Protein 6EMY (pdb70)

Solvent-accessible surface area: 33964 Å² total; per-residue (Å²): 162,30,2,20,108,8,7,13,80,20,22,175,127,151,48,146,54,108,56,76,59,81,96,31,28,80,101,2,27,148,16,1,109,155,20,179,5,0,88,43,70,15,118,85,19,44,77,69,34,0,60,81,1,0,95,51,4,56,146,123,64,42,65,25,113,40,1,57,97,7,14,180,39,1,84,41,1,2,116,28,4,2,76,102,99,52,142,147,26,11,0,96,24,120,3,75,125,36,8,106,78,85,46,120,112,102,80,38,9,83,90,71,33,27,122,41,4,32,67,31,0,116,52,29,186,77,22,44,105,25,45,23,4,0,16,0,1,10,14,0,0,0,81,19,9,16,0,0,0,3,2,56,161,9,12,34,47,139,90,85,8,0,44,9,24,8,54,4,24,102,23,137,83,79,22,40,28,16,19,104,56,201,84,160,100,28,54,7,73,0,14,13,54,83,111,1,42,86,0,0,51,105,7,51,127,81,56,154,72,73,100,123,51,120,38,106,54,42,18,91,12,1,6,56,35,165,70,14,77,8,7,8,34,116,49,0,26,30,10,2,31,146,0,12,132,77,0,41,160,75,45,170,119,15,20,36,191,56,14,54,9,84,13,2,24,60,0,11,0,21,113,23,4,112,62,46,2,47,6,40,2,0,38,55,0,2,24,27,123,82,26,51,95,0,3,113,26,12,90,117,7,76,38,101,42,0,41,64,15,17,84,148,48,44,137,141,53,6,15,124,48,10,25,98,33,36,194,160,157,36,164,40,94,51,70,56,115,77,27,37,86,99,3,22,148,14,1,106,140,17,182,3,0,93,28,58,15,66,48,12,133,85,57,40,0,72,85,0,0,93,66,6,58,149,101,60,39,56,21,116,42,0,51,96,2,19,186,44,8,71,37,3,14,96,52,11,20,47,63,99,51,122,56,84,42,4,5,86,28,126,3,68,110,33,11,124,88,84,45,139,106,117,99,33,6,74,88,71,32,31,109,38,0,36,69,38,0,104,51,24,154,84,18,71,147,23,47,20,6,2,17,0,3,33,12,0,0,2,50,38,10,0,0,0,0,3,5,54,97,12,20,33,49,159,110,79,12,0,58,0,33,6,15,0,25,82,31,136,79,87,30,33,28,28,18,61,4,139,7,125,83,30,92,4,92,0,31,15,60,96,118,1,31,82,0,0,46,87,18,52,165,102,62,170,65,63,99,132,43,122,40,102,64,65,38,90,5,6,10,32,48,185,79,5,70,1,21,2,42,107,37,12,27,40,5,6,41,132,0,24,121,75,9,57,151,87,52,177,125,52,13,21,207,49,8,47,10,122,12,1,24,43,2,15,0,23,69,10,5,110,47,51,2,38,4,40,0,0,20,46,0,1,3,18,76,81,21,52,93,0,2,103,35,11,78,168,17,74,28,97,47,0,99,64,34,16,125,135,44,76,126

Secondary structure (DSSP, 8-state):
--HHHHHHHHHHS-----HHHHHHHHHHHHHHHHSGGGGS-GGG--HHHHHHHHHHHHHHT--HHHHHHHHHHHHHHHHHHHHH---S-TT-S-GGGT----PPP-PPPPHHHHHHHHHHHHHSTTTGGGHHHHHHHHHH---HHHHHT-BGGGEETTTTEEEE--EEEEETTTEEEEE--SSTTS-EEEEPPHHHHHHHHHHHTT--SPPP-EETTEE-BS-B-TTSSBP-HHHHHHHHHHHHHHHHHH-SS---TT-SHHHHHHHHHHHHHHTT--HHHHHHHHT-SSHHHHHTTSPPP-HHHHHHHHHHH--/--SSSSSHHHHHSS----HHHHHHHHHHHHHHHHSHHHHS-TTT--HHHHHHHHHHHHHHT--HHHHHHHHHHHHHHHHHHHHTTS----TT-S-HHHHS-----PPPPPPTTHHHHHHHHHHT-TTTGGGHHHHHHHTTT---HHHHHT-BGGGEETTTTEEEE--EEEEETTTEEEEE--S-TT--EEEE--HHHHHHHHHHHHH--------BTTB--BS-B-TTSSBP-HHHHHHHHHHHHHHHHHH-SSPPPTT-SHHHHHHHHHHHHHTTT--HHHHHHHHT-S-HHHHHTTSPPP-HHHHHHHHHHHH-

Foldseek 3Di:
DFLLVLLVVVCVVPPPDDDVVVVLSVVLSVLLVVDPRRGDDPVPAALVSLLVSLVVCVVVPDAPVSSVVSLVSSQVSQVVDCVVHHPDGSSPDDCVVRDPHPDDDLDADDPVVVVVLLVLQCPDDPRVVCSLVLLLCLQQLDDPQLLLQDAPVQADLVQQKGWRFWGWAADPPVGIAIDGDPDCLQIAITGADPSNSVSLVVQQVVLPQADDDDYPNGDHGSADDPVRYGAHLVNQFVVQQVSQVVVCVVDPVDDDPSDGSNSSSLNNLLVCVVVPHDLVVSCRSNSDPDSVVSCVSPDDDDVVNVVVVCVVPVD/DFLLCLLVVVCVVVPPDDPVVVVLSVVLSVVLVVDPNRGDDLLRDALVNLLVSLVVCVVVPDAPVSSVVSLVSSQVSVVVVLVVPHDDDGNSPDDNVVSDPHPPDDFDFADPVRVVLLLVLCCPDVVNVLCSLVLVLLLFQLDDPQQLLQDFPVQADLPQQKGKRQWGWAADPPPGIAIDGDPLPVGIAIGHGDVSNSVSQVVQQVPQDQADFDDYPRGGGHRAADVNNHTDHQVRQFVVVVVSQVVVPVVDDDGRTPPPGSNSSSVNNLLVCLVVVHDLVVSCRSNSPNDSVVSCVSHDDDDPVNVVVVVVVVVD

InterPro domains:
  IPR002104 Integrase, catalytic domain [PF00589] (191-385)
  IPR002104 Integrase, catalytic domain [PS51898] (186-393)
  IPR004191 Integrase, Tn916-type, N-terminal DNA binding [PF02920] (1-71)
  IPR010998 Integrase/recombinase, N-terminal [G3DSA:1.10.150.130] (79-179)
  IPR011010 DNA breaking-rejoining enzyme, catalytic core [SSF56349] (85-392)
  IPR013762 Integrase-like, catalytic domain superfamily [G3DSA:1.10.443.10] (195-397)
  IPR016177 DNA-binding domain superfamily [SSF54171] (3-73)
  IPR044068 Core-binding (CB) domain [PS51900] (79-163)
  IPR050090 Bacterial tyrosine recombinase XerC/XerD complex [PTHR30349] (96-394)

Structure (mmCIF, N/CA/C/O backbone):
data_6EMY
#
_entry.id   6EMY
#
_cell.length_a   77.230
_cell.length_b   121.681
_cell.length_c   77.234
_cell.angle_alpha   90.00
_cell.angle_beta   118.12
_cell.angle_gamma   90.00
#
_symmetry.space_group_name_H-M   'P 1 21 1'
#
loop_
_entity.id
_entity.type
_entity.pdbx_description
1 polymer 'Int protein'
2 polymer 'DNA (20-MER)'
3 polymer 'DNA (26-MER)'
4 water water
#
loop_
_atom_site.group_PDB
_atom_site.id
_atom_site.type_symbol
_atom_site.label_atom_id
_atom_site.label_alt_id
_atom_site.label_comp_id
_atom_site.label_asym_id
_atom_site.label_entity_id
_atom_site.label_seq_id
_atom_site.pdbx_PDB_ins_code
_atom_site.Cartn_x
_atom_site.Cartn_y
_atom_site.Cartn_z
_atom_site.occupancy
_atom_site.B_iso_or_equiv
_atom_site.auth_seq_id
_atom_site.auth_comp_id
_atom_site.auth_asym_id
_atom_site.auth_atom_id
_atom_site.pdbx_PDB_model_num
ATOM 1 N N . MET A 1 2 ? -100.884 35.411 52.621 1.00 87.66 82 MET A N 1
ATOM 2 C CA . MET A 1 2 ? -101.112 36.849 52.654 1.00 88.65 82 MET A CA 1
ATOM 3 C C . MET A 1 2 ? -101.960 37.234 53.856 1.00 98.04 82 MET A C 1
ATOM 4 O O . MET A 1 2 ? -102.838 38.090 53.767 1.00 111.94 82 MET A O 1
ATOM 9 N N . THR A 1 3 ? -101.689 36.580 54.978 1.00 95.56 83 THR A N 1
ATOM 10 C CA . THR A 1 3 ? -102.338 36.886 56.244 1.00 93.18 83 THR A CA 1
ATOM 11 C C . THR A 1 3 ? -101.278 36.820 57.328 1.00 89.74 83 THR A C 1
ATOM 12 O O . THR A 1 3 ? -100.367 35.996 57.250 1.00 101.00 83 THR A O 1
ATOM 16 N N . VAL A 1 4 ? -101.382 37.694 58.323 1.00 79.95 84 VAL A N 1
ATOM 17 C CA . VAL A 1 4 ? -100.428 37.705 59.425 1.00 84.77 84 VAL A CA 1
ATOM 18 C C . VAL A 1 4 ? -100.318 36.325 60.075 1.00 95.44 84 VAL A C 1
ATOM 19 O O . VAL A 1 4 ? -99.213 35.810 60.268 1.00 89.84 84 VAL A O 1
ATOM 23 N N . CYS A 1 5 ? -101.464 35.726 60.395 1.00 99.48 85 CYS A N 1
ATOM 24 C CA . CYS A 1 5 ? -101.495 34.359 60.906 1.00 83.00 85 CYS A CA 1
ATOM 25 C C . CYS A 1 5 ? -100.777 33.428 59.945 1.00 65.47 85 CYS A C 1
ATOM 26 O O . CYS A 1 5 ? -99.845 32.724 60.326 1.00 62.93 85 CYS A O 1
ATOM 29 N N . GLN A 1 6 ? -101.216 33.446 58.692 1.00 62.23 86 GLN A N 1
ATOM 30 C CA . GLN A 1 6 ? -100.630 32.609 57.659 1.00 64.35 86 GLN A CA 1
ATOM 31 C C . GLN A 1 6 ? -99.135 32.856 57.516 1.00 71.64 86 GLN A C 1
ATOM 32 O O . GLN A 1 6 ? -98.373 31.933 57.237 1.00 80.89 86 GLN A O 1
ATOM 38 N N . LEU A 1 7 ? -98.715 34.101 57.719 1.00 67.26 87 LEU A N 1
ATOM 39 C CA . LEU A 1 7 ? -97.307 34.448 57.587 1.00 60.85 87 LEU A CA 1
ATOM 40 C C . LEU A 1 7 ? -96.481 33.877 58.729 1.00 63.04 87 LEU A C 1
ATOM 41 O O . LEU A 1 7 ? -95.416 33.303 58.506 1.00 70.13 87 LEU A O 1
ATOM 46 N N . TYR A 1 8 ? -96.970 34.047 59.953 1.00 57.66 88 TYR A N 1
ATOM 47 C CA . TYR A 1 8 ? -96.289 33.491 61.113 1.00 53.44 88 TYR A CA 1
ATOM 48 C C . TYR A 1 8 ? -9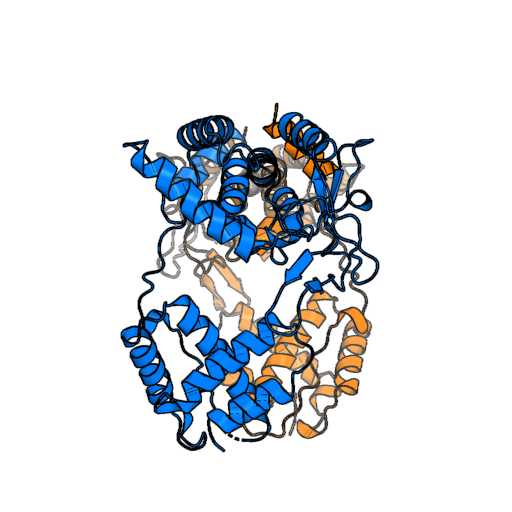6.266 31.975 61.026 1.00 64.59 88 TYR A C 1
ATOM 49 O O . TYR A 1 8 ? -95.270 31.339 61.363 1.00 77.50 88 TYR A O 1
ATOM 58 N N . ALA A 1 9 ? -97.372 31.401 60.567 1.00 63.70 89 ALA A N 1
ATOM 59 C CA . ALA A 1 9 ? -97.443 29.966 60.346 1.00 62.63 89 ALA A CA 1
ATOM 60 C C . ALA A 1 9 ? -96.423 29.558 59.295 1.00 71.35 89 ALA A C 1
ATOM 61 O O . ALA A 1 9 ? -95.826 28.486 59.378 1.00 91.06 89 ALA A O 1
ATOM 63 N N . LYS A 1 10 ? -96.223 30.427 58.309 1.00 69.08 90 LYS A N 1
ATOM 64 C CA . LYS A 1 10 ? -95.259 30.177 57.244 1.00 78.90 90 LYS A CA 1
ATOM 65 C C . LYS A 1 10 ? -93.839 30.216 57.783 1.00 79.02 90 LYS A C 1
ATOM 66 O O . LYS A 1 10 ? -93.020 29.350 57.477 1.00 81.15 90 LYS A O 1
ATOM 72 N N . GLN A 1 11 ? -93.562 31.231 58.592 1.00 82.53 91 GLN A N 1
ATOM 73 C CA . GLN A 1 11 ? -92.240 31.420 59.171 1.00 74.84 91 GLN A CA 1
ATOM 74 C C . GLN A 1 11 ? -91.827 30.233 60.037 1.00 72.14 91 GLN A C 1
ATOM 75 O O . GLN A 1 11 ? -90.766 29.647 59.826 1.00 82.92 91 GLN A O 1
ATOM 81 N N . ILE A 1 12 ? -92.674 29.868 60.994 1.00 64.06 92 ILE A N 1
ATOM 82 C CA . ILE A 1 12 ? -92.337 28.813 61.942 1.00 58.48 92 ILE A CA 1
ATOM 83 C C . ILE A 1 12 ? -92.320 27.439 61.279 1.00 59.28 92 ILE A C 1
ATOM 84 O O . ILE A 1 12 ? -91.765 26.488 61.826 1.00 66.32 92 ILE A O 1
ATOM 89 N N . ARG A 1 13 ? -92.929 27.333 60.101 1.00 61.05 93 ARG A N 1
ATOM 90 C CA . ARG A 1 13 ? -92.869 26.091 59.335 1.00 63.22 93 ARG A CA 1
ATOM 91 C C . ARG A 1 13 ? -91.488 25.910 58.720 1.00 61.57 93 ARG A C 1
ATOM 92 O O . ARG A 1 13 ? -90.917 24.820 58.768 1.00 67.66 93 ARG A O 1
ATOM 100 N N . HIS A 1 14 ? -90.959 26.992 58.151 1.00 66.10 94 HIS A N 1
ATOM 101 C CA . HIS A 1 14 ? -89.679 26.964 57.444 1.00 80.21 94 HIS A CA 1
ATOM 102 C C . HIS A 1 14 ? -88.498 26.897 58.400 1.00 81.34 94 HIS A C 1
ATOM 103 O O . HIS A 1 14 ? -87.343 26.850 57.977 1.00 82.95 94 HIS A O 1
ATOM 110 N N . ARG A 1 15 ? -88.798 26.916 59.693 1.00 79.18 95 ARG A N 1
ATOM 111 C CA . ARG A 1 15 ? -87.779 26.836 60.727 1.00 72.20 95 ARG A CA 1
ATOM 112 C C . ARG A 1 15 ? -88.219 25.858 61.813 1.00 79.16 95 ARG A C 1
ATOM 113 O O . ARG A 1 15 ? -88.666 26.271 62.883 1.00 81.70 95 ARG A O 1
ATOM 121 N N . GLY A 1 16 ? -88.094 24.563 61.529 1.00 81.09 96 GLY A N 1
ATOM 122 C CA . GLY A 1 16 ? -88.583 23.527 62.421 1.00 66.37 96 GLY A CA 1
ATOM 123 C C . GLY A 1 16 ? -87.579 22.974 63.416 1.00 65.12 96 GLY A C 1
ATOM 124 O O . GLY A 1 16 ? -87.973 22.340 64.391 1.00 75.27 96 GLY A O 1
ATOM 125 N N . ASN A 1 17 ? -86.289 23.212 63.191 1.00 57.78 97 ASN A N 1
ATOM 126 C CA . ASN A 1 17 ? -85.253 22.681 64.077 1.00 55.38 97 ASN A CA 1
ATOM 127 C C . ASN A 1 17 ? -85.233 23.410 65.424 1.00 56.27 97 ASN A C 1
ATOM 128 O O . ASN A 1 17 ? -84.263 24.096 65.755 1.00 65.57 97 ASN A O 1
ATOM 133 N N . VAL A 1 18 ? -86.312 23.254 66.191 1.00 52.89 98 VAL A N 1
ATOM 134 C CA . VAL A 1 18 ? -86.459 23.907 67.489 1.00 46.25 98 VAL A CA 1
ATOM 135 C C . VAL A 1 18 ? -86.870 22.916 68.578 1.00 48.34 98 VAL A C 1
ATOM 136 O O . VAL A 1 18 ? -87.507 21.904 68.299 1.00 54.23 98 VAL A O 1
ATOM 140 N N . LYS A 1 19 ? -86.515 23.216 69.822 1.00 47.19 99 LYS A N 1
ATOM 141 C CA . LYS A 1 19 ? -86.885 22.366 70.944 1.00 43.08 99 LYS A CA 1
ATOM 142 C C . LYS A 1 19 ? -88.379 22.462 71.246 1.00 49.52 99 LYS A C 1
ATOM 143 O O . LYS A 1 19 ? -89.126 23.146 70.550 1.00 53.70 99 LYS A O 1
ATOM 149 N N . HIS A 1 20 ? -88.811 21.771 72.291 1.00 47.37 100 HIS A N 1
ATOM 150 C CA . HIS A 1 20 ? -90.233 21.628 72.554 1.00 43.46 100 HIS A CA 1
ATOM 151 C C . HIS A 1 20 ? -90.839 22.909 73.096 1.00 57.89 100 HIS A C 1
ATOM 152 O O . HIS A 1 20 ? -91.909 23.335 72.661 1.00 70.62 100 HIS A O 1
ATOM 159 N N . ASN A 1 21 ? -90.144 23.519 74.049 1.00 50.49 101 ASN A N 1
ATOM 160 C CA . ASN A 1 21 ? -90.590 24.762 74.658 1.00 43.22 101 ASN A CA 1
ATOM 161 C C . ASN A 1 21 ? -90.797 25.862 73.630 1.00 48.43 101 ASN A C 1
ATOM 162 O O . ASN A 1 21 ? -91.681 26.704 73.775 1.00 58.34 101 ASN A O 1
ATOM 167 N N . THR A 1 22 ? -89.983 25.840 72.583 1.00 50.45 102 THR A N 1
ATOM 168 C CA . THR A 1 22 ? -90.048 26.849 71.536 1.00 46.99 102 THR A CA 1
ATOM 169 C C . THR A 1 22 ? -91.327 26.747 70.718 1.00 50.37 102 THR A C 1
ATOM 170 O O . THR A 1 22 ? -91.995 27.747 70.479 1.00 59.11 102 THR A O 1
ATOM 174 N N . LYS A 1 23 ? -91.671 25.538 70.288 1.00 55.91 103 LYS A N 1
ATOM 175 C CA . LYS A 1 23 ? -92.890 25.347 69.512 1.00 59.49 103 LYS A CA 1
ATOM 176 C C . LYS A 1 23 ? -94.123 25.589 70.375 1.00 66.68 103 LYS A C 1
ATOM 177 O O . LYS A 1 23 ? -95.196 25.903 69.861 1.00 71.89 103 LYS A O 1
ATOM 183 N N . LEU A 1 24 ? -93.959 25.449 71.687 1.00 62.98 104 LEU A N 1
ATOM 184 C CA . LEU A 1 24 ? -94.993 25.841 72.639 1.00 52.32 104 LEU A CA 1
ATOM 185 C C . LEU A 1 24 ? -95.181 27.351 72.641 1.00 52.96 104 LEU A C 1
ATOM 186 O O . LEU A 1 24 ? -96.306 27.847 72.580 1.00 63.13 104 LEU A O 1
ATOM 191 N N . GLY A 1 25 ? -94.068 28.072 72.718 1.00 53.30 105 GLY A N 1
ATOM 192 C CA . GLY A 1 25 ? -94.086 29.523 72.683 1.00 47.31 105 GLY A CA 1
ATOM 193 C C . GLY A 1 25 ? -94.598 30.059 71.360 1.00 49.48 105 GLY A C 1
ATOM 194 O O . GLY A 1 25 ? -95.218 31.118 71.310 1.00 64.19 105 GLY A O 1
ATOM 195 N N . ARG A 1 26 ? -94.341 29.326 70.282 1.00 50.52 106 ARG A N 1
ATOM 196 C CA . ARG A 1 26 ? -94.815 29.727 68.964 1.00 60.01 106 ARG A CA 1
ATOM 197 C C . ARG A 1 26 ? -96.334 29.633 68.862 1.00 68.56 106 ARG A C 1
ATOM 198 O O . ARG A 1 26 ? -96.979 30.515 68.298 1.00 86.87 106 ARG A O 1
ATOM 206 N N . GLU A 1 27 ? -96.903 28.562 69.405 1.00 60.47 107 GLU A N 1
ATOM 207 C CA . GLU A 1 27 ? -98.345 28.358 69.335 1.00 64.03 107 GLU A CA 1
ATOM 208 C C . GLU A 1 27 ? -99.068 29.367 70.210 1.00 68.81 107 GLU A C 1
ATOM 209 O O . GLU A 1 27 ? -100.174 29.809 69.890 1.00 78.93 107 GLU A O 1
ATOM 215 N N . ARG A 1 28 ? -98.432 29.726 71.319 1.00 60.48 108 ARG A N 1
ATOM 216 C CA . ARG A 1 28 ? -98.984 30.725 72.219 1.00 66.36 108 ARG A CA 1
ATOM 217 C C . ARG A 1 28 ? -99.159 32.052 71.486 1.00 64.36 108 ARG A C 1
ATOM 218 O O . ARG A 1 28 ? -100.204 32.692 71.589 1.00 83.12 108 ARG A O 1
ATOM 226 N N . LEU A 1 29 ? -98.136 32.453 70.736 1.00 49.81 109 LEU A N 1
ATOM 227 C CA . LEU A 1 29 ? -98.208 33.663 69.923 1.00 46.77 109 LEU A CA 1
ATOM 228 C C . LEU A 1 29 ? -99.190 33.480 68.774 1.00 65.06 109 LEU A C 1
ATOM 229 O O . LEU A 1 29 ? -99.883 34.417 68.379 1.00 87.87 109 LEU A O 1
ATOM 234 N N . MET A 1 30 ? -99.245 32.265 68.241 1.00 55.68 110 MET A N 1
ATOM 235 C CA . MET A 1 30 ? -100.157 31.962 67.149 1.00 56.86 110 MET A CA 1
ATOM 236 C C . MET A 1 30 ? -101.594 32.163 67.600 1.00 66.61 110 MET A C 1
ATOM 237 O O . MET A 1 30 ? -102.449 32.584 66.823 1.00 77.95 110 MET A O 1
ATOM 242 N N . ARG A 1 31 ? -101.852 31.863 68.865 1.00 62.30 111 ARG A N 1
ATOM 243 C CA . ARG A 1 31 ? -103.178 32.045 69.425 1.00 65.71 111 ARG A CA 1
ATOM 244 C C . ARG A 1 31 ? -103.531 33.524 69.474 1.00 77.75 111 ARG A C 1
ATOM 245 O O . ARG A 1 31 ? -104.667 33.907 69.193 1.00 88.27 111 ARG A O 1
ATOM 253 N N . ILE A 1 32 ? -102.547 34.350 69.815 1.00 80.97 112 ILE A N 1
ATOM 254 C CA . ILE A 1 32 ? -102.727 35.800 69.853 1.00 73.39 112 ILE A CA 1
ATOM 255 C C . ILE A 1 32 ? -103.158 36.348 68.498 1.00 70.29 112 ILE A C 1
ATOM 256 O O . ILE A 1 32 ? -104.135 37.089 68.403 1.00 65.83 112 ILE A O 1
ATOM 261 N N . LEU A 1 33 ? -102.428 35.969 67.455 1.00 68.59 113 LEU A N 1
ATOM 262 C CA . LEU A 1 33 ? -102.718 36.432 66.103 1.00 73.45 113 LEU A CA 1
ATOM 263 C C . LEU A 1 33 ? -104.116 36.024 65.651 1.00 89.00 113 LEU A C 1
ATOM 264 O O . LEU A 1 33 ? -104.786 36.764 64.932 1.00 104.09 113 LEU A O 1
ATOM 269 N N . GLU A 1 34 ? -104.555 34.845 66.077 1.00 87.14 114 GLU A N 1
ATOM 270 C CA . GLU A 1 34 ? -105.903 34.386 65.774 1.00 85.09 114 GLU A CA 1
ATOM 271 C C . GLU A 1 34 ? -106.931 35.232 66.517 1.00 88.05 114 GLU A C 1
ATOM 272 O O . GLU A 1 34 ? -107.995 35.548 65.984 1.00 92.82 114 GLU A O 1
ATOM 278 N N . GLN A 1 35 ? -106.597 35.605 67.748 1.00 81.19 115 GLN A N 1
ATOM 279 C CA . GLN A 1 35 ? -107.518 36.335 68.611 1.00 77.29 115 GLN A CA 1
ATOM 280 C C . GLN A 1 35 ? -107.474 37.845 68.397 1.00 78.13 115 GLN A C 1
ATOM 281 O O . GLN A 1 35 ? -108.516 38.496 68.343 1.00 86.22 115 GLN A O 1
ATOM 287 N N . ASP A 1 36 ? -106.273 38.402 68.282 1.00 81.87 116 ASP A N 1
ATOM 288 C CA . ASP A 1 36 ? -106.126 39.847 68.128 1.00 87.05 116 ASP A CA 1
ATOM 289 C C . ASP A 1 36 ? -106.539 40.302 66.733 1.00 87.57 116 ASP A C 1
ATOM 290 O O . ASP A 1 36 ? -106.513 39.528 65.775 1.00 98.06 116 ASP A O 1
ATOM 295 N N . ARG A 1 37 ? -106.920 41.569 66.639 1.00 75.63 117 ARG A N 1
ATOM 296 C CA . ARG A 1 37 ? -107.397 42.161 65.401 1.00 80.70 117 ARG A CA 1
ATOM 297 C C . ARG A 1 37 ? -106.342 42.133 64.301 1.00 81.14 117 ARG A C 1
ATOM 298 O O . ARG A 1 37 ? -106.667 42.076 63.115 1.00 90.76 117 ARG A O 1
ATOM 306 N N . LEU A 1 38 ? -105.078 42.175 64.705 1.00 70.87 118 LEU A N 1
ATOM 307 C CA . LEU A 1 38 ? -103.975 42.321 63.766 1.00 69.63 118 LEU A CA 1
ATOM 308 C C . LEU A 1 38 ? -103.850 41.137 62.821 1.00 73.57 118 LEU A C 1
ATOM 309 O O . LEU A 1 38 ? -103.648 41.310 61.619 1.00 78.99 118 LEU A O 1
ATOM 314 N N . GLY A 1 39 ? -103.978 39.938 63.378 1.00 68.52 119 GLY A N 1
ATOM 315 C CA . GLY A 1 39 ? -103.773 38.705 62.640 1.00 79.36 119 GLY A CA 1
ATOM 316 C C . GLY A 1 39 ? -104.535 38.578 61.336 1.00 89.04 119 GLY A C 1
ATOM 317 O O . GLY A 1 39 ? -104.056 37.951 60.397 1.00 89.29 119 GLY A O 1
ATOM 318 N N . SER A 1 40 ? -105.718 39.177 61.276 1.00 82.53 120 SER A N 1
ATOM 319 C CA . SER A 1 40 ? -106.546 39.116 60.078 1.00 82.02 120 SER A CA 1
ATOM 320 C C . SER A 1 40 ? -105.992 39.971 58.940 1.00 88.97 120 SER A C 1
ATOM 321 O O . SER A 1 40 ? -106.288 39.720 57.771 1.00 99.55 120 SER A O 1
ATOM 324 N N . CYS A 1 41 ? -105.198 40.983 59.282 1.00 74.91 121 CYS A N 1
ATOM 325 C CA . CYS A 1 41 ? -104.723 41.941 58.285 1.00 78.14 121 CYS A CA 1
ATOM 326 C C . CYS A 1 41 ? -103.815 41.309 57.234 1.00 86.88 121 CYS A C 1
ATOM 327 O O . CYS A 1 41 ? -102.822 40.665 57.569 1.00 83.33 121 CYS A O 1
ATOM 330 N N . PRO A 1 42 ? -104.170 41.482 55.949 1.00 91.14 122 PRO A N 1
ATOM 331 C CA . PRO A 1 42 ? -103.272 41.106 54.854 1.00 89.01 122 PRO A CA 1
ATOM 332 C C . PRO A 1 42 ? -101.983 41.896 54.947 1.00 95.72 122 PRO A C 1
ATOM 333 O O . PRO A 1 42 ? -102.024 43.104 55.179 1.00 94.99 122 PRO A O 1
ATOM 337 N N . ILE A 1 43 ? -100.855 41.223 54.763 1.00 97.55 123 ILE A N 1
ATOM 338 C CA . ILE A 1 43 ? -99.552 41.857 54.914 1.00 84.00 123 ILE A CA 1
ATOM 339 C C . ILE A 1 43 ? -99.304 42.926 53.850 1.00 95.23 123 ILE A C 1
ATOM 340 O O . ILE A 1 43 ? -98.377 43.727 53.967 1.00 99.81 123 ILE A O 1
ATOM 345 N N . ASP A 1 44 ? -100.143 42.939 52.819 1.00 97.41 124 ASP A N 1
ATOM 346 C CA . ASP A 1 44 ? -100.104 43.991 51.812 1.00 98.28 124 ASP A CA 1
ATOM 347 C C . ASP A 1 44 ? -100.414 45.349 52.434 1.00 96.08 124 ASP A C 1
ATOM 348 O O . ASP A 1 44 ? -99.846 46.365 52.036 1.00 91.01 124 ASP A O 1
ATOM 353 N N . SER A 1 45 ? -101.308 45.357 53.420 1.00 99.72 125 SER A N 1
ATOM 354 C CA . SER A 1 45 ? -101.807 46.603 53.996 1.00 98.07 125 SER A CA 1
ATOM 355 C C . SER A 1 45 ? -101.462 46.773 55.471 1.00 81.81 125 SER A C 1
ATOM 356 O O . SER A 1 45 ? -102.259 47.301 56.244 1.00 84.36 125 SER A O 1
ATOM 359 N N . VAL A 1 46 ? -100.275 46.329 55.862 1.00 80.90 126 VAL A N 1
ATOM 360 C CA . VAL A 1 46 ? -99.838 46.466 57.247 1.00 86.99 126 VAL A CA 1
ATOM 361 C C . VAL A 1 46 ? -98.848 47.616 57.378 1.00 84.49 126 VAL A C 1
ATOM 362 O O . VAL A 1 46 ? -97.861 47.674 56.650 1.00 82.29 126 VAL A O 1
ATOM 366 N N . LYS A 1 47 ? -99.112 48.536 58.301 1.00 85.13 127 LYS A N 1
ATOM 367 C CA . LYS A 1 47 ? -98.245 49.698 58.475 1.00 81.13 127 LYS A CA 1
ATOM 368 C C . LYS A 1 47 ? -97.567 49.705 59.841 1.00 76.98 127 LYS A C 1
ATOM 369 O O . LYS A 1 47 ? -97.941 48.946 60.736 1.00 79.22 127 LYS A O 1
ATOM 371 N N . LEU A 1 48 ? -96.564 50.566 59.987 1.00 68.28 128 LEU A N 1
ATOM 372 C CA . LEU A 1 48 ? -95.897 50.780 61.266 1.00 64.68 128 LEU A CA 1
ATOM 373 C C . LEU A 1 48 ? -96.915 51.169 62.335 1.00 67.56 128 LEU A C 1
ATOM 374 O O . LEU A 1 48 ? -96.742 50.885 63.519 1.00 62.79 128 LEU A O 1
ATOM 379 N N . SER A 1 49 ? -97.981 51.826 61.896 1.00 72.75 129 SER A N 1
ATOM 380 C CA . SER A 1 49 ? -99.075 52.195 62.775 1.00 73.01 129 SER A CA 1
ATOM 381 C C . SER A 1 49 ? -99.782 50.947 63.285 1.00 81.57 129 SER A C 1
ATOM 382 O O . SER A 1 49 ? -100.031 50.814 64.480 1.00 93.29 129 SER A O 1
ATOM 385 N N . ASP A 1 50 ? -100.092 50.033 62.369 1.00 77.62 130 ASP A N 1
ATOM 386 C CA . ASP A 1 50 ? -100.831 48.818 62.703 1.00 70.76 130 ASP A CA 1
ATOM 387 C C . ASP A 1 50 ? -100.074 47.943 63.694 1.00 69.15 130 ASP A C 1
ATOM 388 O O . ASP A 1 50 ? -100.674 47.314 64.567 1.00 73.69 130 ASP A O 1
ATOM 393 N N . ALA A 1 51 ? -98.753 47.913 63.549 1.00 70.22 131 ALA A N 1
ATOM 394 C CA . ALA A 1 51 ? -97.890 47.146 64.439 1.00 62.13 131 ALA A CA 1
ATOM 395 C C . ALA A 1 51 ? -97.892 47.722 65.848 1.00 65.61 131 ALA A C 1
ATOM 396 O O . ALA A 1 51 ? -97.978 46.987 66.828 1.00 77.15 131 ALA A O 1
ATOM 398 N N . LYS A 1 52 ? -97.798 49.042 65.943 1.00 59.46 132 LYS A N 1
ATOM 399 C CA . LYS A 1 52 ? -97.748 49.711 67.235 1.00 53.68 132 LYS A CA 1
ATOM 400 C C . LYS A 1 52 ? -99.100 49.675 67.947 1.00 69.96 132 LYS A C 1
ATOM 401 O O . LYS A 1 52 ? -99.160 49.743 69.175 1.00 84.55 132 LYS A O 1
ATOM 407 N N . GLU A 1 53 ? -100.180 49.571 67.178 1.00 66.90 133 GLU A N 1
ATOM 408 C CA . GLU A 1 53 ? -101.511 49.407 67.755 1.00 62.01 133 GLU A CA 1
ATOM 409 C C . GLU A 1 53 ? -101.573 48.084 68.484 1.00 61.10 133 GLU A C 1
ATOM 410 O O . GLU A 1 53 ? -101.976 48.008 69.646 1.00 79.63 133 GLU A O 1
ATOM 416 N N . TRP A 1 54 ? -101.169 47.044 67.765 1.00 58.49 134 TRP A N 1
ATOM 417 C CA . TRP A 1 54 ? -101.100 45.689 68.283 1.00 53.63 134 TRP A CA 1
ATOM 418 C C . TRP A 1 54 ? -100.421 45.640 69.645 1.00 58.50 134 TRP A C 1
ATOM 419 O O . TRP A 1 54 ? -100.947 45.047 70.584 1.00 73.23 134 TRP A O 1
ATOM 430 N N . ALA A 1 55 ? -99.267 46.290 69.749 1.00 55.33 135 ALA A N 1
ATOM 431 C CA . ALA A 1 55 ? -98.496 46.304 70.987 1.00 54.22 135 ALA A CA 1
ATOM 432 C C . ALA A 1 55 ? -99.263 46.975 72.118 1.00 57.70 135 ALA A C 1
ATOM 433 O O . ALA A 1 55 ? -99.160 46.573 73.276 1.00 68.41 135 ALA A O 1
ATOM 435 N N . LEU A 1 56 ? -100.028 48.004 71.772 1.00 56.90 136 LEU A N 1
ATOM 436 C CA . LEU A 1 56 ? -100.818 48.732 72.752 1.00 50.69 136 LEU A CA 1
ATOM 437 C C . LEU A 1 56 ? -101.920 47.851 73.299 1.00 59.26 136 LEU A C 1
ATOM 438 O O . LEU A 1 56 ? -102.226 47.880 74.491 1.00 74.71 136 LEU A O 1
ATOM 443 N N . ARG A 1 57 ? -102.512 47.060 72.413 1.00 65.34 137 ARG A N 1
ATOM 444 C CA . ARG A 1 57 ? -103.533 46.106 72.811 1.00 60.84 137 ARG A CA 1
ATOM 445 C C . ARG A 1 57 ? -102.945 45.022 73.700 1.00 54.11 137 ARG A C 1
ATOM 446 O O . ARG A 1 57 ? -103.605 44.529 74.610 1.00 57.28 137 ARG A O 1
ATOM 454 N N . MET A 1 58 ? -101.694 44.664 73.435 1.00 53.05 138 MET A N 1
ATOM 455 C CA . MET A 1 58 ? -101.005 43.651 74.220 1.00 53.28 138 MET A CA 1
ATOM 456 C C . MET A 1 58 ? -100.723 44.136 75.633 1.00 62.92 138 MET A C 1
ATOM 457 O O . MET A 1 58 ? -100.649 43.342 76.569 1.00 64.41 138 MET A O 1
ATOM 462 N N . LYS A 1 59 ? -100.562 45.445 75.783 1.00 71.82 139 LYS A N 1
ATOM 463 C CA . LYS A 1 59 ? -100.293 46.012 77.093 1.00 69.70 139 LYS A CA 1
ATOM 464 C C . LYS A 1 59 ? -101.556 46.001 77.940 1.00 66.62 139 LYS A C 1
ATOM 465 O O . LYS A 1 59 ? -101.534 45.568 79.091 1.00 63.79 139 LYS A O 1
ATOM 471 N N . GLU A 1 60 ? -102.654 46.469 77.353 1.00 66.66 140 GLU A N 1
ATOM 472 C CA . GLU A 1 60 ? -103.945 46.520 78.035 1.00 71.29 140 GLU A CA 1
ATOM 473 C C . GLU A 1 60 ? -104.453 45.118 78.368 1.00 81.25 140 GLU A C 1
ATOM 474 O O . GLU A 1 60 ? -105.190 44.924 79.338 1.00 89.20 140 GLU A O 1
ATOM 480 N N . LYS A 1 61 ? -104.029 44.143 77.570 1.00 86.66 141 LYS A N 1
ATOM 481 C CA . LYS A 1 61 ? -104.373 42.741 77.792 1.00 84.38 141 LYS A CA 1
ATOM 482 C C . LYS A 1 61 ? -103.812 42.233 79.120 1.00 87.22 141 LYS A C 1
ATOM 483 O O . LYS A 1 61 ? -104.393 41.351 79.751 1.00 97.64 141 LYS A O 1
ATOM 489 N N . GLY A 1 62 ? -102.680 42.794 79.538 1.00 78.61 142 GLY A N 1
ATOM 490 C CA . GLY A 1 62 ? -102.054 42.415 80.793 1.00 74.89 142 GLY A CA 1
ATOM 491 C C . GLY A 1 62 ? -100.658 41.854 80.603 1.00 64.62 142 GLY A C 1
ATOM 492 O O . GLY A 1 62 ? -99.967 41.522 81.568 1.00 60.47 142 GLY A O 1
ATOM 493 N N . LEU A 1 63 ? -100.244 41.755 79.345 1.00 56.50 143 LEU A N 1
ATOM 494 C CA . LEU A 1 63 ? -98.950 41.187 79.007 1.00 60.61 143 LEU A CA 1
ATOM 495 C C . LEU A 1 63 ? -97.813 42.133 79.359 1.00 71.88 143 LEU A C 1
ATOM 496 O O . LEU A 1 63 ? -97.926 43.345 79.184 1.00 68.22 143 LEU A O 1
ATOM 501 N N . SER A 1 64 ? -96.717 41.565 79.853 1.00 85.69 144 SER A N 1
ATOM 502 C CA . SER A 1 64 ? -95.545 42.345 80.234 1.00 82.84 144 SER A CA 1
ATOM 503 C C . SER A 1 64 ? -94.808 42.875 79.011 1.00 58.18 144 SER A C 1
ATOM 504 O O . SER A 1 64 ? -95.025 42.411 77.895 1.00 54.02 144 SER A O 1
ATOM 507 N N . TYR A 1 65 ? -93.939 43.854 79.234 1.00 54.38 145 TYR A N 1
ATOM 508 C CA . TYR A 1 65 ? -93.155 44.449 78.163 1.00 48.30 145 TYR A CA 1
ATOM 509 C C . TYR A 1 65 ? -92.331 43.387 77.451 1.00 59.20 145 TYR A C 1
ATOM 510 O O . TYR A 1 65 ? -92.313 43.309 76.221 1.00 63.01 145 TYR A O 1
ATOM 519 N N . LYS A 1 66 ? -91.654 42.566 78.243 1.00 64.59 146 LYS A N 1
ATOM 520 C CA . LYS A 1 66 ? -90.767 41.547 77.709 1.00 57.36 146 LYS A CA 1
ATOM 521 C C . LYS A 1 66 ? -91.510 40.546 76.839 1.00 62.32 146 LYS A C 1
ATOM 522 O O . LYS A 1 66 ? -90.995 40.118 75.810 1.00 81.56 146 LYS A O 1
ATOM 528 N N . THR A 1 67 ? -92.722 40.180 77.244 1.00 66.34 147 THR A N 1
ATOM 529 C CA . THR A 1 67 ? -93.543 39.292 76.431 1.00 57.01 147 THR A CA 1
ATOM 530 C C . THR A 1 67 ? -93.860 39.956 75.098 1.00 60.86 147 THR A C 1
ATOM 531 O O . THR A 1 67 ? -93.727 39.343 74.040 1.00 71.05 147 THR A O 1
ATOM 535 N N . ILE A 1 68 ? -94.260 41.221 75.160 1.00 51.20 148 ILE A N 1
ATOM 536 C CA . ILE A 1 68 ? -94.604 41.983 73.967 1.00 59.79 148 ILE A CA 1
ATOM 537 C C . ILE A 1 68 ? -93.383 42.182 73.079 1.00 57.12 148 ILE A C 1
ATOM 538 O O . ILE A 1 68 ? -93.468 42.100 71.854 1.00 55.81 148 ILE A O 1
ATOM 543 N N . ASN A 1 69 ? -92.243 42.430 73.710 1.00 48.21 149 ASN A N 1
ATOM 544 C CA . ASN A 1 69 ? -91.021 42.720 72.977 1.00 43.99 149 ASN A CA 1
ATOM 545 C C . ASN A 1 69 ? -90.490 41.489 72.259 1.00 53.23 149 ASN A C 1
ATOM 546 O O . ASN A 1 69 ? -90.027 41.569 71.121 1.00 71.72 149 ASN A O 1
ATOM 551 N N . ASN A 1 70 ? -90.559 40.348 72.934 1.00 50.23 150 ASN A N 1
ATOM 552 C CA . ASN A 1 70 ? -90.111 39.094 72.353 1.00 49.02 150 ASN A CA 1
ATOM 553 C C . ASN A 1 70 ? -91.028 38.635 71.232 1.00 51.99 150 ASN A C 1
ATOM 554 O O . ASN A 1 70 ? -90.570 38.102 70.223 1.00 70.09 150 ASN A O 1
ATOM 559 N N . ASP A 1 71 ? -92.327 38.848 71.413 1.00 45.38 151 ASP A N 1
ATOM 560 C CA . ASP A 1 71 ? -93.306 38.487 70.399 1.00 45.24 151 ASP A CA 1
ATOM 561 C C . ASP A 1 71 ? -93.207 39.424 69.210 1.00 55.34 151 ASP A C 1
ATOM 562 O O . ASP A 1 71 ? -93.458 39.031 68.072 1.00 56.74 151 ASP A O 1
ATOM 567 N N . LYS A 1 72 ? -92.845 40.671 69.487 1.00 63.42 152 LYS A N 1
ATOM 568 C CA . LYS A 1 72 ? -92.600 41.644 68.436 1.00 52.62 152 LYS A CA 1
ATOM 569 C C . LYS A 1 72 ? -91.478 41.158 67.535 1.00 57.02 152 LYS A C 1
ATOM 570 O O . LYS A 1 72 ? -91.581 41.211 66.310 1.00 65.03 152 LYS A O 1
ATOM 576 N N . ARG A 1 73 ? -90.407 40.675 68.155 1.00 47.65 153 ARG A N 1
ATOM 577 C CA . ARG A 1 73 ? -89.263 40.158 67.418 1.00 51.73 153 ARG A CA 1
ATOM 578 C C . ARG A 1 73 ? -89.604 38.905 66.614 1.00 56.74 153 ARG A C 1
ATOM 579 O O . ARG A 1 73 ? -89.094 38.716 65.510 1.00 68.61 153 ARG A O 1
ATOM 587 N N . SER A 1 74 ? -90.456 38.048 67.170 1.00 51.02 154 SER A N 1
ATOM 588 C CA . SER A 1 74 ? -90.934 36.879 66.440 1.00 49.73 154 SER A CA 1
ATOM 589 C C . SER A 1 74 ? -91.629 37.322 65.162 1.00 64.35 154 SER A C 1
ATOM 590 O O . SER A 1 74 ? -91.344 36.818 64.078 1.00 80.67 154 SER A O 1
ATOM 593 N N . LEU A 1 75 ? -92.537 38.281 65.302 1.00 71.67 155 LEU A N 1
ATOM 594 C CA . LEU A 1 75 ? -93.283 38.806 64.167 1.00 66.94 155 LEU A CA 1
ATOM 595 C C . LEU A 1 75 ? -92.384 39.609 63.233 1.00 68.79 155 LEU A C 1
ATOM 596 O O . LEU A 1 75 ? -92.555 39.573 62.016 1.00 72.78 155 LEU A O 1
ATOM 601 N N . LYS A 1 76 ? -91.426 40.329 63.807 1.00 63.53 156 LYS A N 1
ATOM 602 C CA . LYS A 1 76 ? -90.462 41.089 63.019 1.00 57.95 156 LYS A CA 1
ATOM 603 C C . LYS A 1 76 ? -89.674 40.161 62.101 1.00 73.07 156 LYS A C 1
ATOM 604 O O . LYS A 1 76 ? -89.369 40.505 60.957 1.00 97.41 156 LYS A O 1
ATOM 610 N N . ALA A 1 77 ? -89.356 38.979 62.619 1.00 69.42 157 ALA A N 1
ATOM 611 C CA . ALA A 1 77 ? -88.658 37.946 61.864 1.00 59.88 157 ALA A CA 1
ATOM 612 C C . ALA A 1 77 ? -89.477 37.486 60.670 1.00 59.95 157 ALA A C 1
ATOM 613 O O . ALA A 1 77 ? -88.955 37.329 59.567 1.00 59.81 157 ALA A O 1
ATOM 615 N N . ALA A 1 78 ? -90.766 37.271 60.910 1.00 57.91 158 ALA A N 1
ATOM 616 C CA . ALA A 1 78 ? -91.678 36.774 59.893 1.00 57.24 158 ALA A CA 1
ATOM 617 C C . ALA A 1 78 ? -91.714 37.704 58.697 1.00 54.59 158 ALA A C 1
ATOM 618 O O . ALA A 1 78 ? -91.812 37.261 57.555 1.00 64.61 158 ALA A O 1
ATOM 620 N N . PHE A 1 79 ? -91.622 38.999 58.965 1.00 54.88 159 PHE A N 1
ATOM 621 C CA . PHE A 1 79 ? -91.666 39.989 57.900 1.00 66.34 159 PHE A CA 1
ATOM 622 C C . PHE A 1 79 ? -90.357 40.051 57.131 1.00 69.64 159 PHE A C 1
ATOM 623 O O . PHE A 1 79 ? -90.340 40.446 55.968 1.00 67.46 159 PHE A O 1
ATOM 631 N N . TYR A 1 80 ? -89.265 39.655 57.777 1.00 67.12 160 TYR A N 1
ATOM 632 C CA . TYR A 1 80 ? -87.984 39.567 57.092 1.00 79.06 160 TYR A CA 1
ATOM 633 C C . TYR A 1 80 ? -88.060 38.512 56.001 1.00 83.56 160 TYR A C 1
ATOM 634 O O . TYR A 1 80 ? -87.481 38.663 54.924 1.00 94.55 160 TYR A O 1
ATOM 643 N N . THR A 1 81 ? -88.779 37.436 56.292 1.00 70.13 161 THR A N 1
ATOM 644 C CA . THR A 1 81 ? -88.990 36.380 55.320 1.00 71.77 161 THR A CA 1
ATOM 645 C C . THR A 1 81 ? -89.813 36.920 54.151 1.00 77.43 161 THR A C 1
ATOM 646 O O . THR A 1 81 ? -89.577 36.573 52.994 1.00 80.57 161 THR A O 1
ATOM 650 N N . ALA A 1 82 ? -90.749 37.808 54.464 1.00 75.18 162 ALA A N 1
ATOM 651 C CA . ALA A 1 82 ? -91.708 38.299 53.480 1.00 81.67 162 ALA A CA 1
ATOM 652 C C . ALA A 1 82 ? -91.136 39.331 52.504 1.00 86.69 162 ALA A C 1
ATOM 653 O O . ALA A 1 82 ? -91.659 39.490 51.401 1.00 81.30 162 ALA A O 1
ATOM 655 N N . ILE A 1 83 ? -90.078 40.036 52.896 1.00 90.14 163 ILE A N 1
ATOM 656 C CA . ILE A 1 83 ? -89.542 41.084 52.033 1.00 98.50 163 ILE A CA 1
ATOM 657 C C . ILE A 1 83 ? -88.843 40.483 50.816 1.00 100.56 163 ILE A C 1
ATOM 658 O O . ILE A 1 83 ? -88.915 41.036 49.720 1.00 103.76 163 ILE A O 1
ATOM 663 N N . GLN A 1 84 ? -88.189 39.341 51.002 1.00 98.38 164 GLN A N 1
ATOM 664 C CA . GLN A 1 84 ? -87.375 38.756 49.945 1.00 108.04 164 GLN A CA 1
ATOM 665 C C . GLN A 1 84 ? -88.230 38.225 48.809 1.00 118.40 164 GLN A C 1
ATOM 666 O O . GLN A 1 84 ? -87.871 38.350 47.638 1.00 128.56 164 GLN A O 1
ATOM 672 N N . ASP A 1 85 ? -89.365 37.632 49.163 1.00 115.90 165 ASP A N 1
ATOM 673 C CA . ASP A 1 85 ? -90.238 37.002 48.182 1.00 116.90 165 ASP A CA 1
ATOM 674 C C . ASP A 1 85 ? -91.447 37.883 47.868 1.00 104.80 165 ASP A C 1
ATOM 675 O O . ASP A 1 85 ? -92.322 37.498 47.088 1.00 106.15 165 ASP A O 1
ATOM 680 N N . ASP A 1 86 ? -91.479 39.063 48.482 1.00 82.26 166 ASP A N 1
ATOM 681 C CA . ASP A 1 86 ? -92.540 40.045 48.268 1.00 81.37 166 ASP A CA 1
ATOM 682 C C . ASP A 1 86 ? -93.912 39.486 48.626 1.00 80.22 166 ASP A C 1
ATOM 683 O O . ASP A 1 86 ? -94.214 39.259 49.797 1.00 74.65 166 ASP A O 1
ATOM 688 N N . ILE A 1 88 ? -93.830 43.662 49.372 1.00 110.77 168 ILE A N 1
ATOM 689 C CA . ILE A 1 88 ? -93.253 44.019 50.662 1.00 99.41 168 ILE A CA 1
ATOM 690 C C . ILE A 1 88 ? -91.853 44.593 50.492 1.00 97.44 168 ILE A C 1
ATOM 691 O O . ILE A 1 88 ? -90.956 43.927 49.975 1.00 102.78 168 ILE A O 1
ATOM 696 N N . ARG A 1 89 ? -91.673 45.834 50.927 1.00 85.06 169 ARG A N 1
ATOM 697 C CA . ARG A 1 89 ? -90.389 46.504 50.797 1.00 79.65 169 ARG A CA 1
ATOM 698 C C . ARG A 1 89 ? -89.794 46.797 52.168 1.00 72.38 169 ARG A C 1
ATOM 699 O O . ARG A 1 89 ? -88.591 46.648 52.385 1.00 70.97 169 ARG A O 1
ATOM 707 N N . LYS A 1 90 ? -90.657 47.206 53.091 1.00 70.21 170 LYS A N 1
ATOM 708 C CA . LYS A 1 90 ? -90.239 47.623 54.422 1.00 73.05 170 LYS A CA 1
ATOM 709 C C . LYS A 1 90 ? -90.876 46.752 55.501 1.00 77.46 170 LYS A C 1
ATOM 710 O O . LYS A 1 90 ? -91.884 46.096 55.255 1.00 88.23 170 LYS A O 1
ATOM 716 N N . ASN A 1 91 ? -90.289 46.756 56.697 1.00 73.71 171 ASN A N 1
ATOM 717 C CA . ASN A 1 91 ? -90.758 45.912 57.799 1.00 70.72 171 ASN A CA 1
ATOM 718 C C . ASN A 1 91 ? -91.530 46.704 58.855 1.00 69.29 171 ASN A C 1
ATOM 719 O O . ASN A 1 91 ? -90.970 47.580 59.511 1.00 83.24 171 ASN A O 1
ATOM 724 N N . PRO A 1 92 ? -92.825 46.385 59.023 1.00 69.33 172 PRO A N 1
ATOM 725 C CA . PRO A 1 92 ? -93.724 47.047 59.977 1.00 75.80 172 PRO A CA 1
ATOM 726 C C . PRO A 1 92 ? -93.235 47.004 61.424 1.00 82.54 172 PRO A C 1
ATOM 727 O O . PRO A 1 92 ? -93.531 47.917 62.196 1.00 84.55 172 PRO A O 1
ATOM 731 N N . PHE A 1 93 ? -92.502 45.956 61.786 1.00 72.87 173 PHE A N 1
ATOM 732 C CA . PHE A 1 93 ? -92.068 45.784 63.167 1.00 58.84 173 PHE A CA 1
ATOM 733 C C . PHE A 1 93 ? -90.657 46.295 63.397 1.00 67.33 173 PHE A C 1
ATOM 734 O O . PHE A 1 93 ? -90.029 45.980 64.407 1.00 71.86 173 PHE A O 1
ATOM 742 N N . ASP A 1 94 ? -90.164 47.096 62.459 1.00 70.13 174 ASP A N 1
ATOM 743 C CA . ASP A 1 94 ? -88.852 47.702 62.609 1.00 80.69 174 ASP A CA 1
ATOM 744 C C . ASP A 1 94 ? -88.962 49.017 63.368 1.00 86.64 174 ASP A C 1
ATOM 745 O O . ASP A 1 94 ? -88.728 50.091 62.814 1.00 88.74 174 ASP A O 1
ATOM 750 N N . PHE A 1 95 ? -89.330 48.923 64.639 1.00 79.98 175 PHE A N 1
ATOM 751 C CA . PHE A 1 95 ? -89.370 50.089 65.506 1.00 68.16 175 PHE A CA 1
ATOM 752 C C . PHE A 1 95 ? -88.877 49.707 66.894 1.00 76.94 175 PHE A C 1
ATOM 753 O O . PHE A 1 95 ? -88.475 48.568 67.127 1.00 85.94 175 PHE A O 1
ATOM 761 N N . GLN A 1 96 ? -88.893 50.668 67.809 1.00 81.37 176 GLN A N 1
ATOM 762 C CA . GLN A 1 96 ? -88.496 50.416 69.190 1.00 76.86 176 GLN A CA 1
ATOM 763 C C . GLN A 1 96 ? -89.726 50.421 70.086 1.00 63.43 176 GLN A C 1
ATOM 764 O O . GLN A 1 96 ? -90.506 51.371 70.057 1.00 63.89 176 GLN A O 1
ATOM 770 N N . LEU A 1 97 ? -89.909 49.366 70.875 1.00 61.09 177 LEU A N 1
ATOM 771 C CA . LEU A 1 97 ? -91.088 49.276 71.731 1.00 68.51 177 LEU A CA 1
ATOM 772 C C . LEU A 1 97 ? -91.043 50.342 72.828 1.00 69.52 177 LEU A C 1
ATOM 773 O O . LEU A 1 97 ? -92.079 50.767 73.342 1.00 75.57 177 LEU A O 1
ATOM 778 N N . SER A 1 98 ? -89.834 50.774 73.170 1.00 68.55 178 SER A N 1
ATOM 779 C CA . SER A 1 98 ? -89.636 51.770 74.215 1.00 70.32 178 SER A CA 1
ATOM 780 C C . SER A 1 98 ? -90.201 53.136 73.817 1.00 80.10 178 SER A C 1
ATOM 781 O O . SER A 1 98 ? -90.541 53.946 74.678 1.00 88.36 178 SER A O 1
ATOM 784 N N . ASP A 1 99 ? -90.304 53.382 72.512 1.00 74.84 179 ASP A N 1
ATOM 785 C CA . ASP A 1 99 ? -90.898 54.616 72.005 1.00 60.90 179 ASP A CA 1
ATOM 786 C C . ASP A 1 99 ? -92.406 54.469 71.865 1.00 61.48 179 ASP A C 1
ATOM 787 O O . ASP A 1 99 ? -93.088 55.402 71.449 1.00 78.82 179 ASP A O 1
ATOM 792 N N . VAL A 1 100 ? -92.914 53.286 72.205 1.00 64.19 180 VAL A N 1
ATOM 793 C CA . VAL A 1 100 ? -94.347 53.007 72.160 1.00 61.48 180 VAL A CA 1
ATOM 794 C C . VAL A 1 100 ? -94.865 52.609 73.539 1.00 68.33 180 VAL A C 1
ATOM 795 O O . VAL A 1 100 ? -95.952 53.015 73.950 1.00 72.22 180 VAL A O 1
ATOM 799 N N . LEU A 1 101 ? -94.079 51.803 74.246 1.00 60.25 181 LEU A N 1
ATOM 800 C CA . LEU A 1 101 ? -94.450 51.337 75.576 1.00 55.38 181 LEU A CA 1
ATOM 801 C C . LEU A 1 101 ? -93.345 51.602 76.590 1.00 62.81 181 LEU A C 1
ATOM 802 O O . LEU A 1 101 ? -92.162 51.556 76.257 1.00 71.47 181 LEU A O 1
ATOM 807 N N . ASP A 1 102 ? -93.731 51.878 77.829 1.00 55.98 182 ASP A N 1
ATOM 808 C CA . ASP A 1 102 ? -92.752 51.994 78.898 1.00 64.24 182 ASP A CA 1
ATOM 809 C C . ASP A 1 102 ? -92.579 50.635 79.562 1.00 73.25 182 ASP A C 1
ATOM 810 O O . ASP A 1 102 ? -93.476 49.796 79.521 1.00 87.95 182 ASP A O 1
ATOM 815 N N . ASP A 1 103 ? -91.420 50.417 80.169 1.00 78.67 183 ASP A N 1
ATOM 816 C CA . ASP A 1 103 ? -91.094 49.109 80.715 1.00 71.62 183 ASP A CA 1
ATOM 817 C C . ASP A 1 103 ? -91.293 49.043 82.225 1.00 68.87 183 ASP A C 1
ATOM 818 O O . ASP A 1 103 ? -90.505 49.596 82.992 1.00 70.18 183 ASP A O 1
ATOM 823 N N . ASP A 1 104 ? -92.344 48.345 82.643 1.00 75.63 184 ASP A N 1
ATOM 824 C CA . ASP A 1 104 ? -92.692 48.238 84.056 1.00 89.99 184 ASP A CA 1
ATOM 825 C C . ASP A 1 104 ? -92.016 47.059 84.743 1.00 95.31 184 ASP A C 1
ATOM 826 O O . ASP A 1 104 ? -92.303 46.779 85.908 1.00 109.03 184 ASP A O 1
ATOM 831 N N . THR A 1 105 ? -91.132 46.372 84.022 1.00 79.92 185 THR A N 1
ATOM 832 C CA . THR A 1 105 ? -90.524 45.134 84.508 1.00 72.26 185 THR A CA 1
ATOM 833 C C . THR A 1 105 ? -89.951 45.279 85.913 1.00 83.54 185 THR A C 1
ATOM 834 O O . THR A 1 105 ? -89.134 46.158 86.180 1.00 96.18 185 THR A O 1
ATOM 838 N N . GLU A 1 106 ? -90.402 44.407 86.807 1.00 88.61 186 GLU A N 1
ATOM 839 C CA . GLU A 1 106 ? -90.069 44.501 88.220 1.00 89.22 186 GLU A CA 1
ATOM 840 C C . GLU A 1 106 ? -88.616 44.155 88.504 1.00 88.58 186 GLU A C 1
ATOM 841 O O . GLU A 1 106 ? -88.026 43.315 87.826 1.00 80.37 186 GLU A O 1
ATOM 847 N N . PRO A 1 107 ? -88.034 44.811 89.517 1.00 94.55 187 PRO A N 1
ATOM 848 C CA . PRO A 1 107 ? -86.660 44.521 89.934 1.00 99.95 187 PRO A CA 1
ATOM 849 C C . PRO A 1 107 ? -86.516 43.135 90.563 1.00 102.69 187 PRO A C 1
ATOM 850 O O . PRO A 1 107 ? -87.163 42.843 91.569 1.00 93.67 187 PRO A O 1
ATOM 854 N N . LYS A 1 108 ? -85.679 42.293 89.963 1.00 110.01 188 LYS A N 1
ATOM 855 C CA . LYS A 1 108 ? -85.352 40.993 90.538 1.00 100.86 188 LYS A CA 1
ATOM 856 C C . LYS A 1 108 ? -84.220 41.173 91.549 1.00 106.82 188 LYS A C 1
ATOM 857 O O . LYS A 1 108 ? -83.055 41.279 91.169 1.00 111.65 188 LYS A O 1
ATOM 863 N N . VAL A 1 109 ? -84.568 41.211 92.834 1.00 116.46 189 VAL A N 1
ATOM 864 C CA . VAL A 1 109 ? -83.603 41.525 93.890 1.00 125.49 189 VAL A CA 1
ATOM 865 C C . VAL A 1 109 ? -82.996 40.275 94.537 1.00 123.85 189 VAL A C 1
ATOM 866 O O . VAL A 1 109 ? -83.713 39.339 94.896 1.00 120.78 189 VAL A O 1
ATOM 870 N N . PRO A 1 110 ? -81.659 40.254 94.674 1.00 114.53 190 PRO A N 1
ATOM 871 C CA . PRO A 1 110 ? -80.950 39.146 95.323 1.00 100.41 190 PRO A CA 1
ATOM 872 C C . PRO A 1 110 ? -81.281 39.012 96.806 1.00 97.97 190 PRO A C 1
ATOM 873 O O . PRO A 1 110 ? -81.927 39.884 97.393 1.00 96.29 190 PRO A O 1
ATOM 877 N N . LEU A 1 111 ? -80.825 37.916 97.401 1.00 93.73 191 LEU A N 1
ATOM 878 C CA . LEU A 1 111 ? -81.004 37.676 98.826 1.00 82.42 191 LEU A CA 1
ATOM 879 C C . LEU A 1 111 ? -79.860 38.271 99.632 1.00 78.99 191 LEU A C 1
ATOM 880 O O . LEU A 1 111 ? -78.694 37.935 99.417 1.00 78.97 191 LEU A O 1
ATOM 885 N N . THR A 1 112 ? -80.196 39.163 100.554 1.00 75.63 192 THR A N 1
ATOM 886 C CA . THR A 1 112 ? -79.218 39.646 101.511 1.00 84.64 192 THR A CA 1
ATOM 887 C C . THR A 1 112 ? -78.747 38.466 102.349 1.00 100.01 192 THR A C 1
ATOM 888 O O . THR A 1 112 ? -79.554 37.618 102.734 1.00 107.64 192 THR A O 1
ATOM 892 N N . PRO A 1 113 ? -77.434 38.398 102.619 1.00 87.89 193 PRO A N 1
ATOM 893 C CA . PRO A 1 113 ? -76.813 37.312 103.388 1.00 83.13 193 PRO A CA 1
ATOM 894 C C . PRO A 1 113 ? -77.526 37.008 104.706 1.00 80.01 193 PRO A C 1
ATOM 895 O O . PRO A 1 113 ? -77.521 35.862 105.154 1.00 85.13 193 PRO A O 1
ATOM 899 N N . ALA A 1 114 ? -78.134 38.025 105.308 1.00 76.52 194 ALA A N 1
ATOM 900 C CA . ALA A 1 114 ? -78.849 37.856 106.566 1.00 77.98 194 ALA A CA 1
ATOM 901 C C . ALA A 1 114 ? -80.149 37.085 106.366 1.00 83.41 194 ALA A C 1
ATOM 902 O O . ALA A 1 114 ? -80.479 36.196 107.150 1.00 89.74 194 ALA A O 1
ATOM 904 N N . GLN A 1 115 ? -80.886 37.429 105.315 1.00 80.31 195 GLN A N 1
ATOM 905 C CA . GLN A 1 115 ? -82.148 36.758 105.037 1.00 73.41 195 GLN A CA 1
ATOM 906 C C . GLN A 1 115 ? -81.910 35.416 104.366 1.00 70.08 195 GLN A C 1
ATOM 907 O O . GLN A 1 115 ? -82.734 34.512 104.476 1.00 75.05 195 GLN A O 1
ATOM 913 N N . GLU A 1 116 ? -80.787 35.287 103.669 1.00 63.05 196 GLU A N 1
ATOM 914 C CA . GLU A 1 116 ? -80.394 33.992 103.130 1.00 62.43 196 GLU A CA 1
ATOM 915 C C . GLU A 1 116 ? -80.069 33.052 104.282 1.00 65.52 196 GLU A C 1
ATOM 916 O O . GLU A 1 116 ? -80.468 31.889 104.287 1.00 76.01 196 GLU A O 1
ATOM 922 N N . GLU A 1 117 ? -79.350 33.574 105.266 1.00 68.34 197 GLU A N 1
ATOM 923 C CA . GLU A 1 117 ? -79.028 32.813 106.461 1.00 72.85 197 GLU A CA 1
ATOM 924 C C . GLU A 1 117 ? -80.291 32.418 107.219 1.00 74.15 197 GLU A C 1
ATOM 925 O O . GLU A 1 117 ? -80.427 31.277 107.657 1.00 82.33 197 GLU A O 1
ATOM 931 N N . SER A 1 118 ? -81.216 33.362 107.361 1.00 76.21 198 SER A N 1
ATOM 932 C CA . SER A 1 118 ? -82.473 33.109 108.060 1.00 80.12 198 SER A CA 1
ATOM 933 C C . SER A 1 118 ? -83.339 32.111 107.304 1.00 85.87 198 SER A C 1
ATOM 934 O O . SER A 1 118 ? -84.123 31.370 107.899 1.00 96.29 198 SER A O 1
ATOM 937 N N . PHE A 1 119 ? -83.191 32.103 105.986 1.00 77.20 199 PHE A N 1
ATOM 938 C CA . PHE A 1 119 ? -83.987 31.239 105.129 1.00 70.23 199 PHE A CA 1
ATOM 939 C C . PHE A 1 119 ? -83.581 29.781 105.302 1.00 83.32 199 PHE A C 1
ATOM 940 O O . PHE A 1 119 ? -84.430 28.911 105.497 1.00 91.20 199 PHE A O 1
ATOM 948 N N . LEU A 1 120 ? -82.278 29.523 105.243 1.00 80.56 200 LEU A N 1
ATOM 949 C CA . LEU A 1 120 ? -81.757 28.163 105.325 1.00 68.69 200 LEU A CA 1
ATOM 950 C C . LEU A 1 120 ? -82.068 27.507 106.666 1.00 71.36 200 LEU A C 1
ATOM 951 O O . LEU A 1 120 ? -82.436 26.334 106.715 1.00 74.64 200 LEU A O 1
ATOM 956 N N . SER A 1 121 ? -81.919 28.264 107.750 1.00 68.15 201 SER A N 1
ATOM 957 C CA . SER A 1 121 ? -82.200 27.746 109.084 1.00 72.98 201 SER A CA 1
ATOM 958 C C . SER A 1 121 ? -83.678 27.429 109.243 1.00 81.77 201 SER A C 1
ATOM 959 O O . SER A 1 121 ? -84.047 26.483 109.939 1.00 96.32 201 SER A O 1
ATOM 962 N N . PHE A 1 122 ? -84.522 28.224 108.594 1.00 74.45 202 PHE A N 1
ATOM 963 C CA . PHE A 1 122 ? -85.952 27.950 108.586 1.00 66.69 202 PHE A CA 1
ATOM 964 C C . PHE A 1 122 ? -86.228 26.618 107.904 1.00 61.44 202 PHE A C 1
ATOM 965 O O . PHE A 1 122 ? -86.900 25.757 108.463 1.00 64.10 202 PHE A O 1
ATOM 973 N N . ILE A 1 123 ? -85.702 26.466 106.692 1.00 70.18 203 ILE A N 1
ATOM 974 C CA . ILE A 1 123 ? -85.829 25.235 105.918 1.00 63.25 203 ILE A CA 1
ATOM 975 C C . ILE A 1 123 ? -85.305 24.037 106.697 1.00 66.57 203 ILE A C 1
ATOM 976 O O . ILE A 1 123 ? -85.953 22.994 106.777 1.00 75.22 203 ILE A O 1
ATOM 981 N N . GLN A 1 124 ? -84.119 24.214 107.272 1.00 58.53 204 GLN A N 1
ATOM 982 C CA . GLN A 1 124 ? -83.472 23.217 108.119 1.00 59.32 204 GLN A CA 1
ATOM 983 C C . GLN A 1 124 ? -84.330 22.907 109.345 1.00 67.25 204 GLN A C 1
ATOM 984 O O . GLN A 1 124 ? -84.182 21.857 109.973 1.00 75.70 204 GLN A O 1
ATOM 990 N N . GLY A 1 125 ? -85.246 23.816 109.664 1.00 75.36 205 GLY A N 1
ATOM 991 C CA . GLY A 1 125 ? -86.004 23.731 110.897 1.00 90.08 205 GLY A CA 1
ATOM 992 C C . GLY A 1 125 ? -87.308 22.959 110.851 1.00 93.31 205 GLY A C 1
ATOM 993 O O . GLY A 1 125 ? -87.503 22.021 111.625 1.00 100.60 205 GLY A O 1
ATOM 994 N N . ASP A 1 126 ? -88.209 23.353 109.958 1.00 87.63 206 ASP A N 1
ATOM 995 C CA . ASP A 1 126 ? -89.560 22.803 109.970 1.00 98.53 206 ASP A CA 1
ATOM 996 C C . ASP A 1 126 ? -89.659 21.454 109.264 1.00 87.63 206 ASP A C 1
ATOM 997 O O . ASP A 1 126 ? -88.929 21.173 108.311 1.00 77.00 206 ASP A O 1
ATOM 1002 N N . LYS A 1 127 ? -90.582 20.632 109.752 1.00 87.61 207 LYS A N 1
ATOM 1003 C CA . LYS A 1 127 ? -90.720 19.248 109.319 1.00 81.38 207 LYS A CA 1
ATOM 1004 C C . LYS A 1 127 ? -90.968 19.097 107.822 1.00 78.67 207 LYS A C 1
ATOM 1005 O O . LYS A 1 127 ? -90.369 18.242 107.172 1.00 82.45 207 LYS A O 1
ATOM 1011 N N . VAL A 1 128 ? -91.846 19.933 107.280 1.00 81.08 208 VAL A N 1
ATOM 1012 C CA . VAL A 1 128 ? -92.318 19.765 105.910 1.00 81.46 208 VAL A CA 1
ATOM 1013 C C . VAL A 1 128 ? -91.244 20.057 104.852 1.00 81.55 208 VAL A C 1
ATOM 1014 O O . VAL A 1 128 ? -91.302 19.523 103.745 1.00 83.99 208 VAL A O 1
ATOM 1018 N N . TYR A 1 129 ? -90.255 20.883 105.186 1.00 80.20 209 TYR A N 1
ATOM 1019 C CA . TYR A 1 129 ? -89.344 21.387 104.157 1.00 71.75 209 TYR A CA 1
ATOM 1020 C C . TYR A 1 129 ? -87.848 21.107 104.376 1.00 77.62 209 TYR A C 1
ATOM 1021 O O . TYR A 1 129 ? -87.030 21.406 103.505 1.00 77.37 209 TYR A O 1
ATOM 1030 N N . GLN A 1 130 ? -87.501 20.506 105.512 1.00 84.94 210 GLN A N 1
ATOM 1031 C CA . GLN A 1 130 ? -86.125 20.073 105.771 1.00 85.00 210 GLN A CA 1
ATOM 1032 C C . GLN A 1 130 ? -85.615 19.144 104.662 1.00 76.04 210 GLN A C 1
ATOM 1033 O O . GLN A 1 130 ? -84.409 19.048 104.419 1.00 71.66 210 GLN A O 1
ATOM 1035 N N . LYS A 1 131 ? -86.556 18.474 104.000 1.00 75.12 211 LYS A N 1
ATOM 1036 C CA . LYS A 1 131 ? -86.304 17.637 102.829 1.00 83.90 211 LYS A CA 1
ATOM 1037 C C . LYS A 1 131 ? -85.422 18.301 101.768 1.00 77.97 211 LYS A C 1
ATOM 1038 O O . LYS A 1 131 ? -84.396 17.753 101.367 1.00 76.22 211 LYS A O 1
ATOM 1044 N N . HIS A 1 132 ? -85.829 19.483 101.317 1.00 75.59 212 HIS A N 1
ATOM 1045 C CA . HIS A 1 132 ? -85.175 20.124 100.184 1.00 75.74 212 HIS A CA 1
ATOM 1046 C C . HIS A 1 132 ? -84.118 21.148 100.603 1.00 69.06 212 HIS A C 1
ATOM 1047 O O . HIS A 1 132 ? -83.719 21.990 99.799 1.00 73.00 212 HIS A O 1
ATOM 1054 N N . TYR A 1 133 ? -83.677 21.084 101.857 1.00 61.13 213 TYR A N 1
ATOM 1055 C CA . TYR A 1 133 ? -82.610 21.958 102.339 1.00 56.22 213 TYR A CA 1
ATOM 1056 C C . TYR A 1 133 ? -81.369 21.782 101.482 1.00 55.06 213 TYR A C 1
ATOM 1057 O O . TYR A 1 133 ? -80.735 22.754 101.072 1.00 63.78 213 TYR A O 1
ATOM 1066 N N . ASP A 1 134 ? -81.039 20.526 101.209 1.00 52.61 214 ASP A N 1
ATOM 1067 C CA . ASP A 1 134 ? -79.826 20.182 100.484 1.00 51.48 214 ASP A CA 1
ATOM 1068 C C . ASP A 1 134 ? -79.801 20.740 99.065 1.00 55.74 214 ASP A C 1
ATOM 1069 O O . ASP A 1 134 ? -78.796 21.301 98.642 1.00 70.58 214 ASP A O 1
ATOM 1074 N N . ALA A 1 135 ? -80.902 20.586 98.335 1.00 49.91 215 ALA A N 1
ATOM 1075 C CA . ALA A 1 135 ? -80.998 21.105 96.972 1.00 45.23 215 ALA A CA 1
ATOM 1076 C C . ALA A 1 135 ? -80.844 22.622 96.941 1.00 53.86 215 ALA A C 1
ATOM 1077 O O . ALA A 1 135 ? -80.117 23.168 96.114 1.00 65.51 215 ALA A O 1
ATOM 1079 N N . ILE A 1 136 ? -81.527 23.293 97.861 1.00 56.25 216 ILE A N 1
ATOM 1080 C CA . ILE A 1 136 ? -81.530 24.750 97.917 1.00 46.18 216 ILE A CA 1
ATOM 1081 C C . ILE A 1 136 ? -80.155 25.314 98.243 1.00 44.45 216 ILE A C 1
ATOM 1082 O O . ILE A 1 136 ? -79.720 26.292 97.640 1.00 62.34 216 ILE A O 1
ATOM 1087 N N . VAL A 1 137 ? -79.470 24.694 99.193 1.00 43.49 217 VAL A N 1
ATOM 1088 C CA . VAL A 1 137 ? -78.096 25.067 99.493 1.00 52.18 217 VAL A CA 1
ATOM 1089 C C . VAL A 1 137 ? -77.209 24.862 98.269 1.00 63.04 217 VAL A C 1
ATOM 1090 O O . VAL A 1 137 ? -76.340 25.681 97.968 1.00 70.04 217 VAL A O 1
ATOM 1094 N N . ILE A 1 138 ? -77.447 23.764 97.561 1.00 62.60 218 ILE A N 1
ATOM 1095 C CA . ILE A 1 138 ? -76.683 23.433 96.367 1.00 49.33 218 ILE A CA 1
ATOM 1096 C C . ILE A 1 138 ? -76.913 24.475 95.283 1.00 53.36 218 ILE A C 1
ATOM 1097 O O . ILE A 1 138 ? -75.972 24.914 94.626 1.00 72.42 218 ILE A O 1
ATOM 1102 N N . LEU A 1 139 ? -78.166 24.882 95.113 1.00 52.37 219 LEU A N 1
ATOM 1103 C CA . LEU A 1 139 ? -78.512 25.914 94.141 1.00 50.76 219 LEU A CA 1
ATOM 1104 C C . LEU A 1 139 ? -77.784 27.219 94.421 1.00 49.98 219 LEU A C 1
ATOM 1105 O O . LEU A 1 139 ? -77.238 27.844 93.513 1.00 50.52 219 LEU A O 1
ATOM 1110 N N . LEU A 1 140 ? -77.784 27.617 95.687 1.00 44.65 220 LEU A N 1
ATOM 1111 C CA . LEU A 1 140 ? -77.172 28.867 96.108 1.00 47.35 220 LEU A CA 1
ATOM 1112 C C . LEU A 1 140 ? -75.655 28.844 95.998 1.00 49.25 220 LEU A C 1
ATOM 1113 O O . LEU A 1 140 ? -75.032 29.863 95.710 1.00 52.35 220 LEU A O 1
ATOM 1118 N N . GLY A 1 141 ? -75.063 27.681 96.236 1.00 50.73 221 GLY A N 1
ATOM 1119 C CA . GLY A 1 141 ? -73.618 27.561 96.253 1.00 59.45 221 GLY A CA 1
ATOM 1120 C C . GLY A 1 141 ? -73.019 27.172 94.917 1.00 69.99 221 GLY A C 1
ATOM 1121 O O . GLY A 1 141 ? -71.804 27.014 94.803 1.00 71.50 221 GLY A O 1
ATOM 1122 N N . THR A 1 142 ? -73.869 27.009 93.905 1.00 75.65 222 THR A N 1
ATOM 1123 C CA . THR A 1 142 ? -73.411 26.597 92.579 1.00 58.57 222 THR A CA 1
ATOM 1124 C C . THR A 1 142 ? -74.089 27.383 91.459 1.00 63.33 222 THR A C 1
ATOM 1125 O O . THR A 1 142 ? -73.569 27.465 90.347 1.00 78.78 222 THR A O 1
ATOM 1129 N N . GLY A 1 143 ? -75.249 27.957 91.753 1.00 51.87 223 GLY A N 1
ATOM 1130 C CA . GLY A 1 143 ? -75.945 28.778 90.783 1.00 50.68 223 GLY A CA 1
ATOM 1131 C C . GLY A 1 143 ? -76.376 27.973 89.579 1.00 52.92 223 GLY A C 1
ATOM 1132 O O . GLY A 1 143 ? -76.230 28.406 88.437 1.00 53.31 223 GLY A O 1
ATOM 1133 N N . LEU A 1 144 ? -76.902 26.786 89.843 1.00 51.72 224 LEU A N 1
ATOM 1134 C CA . LEU A 1 144 ? -77.383 25.912 88.788 1.00 47.20 224 LEU A CA 1
ATOM 1135 C C . LEU A 1 144 ? -78.789 26.295 88.360 1.00 55.59 224 LEU A C 1
ATOM 1136 O O . LEU A 1 144 ? -79.607 26.722 89.180 1.00 64.57 224 LEU A O 1
ATOM 1141 N N . ARG A 1 145 ? -79.059 26.152 87.068 1.00 46.28 225 ARG A N 1
ATOM 1142 C CA . ARG A 1 145 ? -80.414 26.293 86.567 1.00 45.42 225 ARG A CA 1
ATOM 1143 C C . ARG A 1 145 ? -81.207 25.068 86.990 1.00 60.44 225 ARG A C 1
ATOM 1144 O O . ARG A 1 145 ? -80.685 23.954 87.008 1.00 64.38 225 ARG A O 1
ATOM 1152 N N . ILE A 1 146 ? -82.468 25.284 87.341 1.00 66.34 226 ILE A N 1
ATOM 1153 C CA . ILE A 1 146 ? -83.242 24.281 88.056 1.00 59.49 226 ILE A CA 1
ATOM 1154 C C . ILE A 1 146 ? -83.336 22.956 87.295 1.00 55.08 226 ILE A C 1
ATOM 1155 O O . ILE A 1 146 ? -83.337 21.886 87.901 1.00 71.21 226 ILE A O 1
ATOM 1160 N N . SER A 1 147 ? -83.365 23.017 85.972 1.00 43.44 227 SER A N 1
ATOM 1161 C CA . SER A 1 147 ? -83.438 21.798 85.183 1.00 43.55 227 SER A CA 1
ATOM 1162 C C . SER A 1 147 ? -82.071 21.139 85.060 1.00 48.48 227 SER A C 1
ATOM 1163 O O . SER A 1 147 ? -81.969 19.956 84.754 1.00 51.61 227 SER A O 1
ATOM 1166 N N . GLU A 1 148 ? -81.016 21.907 85.296 1.00 57.53 228 GLU A N 1
ATOM 1167 C CA . GLU A 1 148 ? -79.681 21.331 85.344 1.00 52.02 228 GLU A CA 1
ATOM 1168 C C . GLU A 1 148 ? -79.531 20.563 86.651 1.00 53.31 228 GLU A C 1
ATOM 1169 O O . GLU A 1 148 ? -78.848 19.540 86.709 1.00 49.22 228 GLU A O 1
ATOM 1175 N N . LEU A 1 149 ? -80.192 21.061 87.693 1.00 57.76 229 LEU A N 1
ATOM 1176 C CA . LEU A 1 149 ? -80.199 20.404 88.994 1.00 52.51 229 LEU A CA 1
ATOM 1177 C C . LEU A 1 149 ? -80.979 19.095 88.942 1.00 50.87 229 LEU A C 1
ATOM 1178 O O . LEU A 1 149 ? -80.478 18.045 89.344 1.00 58.51 229 LEU A O 1
ATOM 1183 N N . CYS A 1 150 ? -82.209 19.168 88.442 1.00 46.78 230 CYS A N 1
ATOM 1184 C CA . CYS A 1 150 ? -83.066 17.997 88.317 1.00 44.98 230 CYS A CA 1
ATOM 1185 C C . CYS A 1 150 ? -82.405 16.899 87.502 1.00 56.48 230 CYS A C 1
ATOM 1186 O O . CYS A 1 150 ? -82.597 15.712 87.768 1.00 69.24 230 CYS A O 1
ATOM 1189 N N . GLY A 1 151 ? -81.613 17.308 86.518 1.00 55.62 231 GLY A N 1
ATOM 1190 C CA . GLY A 1 151 ? -80.965 16.380 85.611 1.00 47.34 231 GLY A CA 1
ATOM 1191 C C . GLY A 1 151 ? -79.698 15.739 86.144 1.00 54.51 231 GLY A C 1
ATOM 1192 O O . GLY A 1 151 ? -79.154 14.842 85.517 1.00 64.98 231 GLY A O 1
ATOM 1193 N N . LEU A 1 152 ? -79.226 16.181 87.303 1.00 50.74 232 LEU A N 1
ATOM 1194 C CA . LEU A 1 152 ? -77.994 15.636 87.866 1.00 51.64 232 LEU A CA 1
ATOM 1195 C C . LEU A 1 152 ? -78.115 14.176 88.291 1.00 62.07 232 LEU A C 1
ATOM 1196 O O . LEU A 1 152 ? -79.069 13.798 88.968 1.00 77.30 232 LEU A O 1
ATOM 1201 N N . THR A 1 153 ? -77.139 13.364 87.882 1.00 63.10 233 THR A N 1
ATOM 1202 C CA . THR A 1 153 ? -77.039 11.965 88.303 1.00 59.73 233 THR A CA 1
ATOM 1203 C C . THR A 1 153 ? -75.650 11.684 88.870 1.00 62.57 233 THR A C 1
ATOM 1204 O O . THR A 1 153 ? -74.735 12.496 88.724 1.00 72.44 233 THR A O 1
ATOM 1208 N N . ASP A 1 154 ? -75.504 10.523 89.500 1.00 56.48 234 ASP A N 1
ATOM 1209 C CA . ASP A 1 154 ? -74.253 10.104 90.117 1.00 64.93 234 ASP A CA 1
ATOM 1210 C C . ASP A 1 154 ? -73.054 10.109 89.166 1.00 78.94 234 ASP A C 1
ATOM 1211 O O . ASP A 1 154 ? -71.910 10.264 89.601 1.00 91.45 234 ASP A O 1
ATOM 1216 N N . LYS A 1 155 ? -73.320 9.932 87.874 1.00 74.26 235 LYS A N 1
ATOM 1217 C CA . LYS A 1 155 ? -72.271 9.931 86.860 1.00 59.57 235 LYS A CA 1
ATOM 1218 C C . LYS A 1 155 ? -71.790 11.345 86.589 1.00 57.86 235 LYS A C 1
ATOM 1219 O O . LYS A 1 155 ? -70.704 11.547 86.053 1.00 69.05 235 LYS A O 1
ATOM 1225 N N . ASP A 1 156 ? -72.603 12.322 86.972 1.00 54.51 236 ASP A N 1
ATOM 1226 C CA . ASP A 1 156 ? -72.287 13.721 86.717 1.00 54.90 236 ASP A CA 1
ATOM 1227 C C . ASP A 1 156 ? -71.497 14.342 87.860 1.00 55.81 236 ASP A C 1
ATOM 1228 O O . ASP A 1 156 ? -71.131 15.512 87.804 1.00 59.26 236 ASP A O 1
ATOM 1233 N N . LEU A 1 157 ? -71.227 13.561 88.897 1.00 58.03 237 LEU A N 1
ATOM 1234 C CA . LEU A 1 157 ? -70.508 14.093 90.043 1.00 67.86 237 LEU A CA 1
ATOM 1235 C C . LEU A 1 157 ? -69.096 13.536 90.147 1.00 75.24 237 LEU A C 1
ATOM 1236 O O . LEU A 1 157 ? -68.787 12.473 89.607 1.00 81.92 237 LEU A O 1
ATOM 1241 N N . ASP A 1 158 ? -68.246 14.276 90.848 1.00 69.29 238 ASP A N 1
ATOM 1242 C CA . ASP A 1 158 ? -66.835 13.950 90.957 1.00 63.44 238 ASP A CA 1
ATOM 1243 C C . ASP A 1 158 ? -66.358 14.268 92.369 1.00 64.89 238 ASP A C 1
ATOM 1244 O O . ASP A 1 158 ? -65.556 15.173 92.560 1.00 66.61 238 ASP A O 1
ATOM 1249 N N . PHE A 1 159 ? -66.860 13.525 93.354 1.00 62.53 239 PHE A N 1
ATOM 1250 C CA . PHE A 1 159 ? -66.477 13.728 94.752 1.00 62.43 239 PHE A CA 1
ATOM 1251 C C . PHE A 1 159 ? -64.981 13.563 94.940 1.00 70.76 239 PHE A C 1
ATOM 1252 O O . PHE A 1 159 ? -64.397 14.093 95.884 1.00 84.40 239 PHE A O 1
ATOM 1260 N N . GLU A 1 160 ? -64.372 12.813 94.030 1.00 76.55 240 GLU A N 1
ATOM 1261 C CA . GLU A 1 160 ? -62.947 12.535 94.073 1.00 93.25 240 GLU A CA 1
ATOM 1262 C C . GLU A 1 160 ? -62.126 13.753 93.634 1.00 96.77 240 GLU A C 1
ATOM 1263 O O . GLU A 1 160 ? -60.900 13.753 93.735 1.00 99.44 240 GLU A O 1
ATOM 1269 N N . ASN A 1 161 ? -62.811 14.789 93.156 1.00 89.60 241 ASN A N 1
ATOM 1270 C CA . ASN A 1 161 ? -62.176 16.069 92.843 1.00 89.47 241 ASN A CA 1
ATOM 1271 C C . ASN A 1 161 ? -63.143 17.242 93.029 1.00 79.66 241 ASN A C 1
ATOM 1272 O O . ASN A 1 161 ? -62.821 18.383 92.691 1.00 61.83 241 ASN A O 1
ATOM 1277 N N . ARG A 1 162 ? -64.323 16.936 93.568 1.00 77.79 242 ARG A N 1
ATOM 1278 C CA . ARG A 1 162 ? -65.358 17.923 93.880 1.00 72.87 242 ARG A CA 1
ATOM 1279 C C . ARG A 1 162 ? -65.744 18.750 92.657 1.00 77.85 242 ARG A C 1
ATOM 1280 O O . ARG A 1 162 ? -65.598 19.972 92.640 1.00 84.28 242 ARG A O 1
ATOM 1288 N N . VAL A 1 163 ? -66.244 18.063 91.636 1.00 76.76 243 VAL A N 1
ATOM 1289 C CA . VAL A 1 163 ? -66.605 18.691 90.371 1.00 68.67 243 VAL A CA 1
ATOM 1290 C C . VAL A 1 163 ? -68.006 18.281 89.926 1.00 66.82 243 VAL A C 1
ATOM 1291 O O . VAL A 1 163 ? -68.354 17.102 89.957 1.00 76.09 243 VAL A O 1
ATOM 1295 N N . ILE A 1 164 ? -68.808 19.256 89.514 1.00 59.19 244 ILE A N 1
ATOM 1296 C CA . ILE A 1 164 ? -70.126 18.977 88.961 1.00 52.49 244 ILE A CA 1
ATOM 1297 C C . ILE A 1 164 ? -70.128 19.227 87.459 1.00 56.49 244 ILE A C 1
ATOM 1298 O O . ILE A 1 164 ? -69.900 20.349 87.012 1.00 66.97 244 ILE A O 1
ATOM 1303 N N . ILE A 1 165 ? -70.387 18.183 86.681 1.00 52.24 245 ILE A N 1
ATOM 1304 C CA . ILE A 1 165 ? -70.384 18.301 85.231 1.00 50.44 245 ILE A CA 1
ATOM 1305 C C . ILE A 1 165 ? -71.773 18.588 84.685 1.00 53.81 245 ILE A C 1
ATOM 1306 O O . ILE A 1 165 ? -72.656 17.733 84.707 1.00 56.80 245 ILE A O 1
ATOM 1311 N N . VAL A 1 166 ? -71.960 19.800 84.188 1.00 54.98 246 VAL A N 1
ATOM 1312 C CA . VAL A 1 166 ? -73.211 20.160 83.551 1.00 48.02 246 VAL A CA 1
ATOM 1313 C C . VAL A 1 166 ? -73.121 19.845 82.072 1.00 50.88 246 VAL A C 1
ATOM 1314 O O . VAL A 1 166 ? -72.499 20.580 81.309 1.00 52.43 246 VAL A O 1
ATOM 1318 N N . SER A 1 167 ? -73.736 18.739 81.674 1.00 57.32 247 SER A N 1
ATOM 1319 C CA . SER A 1 167 ? -73.668 18.285 80.292 1.00 59.55 247 SER A CA 1
ATOM 1320 C C . SER A 1 167 ? -75.050 18.191 79.670 1.00 58.67 247 SER A C 1
ATOM 1321 O O . SER A 1 167 ? -75.185 17.878 78.487 1.00 64.19 247 SER A O 1
ATOM 1324 N N . HIS A 1 168 ? -76.071 18.491 80.467 1.00 54.54 248 HIS A N 1
ATOM 1325 C CA . HIS A 1 168 ? -77.450 18.228 80.080 1.00 50.51 248 HIS A CA 1
ATOM 1326 C C . HIS A 1 168 ? -78.445 18.792 81.084 1.00 58.91 248 HIS A C 1
ATOM 1327 O O . HIS A 1 168 ? -78.077 19.162 82.199 1.00 52.85 248 HIS A O 1
ATOM 1334 N N . GLN A 1 169 ? -79.712 18.822 80.684 1.00 63.41 249 GLN A N 1
ATOM 1335 C CA . GLN A 1 169 ? -80.800 19.231 81.563 1.00 54.67 249 GLN A CA 1
ATOM 1336 C C . GLN A 1 169 ? -82.019 18.329 81.366 1.00 55.15 249 GLN A C 1
ATOM 1337 O O . GLN A 1 169 ? -82.392 18.007 80.234 1.00 57.28 249 GLN A O 1
ATOM 1343 N N . LEU A 1 170 ? -82.629 17.912 82.471 1.00 46.89 250 LEU A N 1
ATOM 1344 C CA . LEU A 1 170 ? -83.831 17.091 82.413 1.00 39.38 250 LEU A CA 1
ATOM 1345 C C . LEU A 1 170 ? -85.079 17.959 82.424 1.00 43.88 250 LEU A C 1
ATOM 1346 O O . LEU A 1 170 ? -85.347 18.658 83.396 1.00 58.57 250 LEU A O 1
ATOM 1351 N N . LEU A 1 171 ? -85.841 17.914 81.339 1.00 47.32 251 LEU A N 1
ATOM 1352 C CA . LEU A 1 171 ? -87.065 18.697 81.243 1.00 44.82 251 LEU A CA 1
ATOM 1353 C C . LEU A 1 171 ? -88.280 17.786 81.300 1.00 45.99 251 LEU A C 1
ATOM 1354 O O . LEU A 1 171 ? -88.171 16.585 81.067 1.00 46.30 251 LEU A O 1
ATOM 1359 N N . ARG A 1 172 ? -89.438 18.354 81.613 1.00 49.93 252 ARG A N 1
ATOM 1360 C CA . ARG A 1 172 ? -90.679 17.590 81.605 1.00 45.92 252 ARG A CA 1
ATOM 1361 C C . ARG A 1 172 ? -91.798 18.453 81.049 1.00 43.99 252 ARG A C 1
ATOM 1362 O O . ARG A 1 172 ? -91.881 19.639 81.359 1.00 52.64 252 ARG A O 1
ATOM 1370 N N . ASN A 1 173 ? -92.646 17.860 80.216 1.00 48.74 253 ASN A N 1
ATOM 1371 C CA . ASN A 1 173 ? -93.675 18.604 79.494 1.00 41.95 253 ASN A CA 1
ATOM 1372 C C . ASN A 1 173 ? -94.975 17.805 79.365 1.00 44.22 253 ASN A C 1
ATOM 1373 O O . ASN A 1 173 ? -94.979 16.595 79.588 1.00 49.19 253 ASN A O 1
ATOM 1378 N N . THR A 1 174 ? -96.067 18.473 78.993 1.00 43.40 254 THR A N 1
ATOM 1379 C CA . THR A 1 174 ? -97.370 17.819 78.866 1.00 42.84 254 THR A CA 1
ATOM 1380 C C . THR A 1 174 ? -97.423 17.020 77.568 1.00 60.78 254 THR A C 1
ATOM 1381 O O . THR A 1 174 ? -97.080 17.541 76.507 1.00 90.90 254 THR A O 1
ATOM 1385 N N . GLY A 1 175 ? -97.837 15.756 77.654 1.00 50.91 255 GLY A N 1
ATOM 1386 C CA . GLY A 1 175 ? -97.841 14.874 76.499 1.00 39.15 255 GLY A CA 1
ATOM 1387 C C . GLY A 1 175 ? -96.482 14.230 76.291 1.00 46.04 255 GLY A C 1
ATOM 1388 O O . GLY A 1 175 ? -96.324 13.015 76.428 1.00 66.54 255 GLY A O 1
ATOM 1389 N N . VAL A 1 176 ? -95.498 15.060 75.967 1.00 44.99 256 VAL A N 1
ATOM 1390 C CA . VAL A 1 176 ? -94.135 14.613 75.714 1.00 43.99 256 VAL A CA 1
ATOM 1391 C C . VAL A 1 176 ? -93.558 13.817 76.882 1.00 49.52 256 VAL A C 1
ATOM 1392 O O . VAL A 1 176 ? -92.967 12.752 76.695 1.00 68.93 256 VAL A O 1
ATOM 1396 N N . GLY A 1 177 ? -93.744 14.335 78.088 1.00 47.99 257 GLY A N 1
ATOM 1397 C CA . GLY A 1 177 ? -93.180 13.719 79.273 1.00 40.03 257 GLY A CA 1
ATOM 1398 C C . GLY A 1 177 ? -91.748 14.155 79.495 1.00 50.63 257 GLY A C 1
ATOM 1399 O O . GLY A 1 177 ? -91.352 15.242 79.081 1.00 57.72 257 GLY A O 1
ATOM 1400 N N . TYR A 1 178 ? -90.965 13.309 80.153 1.00 55.83 258 TYR A N 1
ATOM 1401 C CA . TYR A 1 178 ? -89.563 13.615 80.386 1.00 47.46 258 TYR A CA 1
ATOM 1402 C C . TYR A 1 178 ? -88.755 13.519 79.108 1.00 45.63 258 TYR A C 1
ATOM 1403 O O . TYR A 1 178 ? -89.041 12.698 78.234 1.00 45.09 258 TYR A O 1
ATOM 1412 N N . TYR A 1 179 ? -87.742 14.371 79.018 1.00 44.08 259 TYR A N 1
ATOM 1413 C CA . TYR A 1 179 ? -86.748 14.295 77.963 1.00 37.95 259 TYR A CA 1
ATOM 1414 C C . TYR A 1 179 ? -85.499 15.038 78.400 1.00 42.69 259 TYR A C 1
ATOM 1415 O O . TYR A 1 179 ? -85.496 15.707 79.429 1.00 45.23 259 TYR A O 1
ATOM 1424 N N . ILE A 1 180 ? -84.431 14.906 77.625 1.00 48.16 260 ILE A N 1
ATOM 1425 C CA . ILE A 1 180 ? -83.186 15.585 77.945 1.00 48.12 260 ILE A CA 1
ATOM 1426 C C . ILE A 1 180 ? -82.667 16.369 76.751 1.00 55.89 260 ILE A C 1
ATOM 1427 O O . ILE A 1 180 ? -82.594 15.853 75.639 1.00 58.58 260 ILE A O 1
ATOM 1432 N N . ASP A 1 181 ? -82.320 17.628 76.990 1.00 61.35 261 ASP A N 1
ATOM 1433 C CA . ASP A 1 181 ? -81.748 18.466 75.951 1.00 62.14 261 ASP A CA 1
ATOM 1434 C C . ASP A 1 181 ? -80.249 18.624 76.155 1.00 61.73 261 ASP A C 1
ATOM 1435 O O . ASP A 1 181 ? -79.783 18.927 77.254 1.00 55.76 261 ASP A O 1
ATOM 1440 N N . GLU A 1 182 ? -79.497 18.406 75.085 1.00 66.47 262 GLU A N 1
ATOM 1441 C CA . GLU A 1 182 ? -78.049 18.507 75.140 1.00 75.38 262 GLU A CA 1
ATOM 1442 C C . GLU A 1 182 ? -77.544 19.632 74.251 1.00 75.52 262 GLU A C 1
ATOM 1443 O O . GLU A 1 182 ? -78.119 19.905 73.198 1.00 74.03 262 GLU A O 1
ATOM 1449 N N . PRO A 1 183 ? -76.471 20.302 74.688 1.00 77.50 263 PRO A N 1
ATOM 1450 C CA . PRO A 1 183 ? -75.770 21.280 73.853 1.00 81.59 263 PRO A CA 1
ATOM 1451 C C . PRO A 1 183 ? -75.050 20.601 72.693 1.00 92.46 263 PRO A C 1
ATOM 1452 O O . PRO A 1 183 ? -74.321 19.633 72.913 1.00 97.60 263 PRO A O 1
ATOM 1456 N N . LYS A 1 184 ? -75.266 21.095 71.477 1.00 96.53 264 LYS A N 1
ATOM 1457 C CA . LYS A 1 184 ? -74.550 20.592 70.310 1.00 96.04 264 LYS A CA 1
ATOM 1458 C C . LYS A 1 184 ? -73.065 20.885 70.455 1.00 99.29 264 LYS A C 1
ATOM 1459 O O . LYS A 1 184 ? -72.223 20.028 70.190 1.00 89.50 264 LYS A O 1
ATOM 1465 N N . THR A 1 185 ? -72.758 22.106 70.885 1.00 115.09 265 THR A N 1
ATOM 1466 C CA . THR A 1 185 ? -71.381 22.536 71.099 1.00 121.45 265 THR A CA 1
ATOM 1467 C C . THR A 1 185 ? -70.845 22.047 72.443 1.00 120.94 265 THR A C 1
ATOM 1468 O O . THR A 1 185 ? -71.616 21.760 73.360 1.00 120.36 265 THR A O 1
ATOM 1472 N N . GLN A 1 186 ? -69.524 21.961 72.563 1.00 113.23 266 GLN A N 1
ATOM 1473 C CA . GLN A 1 186 ? -68.908 21.581 73.830 1.00 102.29 266 GLN A CA 1
ATOM 1474 C C . GLN A 1 186 ? -68.749 22.816 74.715 1.00 93.14 266 GLN A C 1
ATOM 1475 O O . GLN A 1 186 ? -68.195 22.749 75.812 1.00 94.26 266 GLN A O 1
ATOM 1481 N N . SER A 1 187 ? -69.247 23.945 74.225 1.00 88.59 267 SER A N 1
ATOM 1482 C CA . SER A 1 187 ? -69.286 25.173 75.004 1.00 90.72 267 SER A CA 1
ATOM 1483 C C . SER A 1 187 ? -70.384 25.097 76.063 1.00 96.42 267 SER A C 1
ATOM 1484 O O . SER A 1 187 ? -70.348 25.818 77.060 1.00 95.35 267 SER A O 1
ATOM 1487 N N . GLY A 1 188 ? -71.359 24.220 75.837 1.00 95.17 268 GLY A N 1
ATOM 1488 C CA . GLY A 1 188 ? -72.463 24.044 76.764 1.00 87.13 268 GLY A CA 1
ATOM 1489 C C . GLY A 1 188 ? -72.056 23.280 78.010 1.00 71.30 268 GLY A C 1
ATOM 1490 O O . GLY A 1 188 ? -72.617 23.475 79.091 1.00 72.03 268 GLY A O 1
ATOM 1491 N N . VAL A 1 189 ? -71.075 22.399 77.861 1.00 52.54 269 VAL A N 1
ATOM 1492 C CA . VAL A 1 189 ? -70.540 21.676 79.004 1.00 50.58 269 VAL A CA 1
ATOM 1493 C C . VAL A 1 189 ? -69.769 22.637 79.894 1.00 49.39 269 VAL A C 1
ATOM 1494 O O . VAL A 1 189 ? -68.966 23.424 79.403 1.00 63.68 269 VAL A O 1
ATOM 1498 N N . ARG A 1 190 ? -70.030 22.589 81.196 1.00 47.42 270 ARG A N 1
ATOM 1499 C CA . ARG A 1 190 ? -69.289 23.406 82.152 1.00 54.18 270 ARG A CA 1
ATOM 1500 C C . ARG A 1 190 ? -69.178 22.661 83.474 1.00 57.77 270 ARG A C 1
ATOM 1501 O O . ARG A 1 190 ? -70.003 21.794 83.776 1.00 67.66 270 ARG A O 1
ATOM 1509 N N . LYS A 1 191 ? -68.146 22.986 84.247 1.00 58.16 271 LYS A N 1
ATOM 1510 C CA . LYS A 1 191 ? -67.887 22.287 85.499 1.00 55.83 271 LYS A CA 1
ATOM 1511 C C . LYS A 1 191 ? -67.819 23.243 86.688 1.00 54.71 271 LYS A C 1
ATOM 1512 O O . LYS A 1 191 ? -67.148 24.272 86.635 1.00 60.95 271 LYS A O 1
ATOM 1518 N N . ILE A 1 192 ? -68.501 22.878 87.769 1.00 53.91 272 ILE A N 1
ATOM 1519 C CA . ILE A 1 192 ? -68.611 23.733 88.944 1.00 54.52 272 ILE A CA 1
ATOM 1520 C C . ILE A 1 192 ? -67.969 23.097 90.174 1.00 68.91 272 ILE A C 1
ATOM 1521 O O . ILE A 1 192 ? -68.220 21.931 90.474 1.00 82.60 272 ILE A O 1
ATOM 1526 N N . PRO A 1 193 ? -67.128 23.863 90.884 1.00 70.98 273 PRO A N 1
ATOM 1527 C CA . PRO A 1 193 ? -66.481 23.415 92.123 1.00 72.20 273 PRO A CA 1
ATOM 1528 C C . PRO A 1 193 ? -67.469 23.209 93.272 1.00 76.05 273 PRO A C 1
ATOM 1529 O O . PRO A 1 193 ? -68.509 23.866 93.324 1.00 63.70 273 PRO A O 1
ATOM 1533 N N . MET A 1 194 ? -67.133 22.304 94.186 1.00 89.57 274 MET A N 1
ATOM 1534 C CA . MET A 1 194 ? -67.981 22.025 95.338 1.00 80.69 274 MET A CA 1
ATOM 1535 C C . MET A 1 194 ? -67.442 22.649 96.617 1.00 71.27 274 MET A C 1
ATOM 1536 O O . MET A 1 194 ? -66.361 22.288 97.084 1.00 69.47 274 MET A O 1
ATOM 1541 N N . ASN A 1 195 ? -68.202 23.576 97.188 1.00 60.19 275 ASN A N 1
ATOM 1542 C CA . ASN A 1 195 ? -67.913 24.053 98.529 1.00 59.70 275 ASN A CA 1
ATOM 1543 C C . ASN A 1 195 ? -67.983 22.892 99.504 1.00 60.22 275 ASN A C 1
ATOM 1544 O O . ASN A 1 195 ? -68.612 21.875 99.214 1.00 60.73 275 ASN A O 1
ATOM 1549 N N . GLU A 1 196 ? -67.337 23.040 100.654 1.00 58.60 276 GLU A N 1
ATOM 1550 C CA . GLU A 1 196 ? -67.496 22.074 101.731 1.00 60.07 276 GLU A CA 1
ATOM 1551 C C . GLU A 1 196 ? -68.970 21.984 102.096 1.00 55.59 276 GLU A C 1
ATOM 1552 O O . GLU A 1 196 ? -69.479 20.916 102.410 1.00 63.05 276 GLU A O 1
ATOM 1558 N N . GLU A 1 197 ? -69.654 23.120 102.034 1.00 57.82 277 GLU A N 1
ATOM 1559 C CA . GLU A 1 197 ? -71.087 23.160 102.271 1.00 62.75 277 GLU A CA 1
ATOM 1560 C C . GLU A 1 197 ? -71.821 22.387 101.184 1.00 67.46 277 GLU A C 1
ATOM 1561 O O . GLU A 1 197 ? -72.723 21.604 101.472 1.00 73.32 277 GLU A O 1
ATOM 1567 N N . VAL A 1 198 ? -71.423 22.606 99.934 1.00 67.92 278 VAL A N 1
ATOM 1568 C CA . VAL A 1 198 ? -72.082 21.974 98.796 1.00 59.07 278 VAL A CA 1
ATOM 1569 C C . VAL A 1 198 ? -71.715 20.504 98.678 1.00 61.11 278 VAL A C 1
ATOM 1570 O O . VAL A 1 198 ? -72.581 19.653 98.473 1.00 59.16 278 VAL A O 1
ATOM 1574 N N . TYR A 1 199 ? -70.424 20.216 98.796 1.00 62.61 279 TYR A N 1
ATOM 1575 C CA . TYR A 1 199 ? -69.939 18.846 98.713 1.00 66.29 279 TYR A CA 1
ATOM 1576 C C . TYR A 1 199 ? -70.621 17.964 99.747 1.00 73.59 279 TYR A C 1
ATOM 1577 O O . TYR A 1 199 ? -71.101 16.879 99.426 1.00 85.60 279 TYR A O 1
ATOM 1586 N N . GLN A 1 200 ? -70.669 18.435 100.987 1.00 70.57 280 GLN A N 1
ATOM 1587 C CA . GLN A 1 200 ? -71.307 17.674 102.049 1.00 63.04 280 GLN A CA 1
ATOM 1588 C C . GLN A 1 200 ? -72.804 17.554 101.817 1.00 61.77 280 GLN A C 1
ATOM 1589 O O . GLN A 1 200 ? -73.405 16.537 102.148 1.00 77.64 280 GLN A O 1
ATOM 1595 N N . ALA A 1 201 ? -73.400 18.591 101.241 1.00 60.42 281 ALA A N 1
ATOM 1596 C CA . ALA A 1 201 ? -74.834 18.590 100.973 1.00 61.28 281 ALA A CA 1
ATOM 1597 C C . ALA A 1 201 ? -75.191 17.534 99.941 1.00 56.59 281 ALA A C 1
ATOM 1598 O O . ALA A 1 201 ? -76.269 16.949 99.987 1.00 67.29 281 ALA A O 1
ATOM 1600 N N . PHE A 1 202 ? -74.281 17.296 99.006 1.00 58.09 282 PHE A N 1
ATOM 1601 C CA . PHE A 1 202 ? -74.501 16.293 97.974 1.00 63.51 282 PHE A CA 1
ATOM 1602 C C . PHE A 1 202 ? -74.178 14.899 98.493 1.00 68.81 282 PHE A C 1
ATOM 1603 O O . PHE A 1 202 ? -74.705 13.905 98.000 1.00 69.70 282 PHE A O 1
ATOM 1611 N N . GLN A 1 203 ? -73.311 14.828 99.493 1.00 67.52 283 GLN A N 1
ATOM 1612 C CA . GLN A 1 203 ? -73.008 13.551 100.118 1.00 62.97 283 GLN A CA 1
ATOM 1613 C C . GLN A 1 203 ? -74.132 13.141 101.060 1.00 62.48 283 GLN A C 1
ATOM 1614 O O . GLN A 1 203 ? -74.219 11.985 101.460 1.00 77.54 283 GLN A O 1
ATOM 1620 N N . ARG A 1 204 ? -74.994 14.089 101.410 1.00 56.32 284 ARG A N 1
ATOM 1621 C CA . ARG A 1 204 ? -76.121 13.789 102.283 1.00 58.40 284 ARG A CA 1
ATOM 1622 C C . ARG A 1 204 ? -77.418 13.645 101.495 1.00 71.65 284 ARG A C 1
ATOM 1623 O O . ARG A 1 204 ? -78.495 13.566 102.079 1.00 87.40 284 ARG A O 1
ATOM 1631 N N . VAL A 1 205 ? -77.320 13.622 100.170 1.00 71.70 285 VAL A N 1
ATOM 1632 C CA . VAL A 1 205 ? -78.500 13.398 99.340 1.00 74.09 285 VAL A CA 1
ATOM 1633 C C . VAL A 1 205 ? -78.427 12.008 98.714 1.00 73.93 285 VAL A C 1
ATOM 1634 O O . VAL A 1 205 ? -79.443 11.428 98.327 1.00 63.93 285 VAL A O 1
ATOM 1638 N N . ILE A 1 206 ? -77.213 11.472 98.634 1.00 75.44 286 ILE A N 1
ATOM 1639 C CA . ILE A 1 206 ? -77.004 10.127 98.125 1.00 72.94 286 ILE A CA 1
ATOM 1640 C C . ILE A 1 206 ? -77.508 9.125 99.149 1.00 80.30 286 ILE A C 1
ATOM 1641 O O . ILE A 1 206 ? -78.140 8.122 98.809 1.00 87.74 286 ILE A O 1
ATOM 1646 N N . LYS A 1 207 ? -77.234 9.423 100.412 1.00 65.51 287 LYS A N 1
ATOM 1647 C CA . LYS A 1 207 ? -77.622 8.551 101.507 1.00 72.81 287 LYS A CA 1
ATOM 1648 C C . LYS A 1 207 ? -79.127 8.589 101.733 1.00 80.46 287 LYS A C 1
ATOM 1649 O O . LYS A 1 207 ? -79.683 7.731 102.420 1.00 90.59 287 LYS A O 1
ATOM 1655 N N . ASN A 1 208 ? -79.785 9.585 101.151 1.00 75.79 288 ASN A N 1
ATOM 1656 C CA . ASN A 1 208 ? -81.201 9.799 101.404 1.00 77.01 288 ASN A CA 1
ATOM 1657 C C . ASN A 1 208 ? -82.062 9.646 100.160 1.00 84.75 288 ASN A C 1
ATOM 1658 O O . ASN A 1 208 ? -83.281 9.797 100.220 1.00 101.13 288 ASN A O 1
ATOM 1663 N N . ARG A 1 209 ? -81.429 9.355 99.031 1.00 73.97 289 ARG A N 1
ATOM 1664 C CA . ARG A 1 209 ? -82.175 9.005 97.836 1.00 64.25 289 ARG A CA 1
ATOM 1665 C C . ARG A 1 209 ? -82.860 7.677 98.106 1.00 69.66 289 ARG A C 1
ATOM 1666 O O . ARG A 1 209 ? -82.204 6.641 98.178 1.00 76.98 289 ARG A O 1
ATOM 1674 N N . LYS A 1 210 ? -84.178 7.714 98.280 1.00 74.32 290 LYS A N 1
ATOM 1675 C CA . LYS A 1 210 ? -84.922 6.532 98.693 1.00 75.18 290 LYS A CA 1
ATOM 1676 C C . LYS A 1 210 ? -86.045 6.164 97.734 1.00 70.97 290 LYS A C 1
ATOM 1677 O O . LYS A 1 210 ? -86.834 7.019 97.335 1.00 63.09 290 LYS A O 1
ATOM 1683 N N . GLY A 1 211 ? -86.106 4.883 97.381 1.00 77.48 291 GLY A N 1
ATOM 1684 C CA . GLY A 1 211 ? -87.203 4.331 96.605 1.00 87.78 291 GLY A CA 1
ATOM 1685 C C . GLY A 1 211 ? -87.429 4.958 95.242 1.00 94.79 291 GLY A C 1
ATOM 1686 O O . GLY A 1 211 ? -88.521 5.445 94.949 1.00 104.83 291 GLY A O 1
ATOM 1687 N N . ALA A 1 212 ? -86.401 4.936 94.401 1.00 89.66 292 ALA A N 1
ATOM 1688 C CA . ALA A 1 212 ? -86.493 5.531 93.072 1.00 83.67 292 ALA A CA 1
ATOM 1689 C C . ALA A 1 212 ? -87.205 4.609 92.084 1.00 82.40 292 ALA A C 1
ATOM 1690 O O . ALA A 1 212 ? -86.908 3.419 92.005 1.00 80.80 292 ALA A O 1
ATOM 1692 N N . LYS A 1 213 ? -88.145 5.169 91.331 1.00 77.75 293 LYS A N 1
ATOM 1693 C CA . LYS A 1 213 ? -88.839 4.425 90.287 1.00 72.20 293 LYS A CA 1
ATOM 1694 C C . LYS A 1 213 ? -87.878 4.109 89.143 1.00 72.39 293 LYS A C 1
ATOM 1695 O O . LYS A 1 213 ? -86.977 4.899 88.861 1.00 74.87 293 LYS A O 1
ATOM 1701 N N . PRO A 1 214 ? -88.063 2.951 88.483 1.00 65.89 294 PRO A N 1
ATOM 1702 C CA . PRO A 1 214 ? -87.228 2.573 87.338 1.00 56.28 294 PRO A CA 1
ATOM 1703 C C . PRO A 1 214 ? -87.336 3.601 86.228 1.00 53.21 294 PRO A C 1
ATOM 1704 O O . PRO A 1 214 ? -88.439 3.898 85.775 1.00 61.54 294 PRO A O 1
ATOM 1708 N N . PHE A 1 215 ? -86.201 4.137 85.797 1.00 56.38 295 PHE A N 1
ATOM 1709 C CA . PHE A 1 215 ? -86.210 5.304 84.929 1.00 63.95 295 PHE A CA 1
ATOM 1710 C C . PHE A 1 215 ? -84.878 5.498 84.219 1.00 57.35 295 PHE A C 1
ATOM 1711 O O . PHE A 1 215 ? -83.830 5.590 84.857 1.00 58.82 295 PHE A O 1
ATOM 1719 N N . ILE A 1 216 ? -84.922 5.550 82.894 1.00 44.86 296 ILE A N 1
ATOM 1720 C CA . ILE A 1 216 ? -83.765 5.973 82.120 1.00 45.90 296 ILE A CA 1
ATOM 1721 C C . ILE A 1 216 ? -84.229 6.707 80.867 1.00 51.28 296 ILE A C 1
ATOM 1722 O O . ILE A 1 216 ? -85.161 6.276 80.187 1.00 54.38 296 ILE A O 1
ATOM 1727 N N . ILE A 1 217 ? -83.593 7.838 80.582 1.00 45.59 297 ILE A N 1
ATOM 1728 C CA . ILE A 1 217 ? -83.970 8.647 79.431 1.00 49.61 297 ILE A CA 1
ATOM 1729 C C . ILE A 1 217 ? -82.721 9.085 78.665 1.00 63.71 297 ILE A C 1
ATOM 1730 O O . ILE A 1 217 ? -81.828 9.730 79.218 1.00 79.42 297 ILE A O 1
ATOM 1735 N N . ASP A 1 218 ? -82.660 8.696 77.394 1.00 58.51 298 ASP A N 1
ATOM 1736 C CA . ASP A 1 218 ? -81.524 8.993 76.524 1.00 57.56 298 ASP A CA 1
ATOM 1737 C C . ASP A 1 218 ? -80.188 8.620 77.156 1.00 60.74 298 ASP A C 1
ATOM 1738 O O . ASP A 1 218 ? -79.204 9.347 77.030 1.00 70.78 298 ASP A O 1
ATOM 1743 N N . GLY A 1 219 ? -80.164 7.478 77.834 1.00 59.17 299 GLY A N 1
ATOM 1744 C CA . GLY A 1 219 ? -78.948 6.974 78.439 1.00 50.94 299 GLY A CA 1
ATOM 1745 C C . GLY A 1 219 ? -78.608 7.663 79.743 1.00 56.59 299 GLY A C 1
ATOM 1746 O O . GLY A 1 219 ? -77.491 7.552 80.243 1.00 68.91 299 GLY A O 1
ATOM 1747 N N . TYR A 1 220 ? -79.572 8.385 80.296 1.00 55.88 300 TYR A N 1
ATOM 1748 C CA . TYR A 1 220 ? -79.376 9.032 81.583 1.00 57.82 300 TYR A CA 1
ATOM 1749 C C . TYR A 1 220 ? -80.272 8.391 82.635 1.00 58.44 300 TYR A C 1
ATOM 1750 O O . TYR A 1 220 ? -81.487 8.317 82.460 1.00 64.02 300 TYR A O 1
ATOM 1759 N N . ALA A 1 221 ? -79.671 7.922 83.722 1.00 46.30 301 ALA A N 1
ATOM 1760 C CA . ALA A 1 221 ? -80.433 7.281 84.782 1.00 44.92 301 ALA A CA 1
ATOM 1761 C C . ALA A 1 221 ? -79.844 7.585 86.146 1.00 46.62 301 ALA A C 1
ATOM 1762 O O . ALA A 1 221 ? -78.818 8.253 86.252 1.00 43.21 301 ALA A O 1
ATOM 1764 N N . ASN A 1 222 ? -80.510 7.080 87.181 1.00 53.09 302 ASN A N 1
ATOM 1765 C CA . ASN A 1 222 ? -80.129 7.316 88.570 1.00 52.96 302 ASN A CA 1
ATOM 1766 C C . ASN A 1 222 ? -80.057 8.797 88.902 1.00 55.18 302 ASN A C 1
ATOM 1767 O O . ASN A 1 222 ? -79.074 9.269 89.471 1.00 63.22 302 ASN A O 1
ATOM 1772 N N . PHE A 1 223 ? -81.109 9.523 88.540 1.00 58.42 303 PHE A N 1
ATOM 1773 C CA . PHE A 1 223 ? -81.210 10.940 88.863 1.00 59.46 303 PHE A CA 1
ATOM 1774 C C . PHE A 1 223 ? -81.235 11.135 90.374 1.00 67.20 303 PHE A C 1
ATOM 1775 O O . PHE A 1 223 ? -81.863 10.367 91.101 1.00 72.59 303 PHE A O 1
ATOM 1783 N N . LEU A 1 224 ? -80.534 12.163 90.840 1.00 65.94 304 LEU A N 1
ATOM 1784 C CA . LEU A 1 224 ? -80.325 12.364 92.269 1.00 53.42 304 LEU A CA 1
ATOM 1785 C C . LEU A 1 224 ? -81.538 12.960 92.966 1.00 65.43 304 LEU A C 1
ATOM 1786 O O . LEU A 1 224 ? -81.687 12.815 94.181 1.00 69.36 304 LEU A O 1
ATOM 1791 N N . PHE A 1 225 ? -82.408 13.625 92.213 1.00 66.04 305 PHE A N 1
ATOM 1792 C CA . PHE A 1 225 ? -83.387 14.483 92.864 1.00 51.39 305 PHE A CA 1
ATOM 1793 C C . PHE A 1 225 ? -84.813 13.946 92.854 1.00 62.01 305 PHE A C 1
ATOM 1794 O O . PHE A 1 225 ? -85.284 13.356 91.881 1.00 57.81 305 PHE A O 1
ATOM 1802 N N . LEU A 1 226 ? -85.479 14.177 93.980 1.00 79.97 306 LEU A N 1
ATOM 1803 C CA . LEU A 1 226 ? -86.455 13.237 94.505 1.00 84.56 306 LEU A CA 1
ATOM 1804 C C . LEU A 1 226 ? -87.889 13.744 94.576 1.00 89.16 306 LEU A C 1
ATOM 1805 O O . LEU A 1 226 ? -88.258 14.479 95.498 1.00 96.31 306 LEU A O 1
ATOM 1810 N N . LYS A 1 227 ? -88.698 13.336 93.601 1.00 77.93 307 LYS A N 1
ATOM 1811 C CA . LYS A 1 227 ? -90.139 13.502 93.719 1.00 68.66 307 LYS A CA 1
ATOM 1812 C C . LYS A 1 227 ? -90.642 12.295 94.490 1.00 72.18 307 LYS A C 1
ATOM 1813 O O . LYS A 1 227 ? -90.059 11.212 94.398 1.00 69.46 307 LYS A O 1
ATOM 1819 N N . GLN A 1 228 ? -91.711 12.479 95.259 1.00 84.43 308 GLN A N 1
ATOM 1820 C CA . GLN A 1 228 ? -92.197 11.426 96.146 1.00 80.87 308 GLN A CA 1
ATOM 1821 C C . GLN A 1 228 ? -92.948 10.319 95.412 1.00 66.29 308 GLN A C 1
ATOM 1822 O O . GLN A 1 228 ? -93.342 9.325 96.018 1.00 61.85 308 GLN A O 1
ATOM 1828 N N . ASN A 1 229 ? -93.140 10.492 94.108 1.00 59.30 309 ASN A N 1
ATOM 1829 C CA . ASN A 1 229 ? -93.767 9.462 93.294 1.00 54.19 309 ASN A CA 1
ATOM 1830 C C . ASN A 1 229 ? -92.723 8.531 92.692 1.00 64.47 309 ASN A C 1
ATOM 1831 O O . ASN A 1 229 ? -93.040 7.687 91.858 1.00 81.79 309 ASN A O 1
ATOM 1836 N N . GLY A 1 230 ? -91.473 8.698 93.112 1.00 59.14 310 GLY A N 1
ATOM 1837 C CA . GLY A 1 230 ? -90.401 7.818 92.684 1.00 49.23 310 GLY A CA 1
ATOM 1838 C C . GLY A 1 230 ? -89.662 8.294 91.451 1.00 50.36 310 GLY A C 1
ATOM 1839 O O . GLY A 1 230 ? -88.629 7.738 91.087 1.00 56.47 310 GLY A O 1
ATOM 1840 N N . TYR A 1 231 ? -90.187 9.325 90.803 1.00 51.70 311 TYR A N 1
ATOM 1841 C CA . TYR A 1 231 ? -89.570 9.857 89.593 1.00 51.86 311 TYR A CA 1
ATOM 1842 C C . TYR A 1 231 ? -88.779 11.127 89.911 1.00 50.70 311 TYR A C 1
ATOM 1843 O O . TYR A 1 231 ? -88.955 11.701 90.978 1.00 51.32 311 TYR A O 1
ATOM 1852 N N . PRO A 1 232 ? -87.866 11.540 89.013 1.00 48.48 312 PRO A N 1
ATOM 1853 C CA . PRO A 1 232 ? -87.081 12.748 89.293 1.00 51.46 312 PRO A CA 1
ATOM 1854 C C . PRO A 1 232 ? -87.944 14.002 89.362 1.00 69.49 312 PRO A C 1
ATOM 1855 O O . PRO A 1 232 ? -88.988 14.067 88.713 1.00 85.77 312 PRO A O 1
ATOM 1859 N N . MET A 1 233 ? -87.516 14.988 90.141 1.00 60.94 313 MET A N 1
ATOM 1860 C CA . MET A 1 233 ? -88.318 16.188 90.304 1.00 61.77 313 MET A CA 1
ATOM 1861 C C . MET A 1 233 ? -88.210 17.097 89.084 1.00 70.66 313 MET A C 1
ATOM 1862 O O . MET A 1 233 ? -87.405 16.856 88.185 1.00 69.37 313 MET A O 1
ATOM 1867 N N . THR A 1 234 ? -89.031 18.141 89.065 1.00 64.57 314 THR A N 1
ATOM 1868 C CA . THR A 1 234 ? -89.190 18.979 87.886 1.00 49.54 314 THR A CA 1
ATOM 1869 C C . THR A 1 234 ? -89.100 20.446 88.276 1.00 51.35 314 THR A C 1
ATOM 1870 O O . THR A 1 234 ? -89.359 20.798 89.428 1.00 66.89 314 THR A O 1
ATOM 1874 N N . ALA A 1 235 ? -88.713 21.288 87.321 1.00 48.54 315 ALA A N 1
ATOM 1875 C CA . ALA A 1 235 ? -88.701 22.735 87.502 1.00 47.58 315 ALA A CA 1
ATOM 1876 C C . ALA A 1 235 ? -90.028 23.230 88.069 1.00 60.44 315 ALA A C 1
ATOM 1877 O O . ALA A 1 235 ? -90.059 24.083 88.956 1.00 72.29 315 ALA A O 1
ATOM 1879 N N . VAL A 1 236 ? -91.121 22.679 87.551 1.00 59.18 316 VAL A N 1
ATOM 1880 C CA . VAL A 1 236 ? -92.457 23.004 88.033 1.00 56.40 316 VAL A CA 1
ATOM 1881 C C . VAL A 1 236 ? -92.690 22.433 89.427 1.00 64.03 316 VAL A C 1
ATOM 1882 O O . VAL A 1 236 ? -93.292 23.080 90.285 1.00 74.44 316 VAL A O 1
ATOM 1886 N N . ASP A 1 237 ? -92.211 21.214 89.648 1.00 60.19 317 ASP A N 1
ATOM 1887 C CA . ASP A 1 237 ? -92.371 20.562 90.939 1.00 58.13 317 ASP A CA 1
ATOM 1888 C C . ASP A 1 237 ? -91.520 21.252 91.995 1.00 47.44 317 ASP A C 1
ATOM 1889 O O . ASP A 1 237 ? -91.853 21.240 93.178 1.00 50.47 317 ASP A O 1
ATOM 1894 N N . TYR A 1 238 ? -90.423 21.860 91.563 1.00 44.27 318 TYR A N 1
ATOM 1895 C CA . TYR A 1 238 ? -89.595 22.639 92.473 1.00 53.04 318 TYR A CA 1
ATOM 1896 C C . TYR A 1 238 ? -90.206 24.010 92.724 1.00 59.77 318 TYR A C 1
ATOM 1897 O O . TYR A 1 238 ? -90.249 24.479 93.860 1.00 72.66 318 TYR A O 1
ATOM 1906 N N . GLY A 1 239 ? -90.679 24.642 91.655 1.00 52.74 319 GLY A N 1
ATOM 1907 C CA . GLY A 1 239 ? -91.268 25.965 91.744 1.00 45.11 319 GLY A CA 1
ATOM 1908 C C . GLY A 1 239 ? -92.462 26.010 92.676 1.00 49.32 319 GLY A C 1
ATOM 1909 O O . GLY A 1 239 ? -92.546 26.881 93.541 1.00 53.26 319 GLY A O 1
ATOM 1910 N N . GLY A 1 240 ? -93.381 25.064 92.498 1.00 50.65 320 GLY A N 1
ATOM 1911 C CA . GLY A 1 240 ? -94.566 24.977 93.332 1.00 55.54 320 GLY A CA 1
ATOM 1912 C C . GLY A 1 240 ? -94.219 24.891 94.807 1.00 65.52 320 GLY A C 1
ATOM 1913 O O . GLY A 1 240 ? -94.797 25.595 95.636 1.00 78.01 320 GLY A O 1
ATOM 1914 N N . MET A 1 241 ? -93.254 24.034 95.126 1.00 60.35 321 MET A N 1
ATOM 1915 C CA . MET A 1 241 ? -92.788 23.861 96.496 1.00 54.77 321 MET A CA 1
ATOM 1916 C C . MET A 1 241 ? -92.201 25.152 97.063 1.00 52.75 321 MET A C 1
ATOM 1917 O O . MET A 1 241 ? -92.488 25.524 98.202 1.00 57.81 321 MET A O 1
ATOM 1922 N N . PHE A 1 242 ? -91.379 25.825 96.262 1.00 56.01 322 PHE A N 1
ATOM 1923 C CA . PHE A 1 242 ? -90.799 27.103 96.653 1.00 54.30 322 PHE A CA 1
ATOM 1924 C C . PHE A 1 242 ? -91.878 28.093 97.047 1.00 64.52 322 PHE A C 1
ATOM 1925 O O . PHE A 1 242 ? -91.773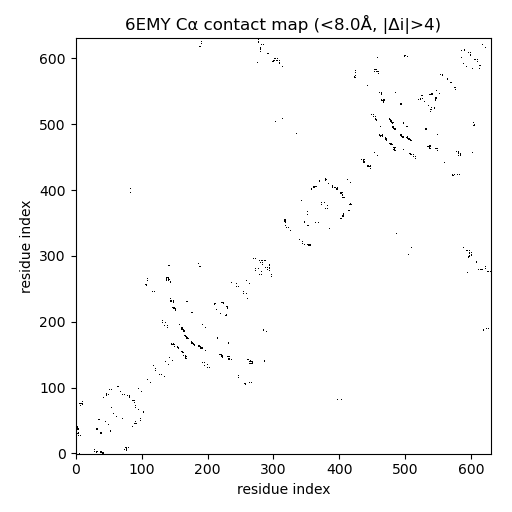 28.747 98.079 1.00 83.89 322 PHE A O 1
ATOM 1933 N N . GLY A 1 243 ? -92.912 28.196 96.218 1.00 61.09 323 GLY A N 1
ATOM 1934 C CA . GLY A 1 243 ? -94.037 29.070 96.492 1.00 51.71 323 GLY A CA 1
ATOM 1935 C C . GLY A 1 243 ? -94.656 28.783 97.845 1.00 59.34 323 GLY A C 1
ATOM 1936 O O . GLY A 1 243 ? -94.873 29.693 98.643 1.00 66.40 323 GLY A O 1
ATOM 1937 N N . ARG A 1 244 ? -94.922 27.510 98.112 1.00 65.45 324 ARG A N 1
ATOM 1938 C CA . ARG A 1 244 ? -95.502 27.102 99.387 1.00 66.62 324 ARG A CA 1
ATOM 1939 C C . ARG A 1 244 ? -94.529 27.366 100.534 1.00 65.79 324 ARG A C 1
ATOM 1940 O O . ARG A 1 244 ? -94.923 27.831 101.602 1.00 72.16 324 ARG A O 1
ATOM 1948 N N . LEU A 1 245 ? -93.254 27.078 100.291 1.00 71.95 325 LEU A N 1
ATOM 1949 C CA . LEU A 1 245 ? -92.202 27.279 101.282 1.00 72.25 325 LEU A CA 1
ATOM 1950 C C . LEU A 1 245 ? -92.089 28.738 101.713 1.00 76.08 325 LEU A C 1
ATOM 1951 O O . LEU A 1 245 ? -92.113 29.042 102.906 1.00 83.08 325 LEU A O 1
ATOM 1956 N N . VAL A 1 246 ? -91.959 29.631 100.736 1.00 71.41 326 VAL A N 1
ATOM 1957 C CA . VAL A 1 246 ? -91.807 31.055 101.011 1.00 63.51 326 VAL A CA 1
ATOM 1958 C C . VAL A 1 246 ? -93.014 31.592 101.774 1.00 71.83 326 VAL A C 1
ATOM 1959 O O . VAL A 1 246 ? -92.864 32.367 102.721 1.00 87.00 326 VAL A O 1
ATOM 1963 N N . LYS A 1 247 ? -94.204 31.161 101.368 1.00 62.35 327 LYS A N 1
ATOM 1964 C CA . LYS A 1 247 ? -95.436 31.592 102.020 1.00 64.65 327 LYS A CA 1
ATOM 1965 C C . LYS A 1 247 ? -95.416 31.292 103.514 1.00 65.84 327 LYS A C 1
ATOM 1966 O O . LYS A 1 247 ? -95.680 32.173 104.328 1.00 74.83 327 LYS A O 1
ATOM 1972 N N . LYS A 1 248 ? -95.084 30.057 103.876 1.00 68.11 328 LYS A N 1
ATOM 1973 C CA . LYS A 1 248 ? -95.040 29.674 105.282 1.00 72.60 328 LYS A CA 1
ATOM 1974 C C . LYS A 1 248 ? -93.925 30.419 106.017 1.00 67.49 328 LYS A C 1
ATOM 1975 O O . LYS A 1 248 ? -94.027 30.675 107.217 1.00 58.48 328 LYS A O 1
ATOM 1981 N N . TYR A 1 249 ? -92.867 30.770 105.293 1.00 58.88 329 TYR A N 1
ATOM 1982 C CA . TYR A 1 249 ? -91.773 31.540 105.871 1.00 55.55 329 TYR A CA 1
ATOM 1983 C C . TYR A 1 249 ? -92.241 32.948 106.218 1.00 66.81 329 TYR A C 1
ATOM 1984 O O . TYR A 1 249 ? -91.989 33.446 107.315 1.00 76.77 329 TYR A O 1
ATOM 1993 N N . ASN A 1 250 ? -92.924 33.580 105.271 1.00 62.75 330 ASN A N 1
ATOM 1994 C CA . ASN A 1 250 ? -93.326 34.973 105.407 1.00 59.76 330 ASN A CA 1
ATOM 1995 C C . ASN A 1 250 ? -94.418 35.195 106.439 1.00 68.37 330 ASN A C 1
ATOM 1996 O O . ASN A 1 250 ? -94.559 36.294 106.975 1.00 82.37 330 ASN A O 1
ATOM 2001 N N . LYS A 1 251 ? -95.193 34.156 106.713 1.00 69.37 331 LYS A N 1
ATOM 2002 C CA . LYS A 1 251 ? -96.187 34.233 107.772 1.00 72.52 331 LYS A CA 1
ATOM 2003 C C . LYS A 1 251 ? -95.490 34.103 109.120 1.00 62.81 331 LYS A C 1
ATOM 2004 O O . LYS A 1 251 ? -96.012 34.534 110.143 1.00 63.35 331 LYS A O 1
ATOM 2010 N N . SER A 1 252 ? -94.299 33.514 109.106 1.00 68.65 332 SER A N 1
ATOM 2011 C CA . SER A 1 252 ? -93.526 33.291 110.322 1.00 67.19 332 SER A CA 1
ATOM 2012 C C . SER A 1 252 ? -92.608 34.470 110.614 1.00 64.50 332 SER A C 1
ATOM 2013 O O . SER A 1 252 ? -92.254 34.723 111.766 1.00 64.45 332 SER A O 1
ATOM 2016 N N . HIS A 1 253 ? -92.223 35.182 109.557 1.00 68.56 333 HIS A N 1
ATOM 2017 C CA . HIS A 1 253 ? -91.237 36.255 109.656 1.00 65.41 333 HIS A CA 1
ATOM 2018 C C . HIS A 1 253 ? -91.800 37.590 109.191 1.00 68.19 333 HIS A C 1
ATOM 2019 O O . HIS A 1 253 ? -92.391 37.687 108.115 1.00 63.72 333 HIS A O 1
ATOM 2026 N N . GLU A 1 254 ? -91.595 38.620 110.002 1.00 76.27 334 GLU A N 1
ATOM 2027 C CA . GLU A 1 254 ? -92.114 39.948 109.708 1.00 76.10 334 GLU A CA 1
ATOM 2028 C C . GLU A 1 254 ? -91.268 40.641 108.644 1.00 84.03 334 GLU A C 1
ATOM 2029 O O . GLU A 1 254 ? -91.789 41.210 107.681 1.00 91.00 334 GLU A O 1
ATOM 2035 N N . GLU A 1 255 ? -89.955 40.573 108.835 1.00 78.30 335 GLU A N 1
ATOM 2036 C CA . GLU A 1 255 ? -88.973 41.235 107.982 1.00 83.13 335 GLU A CA 1
ATOM 2037 C C . GLU A 1 255 ? -89.044 40.851 106.502 1.00 83.16 335 GLU A C 1
ATOM 2038 O O . GLU A 1 255 ? -88.806 41.676 105.622 1.00 91.75 335 GLU A O 1
ATOM 2044 N N . ALA A 1 256 ? -89.385 39.595 106.245 1.00 70.37 336 ALA A N 1
ATOM 2045 C CA . ALA A 1 256 ? -89.125 38.945 104.966 1.00 71.47 336 ALA A CA 1
ATOM 2046 C C . ALA A 1 256 ? -90.448 38.651 104.235 1.00 76.15 336 ALA A C 1
ATOM 2047 O O . ALA A 1 256 ? -91.497 38.804 104.857 1.00 75.68 336 ALA A O 1
ATOM 2049 N N . LEU A 1 257 ? -90.466 38.251 102.952 1.00 81.94 337 LEU A N 1
ATOM 2050 C CA . LEU A 1 257 ? -89.333 37.937 102.064 1.00 87.29 337 LEU A CA 1
ATOM 2051 C C . LEU A 1 257 ? -89.749 38.249 100.618 1.00 96.04 337 LEU A C 1
ATOM 2052 O O . LEU A 1 257 ? -90.931 38.141 100.294 1.00 109.59 337 LEU A O 1
ATOM 2057 N N . PRO A 1 258 ? -88.793 38.639 99.746 1.00 80.68 338 PRO A N 1
ATOM 2058 C CA . PRO A 1 258 ? -89.107 38.988 98.349 1.00 67.90 338 PRO A CA 1
ATOM 2059 C C . PRO A 1 258 ? -89.947 37.939 97.613 1.00 76.89 338 PRO A C 1
ATOM 2060 O O . PRO A 1 258 ? -89.676 36.749 97.733 1.00 89.60 338 PRO A O 1
ATOM 2064 N N . LYS A 1 259 ? -90.955 38.385 96.864 1.00 83.07 339 LYS A N 1
ATOM 2065 C CA . LYS A 1 259 ? -91.901 37.472 96.219 1.00 85.89 339 LYS A CA 1
ATOM 2066 C C . LYS A 1 259 ? -91.316 36.837 94.964 1.00 81.17 339 LYS A C 1
ATOM 2067 O O . LYS A 1 259 ? -91.724 35.749 94.556 1.00 77.64 339 LYS A O 1
ATOM 2073 N N . THR A 1 260 ? -90.352 37.520 94.357 1.00 77.83 340 THR A N 1
ATOM 2074 C CA . THR A 1 260 ? -89.672 37.005 93.175 1.00 70.49 340 THR A CA 1
ATOM 2075 C C . THR A 1 260 ? -88.748 35.838 93.526 1.00 74.49 340 THR A C 1
ATOM 2076 O O . THR A 1 260 ? -88.081 35.277 92.653 1.00 71.15 340 THR A O 1
ATOM 2080 N N . THR A 1 261 ? -88.712 35.488 94.809 1.00 76.05 341 THR A N 1
ATOM 2081 C CA . THR A 1 261 ? -87.978 34.322 95.280 1.00 68.37 341 THR A CA 1
ATOM 2082 C C . THR A 1 261 ? -88.484 33.068 94.573 1.00 66.90 341 THR A C 1
ATOM 2083 O O . THR A 1 261 ? -89.684 32.797 94.527 1.00 71.05 341 THR A O 1
ATOM 2087 N N . THR A 1 262 ? -87.542 32.316 94.018 1.00 64.40 342 THR A N 1
ATOM 2088 C CA . THR A 1 262 ? -87.833 31.281 93.040 1.00 62.01 342 THR A CA 1
ATOM 2089 C C . THR A 1 262 ? -86.537 30.504 92.833 1.00 60.63 342 THR A C 1
ATOM 2090 O O . THR A 1 262 ? -85.484 30.961 93.281 1.00 73.42 342 THR A O 1
ATOM 2094 N N . PRO A 1 263 ? -86.597 29.324 92.187 1.00 48.63 343 PRO A N 1
ATOM 2095 C CA . PRO A 1 263 ? -85.323 28.632 91.964 1.00 43.57 343 PRO A CA 1
ATOM 2096 C C . PRO A 1 263 ? -84.244 29.460 91.245 1.00 46.21 343 PRO A C 1
ATOM 2097 O O . PRO A 1 263 ? -83.064 29.334 91.579 1.00 52.79 343 PRO A O 1
ATOM 2101 N N . HIS A 1 264 ? -84.633 30.297 90.290 1.00 50.82 344 HIS A N 1
ATOM 2102 C CA . HIS A 1 264 ? -83.644 31.064 89.537 1.00 64.22 344 HIS A CA 1
ATOM 2103 C C . HIS A 1 264 ? -83.186 32.300 90.302 1.00 67.58 344 HIS A C 1
ATOM 2104 O O . HIS A 1 264 ? -82.202 32.939 89.929 1.00 78.30 344 HIS A O 1
ATOM 2111 N N . ALA A 1 265 ? -83.898 32.623 91.377 1.00 62.73 345 ALA A N 1
ATOM 2112 C CA . ALA A 1 265 ? -83.490 33.699 92.271 1.00 52.01 345 ALA A CA 1
ATOM 2113 C C . ALA A 1 265 ? -82.271 33.262 93.072 1.00 52.39 345 ALA A C 1
ATOM 2114 O O . ALA A 1 265 ? -81.466 34.088 93.497 1.00 64.49 345 ALA A O 1
ATOM 2116 N N . MET A 1 266 ? -82.143 31.955 93.272 1.00 47.84 346 MET A N 1
ATOM 2117 C CA . MET A 1 266 ? -80.960 31.386 93.905 1.00 54.48 346 MET A CA 1
ATOM 2118 C C . MET A 1 266 ? -79.753 31.565 93.000 1.00 54.65 346 MET A C 1
ATOM 2119 O O . MET A 1 266 ? -78.646 31.836 93.462 1.00 53.07 346 MET A O 1
ATOM 2124 N N . ARG A 1 267 ? -79.980 31.407 91.702 1.00 55.54 347 ARG A N 1
ATOM 2125 C CA . ARG A 1 267 ? -78.929 31.595 90.717 1.00 51.18 347 ARG A CA 1
ATOM 2126 C C . ARG A 1 267 ? -78.564 33.068 90.590 1.00 55.55 347 ARG A C 1
ATOM 2127 O O . ARG A 1 267 ? -77.388 33.425 90.560 1.00 61.15 347 ARG A O 1
ATOM 2135 N N . HIS A 1 268 ? -79.585 33.916 90.512 1.00 54.15 348 HIS A N 1
ATOM 2136 C CA . HIS A 1 268 ? -79.400 35.358 90.414 1.00 46.26 348 HIS A CA 1
ATOM 2137 C C . HIS A 1 268 ? -78.634 35.875 91.629 1.00 49.24 348 HIS A C 1
ATOM 2138 O O . HIS A 1 268 ? -77.812 36.780 91.520 1.00 62.71 348 HIS A O 1
ATOM 2145 N N . THR A 1 269 ? -78.911 35.283 92.785 1.00 52.90 349 THR A N 1
ATOM 2146 C CA . THR A 1 269 ? -78.202 35.609 94.019 1.00 64.78 349 THR A CA 1
ATOM 2147 C C . THR A 1 269 ? -76.752 35.143 93.966 1.00 67.68 349 THR A C 1
ATOM 2148 O O . THR A 1 269 ? -75.834 35.853 94.386 1.00 66.75 349 THR A O 1
ATOM 2152 N N . PHE A 1 270 ? -76.562 33.936 93.450 1.00 71.08 350 PHE A N 1
ATOM 2153 C CA . PHE A 1 270 ? -75.240 33.348 93.311 1.00 64.12 350 PHE A CA 1
ATOM 2154 C C . PHE A 1 270 ? -74.323 34.268 92.510 1.00 57.94 350 PHE A C 1
ATOM 2155 O O . PHE A 1 270 ? -73.205 34.572 92.928 1.00 55.69 350 PHE A O 1
ATOM 2163 N N . CYS A 1 271 ? -74.822 34.730 91.369 1.00 54.47 351 CYS A N 1
ATOM 2164 C CA . CYS A 1 271 ? -74.033 35.548 90.460 1.00 52.61 351 CYS A CA 1
ATOM 2165 C C . CYS A 1 271 ? -73.746 36.929 91.043 1.00 61.10 351 CYS A C 1
ATOM 2166 O O . CYS A 1 271 ? -72.664 37.483 90.847 1.00 56.52 351 CYS A O 1
ATOM 2169 N N . THR A 1 272 ? -74.719 37.475 91.764 1.00 64.56 352 THR A N 1
ATOM 2170 C CA . THR A 1 272 ? -74.586 38.804 92.344 1.00 59.74 352 THR A CA 1
ATOM 2171 C C . THR A 1 272 ? -73.488 38.857 93.401 1.00 77.25 352 THR A C 1
ATOM 2172 O O . THR A 1 272 ? -72.591 39.694 93.319 1.00 94.09 352 THR A O 1
ATOM 2176 N N . ARG A 1 273 ? -73.548 37.964 94.385 1.00 75.39 353 ARG A N 1
ATOM 2177 C CA . ARG A 1 273 ? -72.567 37.979 95.468 1.00 73.82 353 ARG A CA 1
ATOM 2178 C C . ARG A 1 273 ? -71.152 37.737 94.955 1.00 69.27 353 ARG A C 1
ATOM 2179 O O . ARG A 1 273 ? -70.184 38.223 95.537 1.00 78.53 353 ARG A O 1
ATOM 2187 N N . LEU A 1 274 ? -71.037 36.996 93.858 1.00 58.55 354 LEU A N 1
ATOM 2188 C CA . LEU A 1 274 ? -69.739 36.720 93.258 1.00 54.06 354 LEU A CA 1
ATOM 2189 C C . LEU A 1 274 ? -69.220 37.915 92.478 1.00 69.25 354 LEU A C 1
ATOM 2190 O O . LEU A 1 274 ? -68.042 38.260 92.567 1.00 86.22 354 LEU A O 1
ATOM 2195 N N . ALA A 1 275 ? -70.105 38.536 91.706 1.00 65.95 355 ALA A N 1
ATOM 2196 C CA . ALA A 1 275 ? -69.741 39.686 90.889 1.00 55.64 355 ALA A CA 1
ATOM 2197 C C . ALA A 1 275 ? -69.317 40.855 91.764 1.00 57.32 355 ALA A C 1
ATOM 2198 O O . ALA A 1 275 ? -68.308 41.507 91.498 1.00 59.94 355 ALA A O 1
ATOM 2200 N N . ASN A 1 276 ? -70.094 41.108 92.812 1.00 58.68 356 ASN A N 1
ATOM 2201 C CA . ASN A 1 276 ? -69.810 42.191 93.742 1.00 62.15 356 ASN A CA 1
ATOM 2202 C C . ASN A 1 276 ? -68.487 41.996 94.476 1.00 79.85 356 ASN A C 1
ATOM 2203 O O . ASN A 1 276 ? -67.783 42.964 94.767 1.00 94.47 356 ASN A O 1
ATOM 2208 N N . ALA A 1 277 ? -68.148 40.744 94.767 1.00 79.91 357 ALA A N 1
ATOM 2209 C CA . ALA A 1 277 ? -66.939 40.440 95.527 1.00 68.24 357 ALA A CA 1
ATOM 2210 C C . ALA A 1 277 ? -65.692 40.559 94.660 1.00 71.54 357 ALA A C 1
ATOM 2211 O O . ALA A 1 277 ? -64.575 40.361 95.137 1.00 77.39 357 ALA A O 1
ATOM 2213 N N . GLY A 1 278 ? -65.893 40.878 93.385 1.00 71.24 358 GLY A N 1
ATOM 2214 C CA . GLY A 1 278 ? -64.794 41.184 92.489 1.00 77.49 358 GLY A CA 1
ATOM 2215 C C . GLY A 1 278 ? -64.287 40.013 91.674 1.00 88.01 358 GLY A C 1
ATOM 2216 O O . GLY A 1 278 ? -63.135 40.015 91.235 1.00 103.45 358 GLY A O 1
ATOM 2217 N N . MET A 1 279 ? -65.141 39.015 91.461 1.00 73.77 359 MET A N 1
ATOM 2218 C CA . MET A 1 279 ? -64.737 37.839 90.702 1.00 61.72 359 MET A CA 1
ATOM 2219 C C . MET A 1 279 ? -64.512 38.184 89.236 1.00 66.43 359 MET A C 1
ATOM 2220 O O . MET A 1 279 ? -65.292 38.927 88.640 1.00 67.59 359 MET A O 1
ATOM 2225 N N . ASN A 1 280 ? -63.428 37.649 88.674 1.00 69.44 360 ASN A N 1
ATOM 2226 C CA . ASN A 1 280 ? -63.100 37.820 87.263 1.00 61.87 360 ASN A CA 1
ATOM 2227 C C . ASN A 1 280 ? -64.300 37.524 86.372 1.00 59.91 360 ASN A C 1
ATOM 2228 O O . ASN A 1 280 ? -64.907 36.462 86.475 1.00 69.09 360 ASN A O 1
ATOM 2233 N N . PRO A 1 281 ? -64.651 38.473 85.498 1.00 58.53 361 PRO A N 1
ATOM 2234 C CA . PRO A 1 281 ? -65.841 38.365 84.648 1.00 60.19 361 PRO A CA 1
ATOM 2235 C C . PRO A 1 281 ? -65.800 37.166 83.705 1.00 70.01 361 PRO A C 1
ATOM 2236 O O . PRO A 1 281 ? -66.821 36.506 83.522 1.00 73.84 361 PRO A O 1
ATOM 2240 N N . LYS A 1 282 ? -64.641 36.893 83.114 1.00 77.59 362 LYS A N 1
ATOM 2241 C CA . LYS A 1 282 ? -64.507 35.769 82.194 1.00 62.45 362 LYS A CA 1
ATOM 2242 C C . LYS A 1 282 ? -64.805 34.462 82.913 1.00 67.23 362 LYS A C 1
ATOM 2243 O O . LYS A 1 282 ? -65.527 33.608 82.399 1.00 80.70 362 LYS A O 1
ATOM 2249 N N . ALA A 1 283 ? -64.248 34.324 84.112 1.00 59.79 363 ALA A N 1
ATOM 2250 C CA . ALA A 1 283 ? -64.424 33.123 84.915 1.00 55.29 363 ALA A CA 1
ATOM 2251 C C . ALA A 1 283 ? -65.871 32.975 85.368 1.00 64.94 363 ALA A C 1
ATOM 2252 O O . ALA A 1 283 ? -66.442 31.886 85.306 1.00 68.15 363 ALA A O 1
ATOM 2254 N N . LEU A 1 284 ? -66.458 34.079 85.817 1.00 68.49 364 LEU A N 1
ATOM 2255 C CA . LEU A 1 284 ? -67.842 34.087 86.272 1.00 59.73 364 LEU A CA 1
ATOM 2256 C C . LEU A 1 284 ? -68.802 33.685 85.154 1.00 55.09 364 LEU A C 1
ATOM 2257 O O . LEU A 1 284 ? -69.838 33.077 85.408 1.00 62.11 364 LEU A O 1
ATOM 2262 N N . GLN A 1 285 ? -68.451 34.028 83.918 1.00 51.11 365 GLN A N 1
ATOM 2263 C CA . GLN A 1 285 ? -69.258 33.663 82.757 1.00 51.54 365 GLN A CA 1
ATOM 2264 C C . GLN A 1 285 ? -69.218 32.148 82.547 1.00 48.84 365 GLN A C 1
ATOM 2265 O O . GLN A 1 285 ? -70.229 31.535 82.192 1.00 49.49 365 GLN A O 1
ATOM 2271 N N . TYR A 1 286 ? -68.049 31.554 82.783 1.00 51.27 366 TYR A N 1
ATOM 2272 C CA . TYR A 1 286 ? -67.864 30.114 82.628 1.00 58.49 366 TYR A CA 1
ATOM 2273 C C . TYR A 1 286 ? -68.737 29.327 83.589 1.00 62.72 366 TYR A C 1
ATOM 2274 O O . TYR A 1 286 ? -69.424 28.391 83.188 1.00 76.11 366 TYR A O 1
ATOM 2283 N N . ILE A 1 287 ? -68.686 29.709 84.860 1.00 61.52 367 ILE A N 1
ATOM 2284 C CA . ILE A 1 287 ? -69.436 29.038 85.915 1.00 63.94 367 ILE A CA 1
ATOM 2285 C C . ILE A 1 287 ? -70.939 29.156 85.702 1.00 62.30 367 ILE A C 1
ATOM 2286 O O . ILE A 1 287 ? -71.687 28.196 85.896 1.00 73.33 367 ILE A O 1
ATOM 2291 N N . MET A 1 288 ? -71.375 30.340 85.294 1.00 58.83 368 MET A N 1
ATOM 2292 C CA . MET A 1 288 ? -72.794 30.600 85.111 1.00 67.38 368 MET A CA 1
ATOM 2293 C C . MET A 1 288 ? -73.321 29.871 83.884 1.00 78.57 368 MET A C 1
ATOM 2294 O O . MET A 1 288 ? -74.502 29.542 83.809 1.00 97.11 368 MET A O 1
ATOM 2299 N N . GLY A 1 289 ? -72.437 29.616 82.927 1.00 75.72 369 GLY A N 1
ATOM 2300 C CA . GLY A 1 289 ? -72.822 28.946 81.700 1.00 76.25 369 GLY A CA 1
ATOM 2301 C C . GLY A 1 289 ? -73.589 29.852 80.753 1.00 80.92 369 GLY A C 1
ATOM 2302 O O . GLY A 1 289 ? -74.475 29.399 80.028 1.00 88.30 369 GLY A O 1
ATOM 2303 N N . HIS A 1 290 ? -73.251 31.138 80.762 1.00 65.82 370 HIS A N 1
ATOM 2304 C CA . HIS A 1 290 ? -73.861 32.099 79.852 1.00 46.96 370 HIS A CA 1
ATOM 2305 C C . HIS A 1 290 ? -73.350 31.913 78.435 1.00 57.88 370 HIS A C 1
ATOM 2306 O O . HIS A 1 290 ? -72.147 31.781 78.218 1.00 68.23 370 HIS A O 1
ATOM 2313 N N . SER A 1 291 ? -74.262 31.916 77.469 1.00 60.05 371 SER A N 1
ATOM 2314 C CA . SER A 1 291 ? -73.874 31.855 76.067 1.00 59.72 371 SER A CA 1
ATOM 2315 C C . SER A 1 291 ? -73.245 33.179 75.638 1.00 65.70 371 SER A C 1
ATOM 2316 O O . SER A 1 291 ? -72.248 33.205 74.917 1.00 78.02 371 SER A O 1
ATOM 2319 N N . ASN A 1 292 ? -73.833 34.279 76.094 1.00 72.18 372 ASN A N 1
ATOM 2320 C CA . ASN A 1 292 ? -73.303 35.606 75.817 1.00 60.71 372 ASN A CA 1
ATOM 2321 C C . ASN A 1 292 ? -72.684 36.212 77.072 1.00 66.95 372 ASN A C 1
ATOM 2322 O O . ASN A 1 292 ? -73.248 36.128 78.162 1.00 73.91 372 ASN A O 1
ATOM 2327 N N . ILE A 1 293 ? -71.523 36.833 76.908 1.00 60.57 373 ILE A N 1
ATOM 2328 C CA . ILE A 1 293 ? -70.790 37.394 78.034 1.00 67.91 373 ILE A CA 1
ATOM 2329 C C . ILE A 1 293 ? -71.430 38.684 78.561 1.00 67.13 373 ILE A C 1
ATOM 2330 O O . ILE A 1 293 ? -71.187 39.083 79.700 1.00 61.40 373 ILE A O 1
ATOM 2335 N N . THR A 1 294 ? -72.257 39.324 77.740 1.00 74.55 374 THR A N 1
ATOM 2336 C CA . THR A 1 294 ? -72.917 40.565 78.143 1.00 66.89 374 THR A CA 1
ATOM 2337 C C . THR A 1 294 ? -73.866 40.325 79.309 1.00 67.74 374 THR A C 1
ATOM 2338 O O . THR A 1 294 ? -74.013 41.180 80.180 1.00 81.53 374 THR A O 1
ATOM 2342 N N . MET A 1 295 ? -74.503 39.157 79.319 1.00 58.75 375 MET A N 1
ATOM 2343 C CA . MET A 1 295 ? -75.445 38.802 80.373 1.00 59.47 375 MET A CA 1
ATOM 2344 C C . MET A 1 295 ? -74.760 38.809 81.728 1.00 63.80 375 MET A C 1
ATOM 2345 O O . MET A 1 295 ? -75.319 39.275 82.719 1.00 67.65 375 MET A O 1
ATOM 2350 N N . THR A 1 296 ? -73.539 38.292 81.757 1.00 63.47 376 THR A N 1
ATOM 2351 C CA . THR A 1 296 ? -72.769 38.231 82.986 1.00 53.69 376 THR A CA 1
ATOM 2352 C C . THR A 1 296 ? -72.537 39.632 83.537 1.00 52.49 376 THR A C 1
ATOM 2353 O O . THR A 1 296 ? -72.504 39.839 84.748 1.00 55.72 376 THR A O 1
ATOM 2357 N N . LEU A 1 297 ? -72.407 40.599 82.637 1.00 52.54 377 LEU A N 1
ATOM 2358 C CA . LEU A 1 297 ? -72.073 41.959 83.031 1.00 57.09 377 LEU A CA 1
ATOM 2359 C C . LEU A 1 297 ? -73.278 42.773 83.466 1.00 61.26 377 LEU A C 1
ATOM 2360 O O . LEU A 1 297 ? -73.131 43.876 83.987 1.00 73.36 377 LEU A O 1
ATOM 2365 N N . ASN A 1 298 ? -74.470 42.233 83.256 1.00 57.19 378 ASN A N 1
ATOM 2366 C CA . ASN A 1 298 ? -75.669 42.873 83.774 1.00 59.28 378 ASN A CA 1
ATOM 2367 C C . ASN A 1 298 ? -75.700 42.768 85.293 1.00 70.47 378 ASN A C 1
ATOM 2368 O O . ASN A 1 298 ? -76.441 43.486 85.966 1.00 77.09 378 ASN A O 1
ATOM 2373 N N . PHE A 1 299 ? -74.883 41.864 85.823 1.00 72.73 379 PHE A N 1
ATOM 2374 C CA . PHE A 1 299 ? -74.761 41.673 87.261 1.00 71.25 379 PHE A CA 1
ATOM 2375 C C . PHE A 1 299 ? -73.716 42.616 87.833 1.00 80.41 379 PHE A C 1
ATOM 2376 O O . PHE A 1 299 ? -73.501 42.666 89.045 1.00 90.98 379 PHE A O 1
ATOM 2384 N N . TYR A 1 300 ? -73.065 43.359 86.945 1.00 72.51 380 TYR A N 1
ATOM 2385 C CA . TYR A 1 300 ? -72.106 44.375 87.348 1.00 77.92 380 TYR A CA 1
ATOM 2386 C C . TYR A 1 300 ? -72.723 45.757 87.195 1.00 80.55 380 TYR A C 1
ATOM 2387 O O . TYR A 1 300 ? -72.974 46.212 86.077 1.00 74.21 380 TYR A O 1
ATOM 2396 N N . ALA A 1 301 ? -72.976 46.412 88.324 1.00 86.49 381 ALA A N 1
ATOM 2397 C CA . ALA A 1 301 ? -73.548 47.751 88.319 1.00 89.69 381 ALA A CA 1
ATOM 2398 C C . ALA A 1 301 ? -72.666 48.678 87.503 1.00 86.80 381 ALA A C 1
ATOM 2399 O O . ALA A 1 301 ? -71.454 48.736 87.715 1.00 93.07 381 ALA A O 1
ATOM 2401 N N . HIS A 1 302 ? -73.276 49.386 86.558 1.00 77.33 382 HIS A N 1
ATOM 2402 C CA . HIS A 1 302 ? -72.525 50.237 85.651 1.00 78.14 382 HIS A CA 1
ATOM 2403 C C . HIS A 1 302 ? -71.716 51.263 86.423 1.00 75.75 382 HIS A C 1
ATOM 2404 O O . HIS A 1 302 ? -72.173 51.793 87.432 1.00 93.52 382 HIS A O 1
ATOM 2411 N N . ALA A 1 303 ? -70.507 51.533 85.946 1.00 73.99 383 ALA A N 1
ATOM 2412 C CA . ALA A 1 303 ? -69.584 52.400 86.666 1.00 81.44 383 ALA A CA 1
ATOM 2413 C C . ALA A 1 303 ? -69.844 53.879 86.415 1.00 90.67 383 ALA A C 1
ATOM 2414 O O . ALA A 1 303 ? -70.039 54.307 85.276 1.00 87.52 383 ALA A O 1
ATOM 2416 N N . THR A 1 304 ? -69.849 54.651 87.498 1.00 96.99 384 THR A N 1
ATOM 2417 C CA . THR A 1 304 ? -69.857 56.106 87.420 1.00 82.89 384 THR A CA 1
ATOM 2418 C C . THR A 1 304 ? -68.419 56.589 87.372 1.00 71.59 384 THR A C 1
ATOM 2419 O O . THR A 1 304 ? -67.490 55.783 87.391 1.00 72.85 384 THR A O 1
ATOM 2423 N N . PHE A 1 305 ? -68.230 57.901 87.313 1.00 79.68 385 PHE A N 1
ATOM 2424 C CA . PHE A 1 305 ? -66.890 58.454 87.415 1.00 86.09 385 PHE A CA 1
ATOM 2425 C C . PHE A 1 305 ? -66.351 58.180 88.812 1.00 95.84 385 PHE A C 1
ATOM 2426 O O . PHE A 1 305 ? -65.154 57.971 89.007 1.00 95.91 385 PHE A O 1
ATOM 2434 N N . ASP A 1 306 ? -67.260 58.174 89.778 1.00 99.15 386 ASP A N 1
ATOM 2435 C CA . ASP A 1 306 ? -66.925 57.880 91.161 1.00 92.08 386 ASP A CA 1
ATOM 2436 C C . ASP A 1 306 ? -66.504 56.423 91.305 1.00 87.04 386 ASP A C 1
ATOM 2437 O O . ASP A 1 306 ? -65.553 56.113 92.022 1.00 96.49 386 ASP A O 1
ATOM 2442 N N . SER A 1 307 ? -67.219 55.530 90.629 1.00 75.86 387 SER A N 1
ATOM 2443 C CA . SER A 1 307 ? -66.875 54.114 90.665 1.00 74.59 387 SER A CA 1
ATOM 2444 C C . SER A 1 307 ? -65.510 53.918 90.023 1.00 74.75 387 SER A C 1
ATOM 2445 O O . SER A 1 307 ? -64.708 53.101 90.476 1.00 80.76 387 SER A O 1
ATOM 2448 N N . ALA A 1 308 ? -65.255 54.690 88.972 1.00 75.05 388 ALA A N 1
ATOM 2449 C CA . ALA A 1 308 ? -63.969 54.668 88.290 1.00 73.87 388 ALA A CA 1
ATOM 2450 C C . ALA A 1 308 ? -62.891 55.309 89.152 1.00 85.71 388 ALA A C 1
ATOM 2451 O O . ALA A 1 308 ? -61.717 54.949 89.066 1.00 82.78 388 ALA A O 1
ATOM 2453 N N . ARG A 1 309 ? -63.298 56.269 89.978 1.00 94.22 389 ARG A N 1
ATOM 2454 C CA . ARG A 1 309 ? -62.374 56.930 90.885 1.00 95.05 389 ARG A CA 1
ATOM 2455 C C . ARG A 1 309 ? -61.781 55.913 91.847 1.00 91.10 389 ARG A C 1
ATOM 2456 O O . ARG A 1 309 ? -60.561 55.805 91.976 1.00 96.92 389 ARG A O 1
ATOM 2458 N N . ALA A 1 310 ? -62.655 55.153 92.500 1.00 78.20 390 ALA A N 1
ATOM 2459 C CA . ALA A 1 310 ? -62.241 54.189 93.510 1.00 71.56 390 ALA A CA 1
ATOM 2460 C C . ALA A 1 310 ? -61.322 53.116 92.940 1.00 69.84 390 ALA A C 1
ATOM 2461 O O . ALA A 1 310 ? -60.226 52.901 93.455 1.00 70.26 390 ALA A O 1
ATOM 2463 N N . GLU A 1 311 ? -61.778 52.456 91.877 1.00 72.18 391 GLU A N 1
ATOM 2464 C CA . GLU A 1 311 ? -61.064 51.327 91.281 1.00 75.09 391 GLU A CA 1
ATOM 2465 C C . GLU A 1 311 ? -59.597 51.628 90.992 1.00 86.97 391 GLU A C 1
ATOM 2466 O O . GLU A 1 311 ? -58.731 50.784 91.218 1.00 96.54 391 GLU A O 1
ATOM 2472 N N . MET A 1 312 ? -59.320 52.834 90.506 1.00 83.87 392 MET A N 1
ATOM 2473 C CA . MET A 1 312 ? -57.957 53.196 90.131 1.00 80.51 392 MET A CA 1
ATOM 2474 C C . MET A 1 312 ? -57.113 53.610 91.331 1.00 93.64 392 MET A C 1
ATOM 2475 O O . MET A 1 312 ? -55.930 53.280 91.402 1.00 102.91 392 MET A O 1
ATOM 2480 N N . GLU A 1 313 ? -57.716 54.331 92.271 1.00 94.46 393 GLU A N 1
ATOM 2481 C CA . GLU A 1 313 ? -57.004 54.737 93.475 1.00 94.97 393 GLU A CA 1
ATOM 2482 C C . GLU A 1 313 ? -56.470 53.507 94.210 1.00 93.15 393 GLU A C 1
ATOM 2483 O O . GLU A 1 313 ? -55.386 53.543 94.795 1.00 95.33 393 GLU A O 1
ATOM 2485 N N . ARG A 1 314 ? -57.228 52.414 94.156 1.00 87.81 394 ARG A N 1
ATOM 2486 C CA . ARG A 1 314 ? -56.766 51.139 94.696 1.00 82.99 394 ARG A CA 1
ATOM 2487 C C . ARG A 1 314 ? -55.594 50.602 93.868 1.00 89.65 394 ARG A C 1
ATOM 2488 O O . ARG A 1 314 ? -54.459 50.556 94.341 1.00 96.37 394 ARG A O 1
ATOM 2496 N N . LEU A 1 315 ? -55.875 50.231 92.622 1.00 88.59 395 LEU A N 1
ATOM 2497 C CA . LEU A 1 315 ? -54.912 49.528 91.768 1.00 81.71 395 LEU A CA 1
ATOM 2498 C C . LEU A 1 315 ? -53.737 50.377 91.238 1.00 87.30 395 LEU A C 1
ATOM 2499 O O . LEU A 1 315 ? -52.576 49.981 91.374 1.00 87.97 395 LEU A O 1
ATOM 2504 N N . ALA A 1 316 ? -54.035 51.525 90.627 1.00 91.31 396 ALA A N 1
ATOM 2505 C CA . ALA A 1 316 ? -53.002 52.359 89.997 1.00 77.22 396 ALA A CA 1
ATOM 2506 C C . ALA A 1 316 ? -52.006 52.939 91.001 1.00 80.97 396 ALA A C 1
ATOM 2507 O O . ALA A 1 316 ? -52.040 54.138 91.298 1.00 78.26 396 ALA A O 1
ATOM 2509 N N . ALA A 1 317 ? -51.111 52.090 91.503 1.00 88.49 397 ALA A N 1
ATOM 2510 C CA . ALA A 1 317 ? -50.028 52.530 92.380 1.00 104.49 397 ALA A CA 1
ATOM 2511 C C . ALA A 1 317 ? -48.783 51.669 92.182 1.00 104.92 397 ALA A C 1
ATOM 2512 O O . ALA A 1 317 ? -47.662 52.178 92.130 1.00 105.27 397 ALA A O 1
ATOM 2514 N N . MET B 1 2 ? -76.116 48.028 36.486 1.00 97.17 82 MET B N 1
ATOM 2515 C CA . MET B 1 2 ? -75.707 46.632 36.559 1.00 94.02 82 MET B CA 1
ATOM 2516 C C . MET B 1 2 ? -74.367 46.444 37.276 1.00 96.82 82 MET B C 1
ATOM 2517 O O . MET B 1 2 ? -74.162 45.435 37.945 1.00 98.02 82 MET B O 1
ATOM 2522 N N . THR B 1 3 ? -73.468 47.419 37.145 1.00 97.33 83 THR B N 1
ATOM 2523 C CA . THR B 1 3 ? -72.129 47.349 37.745 1.00 89.83 83 THR B CA 1
ATOM 2524 C C . THR B 1 3 ? -72.210 47.147 39.256 1.00 86.82 83 THR B C 1
ATOM 2525 O O . THR B 1 3 ? -73.273 47.324 39.839 1.00 90.63 83 THR B O 1
ATOM 2529 N N . VAL B 1 4 ? -71.106 46.749 39.887 1.00 85.38 84 VAL B N 1
ATOM 2530 C CA . VAL B 1 4 ? -71.040 46.701 41.349 1.00 85.08 84 VAL B CA 1
ATOM 2531 C C . VAL B 1 4 ? -69.997 47.715 41.791 1.00 92.13 84 VAL B C 1
ATOM 2532 O O . VAL B 1 4 ? -69.896 48.070 42.969 1.00 85.77 84 VAL B O 1
ATOM 2536 N N . CYS B 1 5 ? -69.223 48.177 40.814 1.00 103.31 85 CYS B N 1
ATOM 2537 C CA . CYS B 1 5 ? -68.278 49.262 41.013 1.00 103.01 85 CYS B CA 1
ATOM 2538 C C . CYS B 1 5 ? -69.001 50.547 41.422 1.00 92.70 85 CYS B C 1
ATOM 2539 O O . CYS B 1 5 ? -68.647 51.169 42.418 1.00 88.39 85 CYS B O 1
ATOM 2542 N N . GLN B 1 6 ? -70.026 50.939 40.672 1.00 95.05 86 GLN B N 1
ATOM 2543 C CA . GLN B 1 6 ? -70.705 52.195 40.967 1.00 102.42 86 GLN B CA 1
ATOM 2544 C C . GLN B 1 6 ? -72.202 52.034 41.231 1.00 108.16 86 GLN B C 1
ATOM 2545 O O . GLN B 1 6 ? -72.953 53.003 41.158 1.00 116.27 86 GLN B O 1
ATOM 2551 N N . LEU B 1 7 ? -72.629 50.808 41.522 1.00 98.74 87 LEU B N 1
ATOM 2552 C CA . LEU B 1 7 ? -73.914 50.582 42.178 1.00 86.61 87 LEU B CA 1
ATOM 2553 C C . LEU B 1 7 ? -73.615 50.336 43.656 1.00 78.16 87 LEU B C 1
ATOM 2554 O O . LEU B 1 7 ? -74.519 50.165 44.477 1.00 77.93 87 LEU B O 1
ATOM 2559 N N . TYR B 1 8 ? -72.322 50.303 43.972 1.00 79.09 88 TYR B N 1
ATOM 2560 C CA . TYR B 1 8 ? -71.854 50.432 45.347 1.00 81.96 88 TYR B CA 1
ATOM 2561 C C . TYR B 1 8 ? -71.790 51.913 45.706 1.00 82.26 88 TYR B C 1
ATOM 2562 O O . TYR B 1 8 ? -71.986 52.285 46.859 1.00 89.19 88 TYR B O 1
ATOM 2571 N N . ALA B 1 9 ? -71.536 52.756 44.709 1.00 80.56 89 ALA B N 1
ATOM 2572 C CA . ALA B 1 9 ? -71.542 54.200 44.911 1.00 83.31 89 ALA B CA 1
ATOM 2573 C C . ALA B 1 9 ? -72.935 54.686 45.281 1.00 96.22 89 ALA B C 1
ATOM 2574 O O . ALA B 1 9 ? -73.085 55.754 45.872 1.00 112.08 89 ALA B O 1
ATOM 2576 N N . LYS B 1 10 ? -73.948 53.902 44.921 1.00 86.44 90 LYS B N 1
ATOM 2577 C CA . LYS B 1 10 ? -75.329 54.227 45.255 1.00 89.62 90 LYS B CA 1
ATOM 2578 C C . LYS B 1 10 ? -75.556 54.141 46.760 1.00 91.07 90 LYS B C 1
ATOM 2579 O O . LYS B 1 10 ? -76.272 54.960 47.337 1.00 102.51 90 LYS B O 1
ATOM 2585 N N . GLN B 1 11 ? -74.937 53.149 47.392 1.00 85.07 91 GLN B N 1
ATOM 2586 C CA . GLN B 1 11 ? -75.120 52.925 48.823 1.00 85.74 91 GLN B CA 1
ATOM 2587 C C . GLN B 1 11 ? -74.551 54.095 49.627 1.00 86.28 91 GLN B C 1
ATOM 2588 O O . GLN B 1 11 ? -75.220 54.640 50.511 1.00 90.34 91 GLN B O 1
ATOM 2594 N N . ILE B 1 12 ? -73.325 54.490 49.296 1.00 83.14 92 ILE B N 1
ATOM 2595 C CA . ILE B 1 12 ? -72.631 55.534 50.039 1.00 80.91 92 ILE B CA 1
ATOM 2596 C C . ILE B 1 12 ? -73.196 56.920 49.747 1.00 83.13 92 ILE B C 1
ATOM 2597 O O . ILE B 1 12 ? -73.053 57.837 50.556 1.00 93.60 92 ILE B O 1
ATOM 2602 N N . ARG B 1 13 ? -73.838 57.074 48.596 1.00 84.18 93 ARG B N 1
ATOM 2603 C CA . ARG B 1 13 ? -74.413 58.361 48.230 1.00 89.18 93 ARG B CA 1
ATOM 2604 C C . ARG B 1 13 ? -75.611 58.692 49.116 1.00 100.16 93 ARG B C 1
ATOM 2605 O O . ARG B 1 13 ? -75.751 59.823 49.581 1.00 107.47 93 ARG B O 1
ATOM 2613 N N . HIS B 1 14 ? -76.465 57.702 49.358 1.00 108.87 94 HIS B N 1
ATOM 2614 C CA . HIS B 1 14 ? -77.651 57.902 50.189 1.00 111.75 94 HIS B CA 1
ATOM 2615 C C . HIS B 1 14 ? -77.364 57.580 51.651 1.00 95.58 94 HIS B C 1
ATOM 2616 O O . HIS B 1 14 ? -78.259 57.602 52.496 1.00 91.28 94 HIS B O 1
ATOM 2623 N N . ARG B 1 15 ? -76.106 57.267 51.933 1.00 90.03 95 ARG B N 1
ATOM 2624 C CA . ARG B 1 15 ? -75.604 57.226 53.298 1.00 87.63 95 ARG B CA 1
ATOM 2625 C C . ARG B 1 15 ? -74.450 58.222 53.371 1.00 87.31 95 ARG B C 1
ATOM 2626 O O . ARG B 1 15 ? -73.291 57.841 53.523 1.00 82.23 95 ARG B O 1
ATOM 2634 N N . GLY B 1 16 ? -74.786 59.504 53.248 1.00 89.13 96 GLY B N 1
ATOM 2635 C CA . GLY B 1 16 ? -73.799 60.549 53.047 1.00 87.65 96 GLY B CA 1
ATOM 2636 C C . GLY B 1 16 ? -73.153 61.155 54.280 1.00 92.59 96 GLY B C 1
ATOM 2637 O O . GLY B 1 16 ? -71.960 61.451 54.264 1.00 100.28 96 GLY B O 1
ATOM 2638 N N . ASN B 1 17 ? -73.927 61.356 55.342 1.00 89.17 97 ASN B N 1
ATOM 2639 C CA . ASN B 1 17 ? -73.394 61.998 56.541 1.00 80.93 97 ASN B CA 1
ATOM 2640 C C . ASN B 1 17 ? -72.404 61.088 57.261 1.00 68.02 97 ASN B C 1
ATOM 2641 O O . ASN B 1 17 ? -72.781 60.308 58.132 1.00 64.43 97 ASN B O 1
ATOM 2646 N N . VAL B 1 18 ? -71.135 61.192 56.878 1.00 66.58 98 VAL B N 1
ATOM 2647 C CA . VAL B 1 18 ? -70.067 60.415 57.494 1.00 61.31 98 VAL B CA 1
ATOM 2648 C C . VAL B 1 18 ? -68.873 61.313 57.818 1.00 63.10 98 VAL B C 1
ATOM 2649 O O . VAL B 1 18 ? -68.760 62.413 57.286 1.00 73.62 98 VAL B O 1
ATOM 2653 N N . LYS B 1 19 ? -67.986 60.844 58.691 1.00 64.62 99 LYS B N 1
ATOM 2654 C CA . LYS B 1 19 ? -66.767 61.581 59.011 1.00 61.99 99 LYS B CA 1
ATOM 2655 C C . LYS B 1 19 ? -65.816 61.588 57.813 1.00 66.15 99 LYS B C 1
ATOM 2656 O O . LYS B 1 19 ? -65.985 60.810 56.880 1.00 66.97 99 LYS B O 1
ATOM 2662 N N . HIS B 1 20 ? -64.826 62.474 57.825 1.00 54.79 100 HIS B N 1
ATOM 2663 C CA . HIS B 1 20 ? -63.902 62.576 56.699 1.00 51.52 100 HIS B CA 1
ATOM 2664 C C . HIS B 1 20 ? -63.079 61.304 56.530 1.00 57.00 100 HIS B C 1
ATOM 2665 O O . HIS B 1 20 ? -62.904 60.809 55.414 1.00 61.75 100 HIS B O 1
ATOM 2672 N N . ASN B 1 21 ? -62.573 60.777 57.640 1.00 47.62 101 ASN B N 1
ATOM 2673 C CA . ASN B 1 21 ? -61.781 59.554 57.599 1.00 54.77 101 ASN B CA 1
ATOM 2674 C C . ASN B 1 21 ? -62.586 58.381 57.051 1.00 59.13 101 ASN B C 1
ATOM 2675 O O . ASN B 1 21 ? -62.019 57.417 56.534 1.00 66.36 101 ASN B O 1
ATOM 2680 N N . THR B 1 22 ? -63.909 58.465 57.172 1.00 55.89 102 THR B N 1
ATOM 2681 C CA . THR B 1 22 ? -64.799 57.463 56.596 1.00 48.81 102 THR B CA 1
ATOM 2682 C C . THR B 1 22 ? -64.844 57.596 55.076 1.00 48.72 102 THR B C 1
ATOM 2683 O O . THR B 1 22 ? -64.885 56.600 54.358 1.00 57.09 102 THR B O 1
ATOM 2687 N N . LYS B 1 23 ? -64.824 58.831 54.590 1.00 45.07 103 LYS B N 1
ATOM 2688 C CA . LYS B 1 23 ? -64.855 59.077 53.154 1.00 51.82 103 LYS B CA 1
ATOM 2689 C C . LYS B 1 23 ? -63.604 58.532 52.464 1.00 56.82 103 LYS B C 1
ATOM 2690 O O . LYS B 1 23 ? -63.658 58.093 51.315 1.00 50.05 103 LYS B O 1
ATOM 2696 N N . LEU B 1 24 ? -62.484 58.557 53.180 1.00 52.06 104 LEU B N 1
ATOM 2697 C CA . LEU B 1 24 ? -61.208 58.093 52.646 1.00 42.97 104 LEU B CA 1
ATOM 2698 C C . LEU B 1 24 ? -61.181 56.585 52.458 1.00 46.94 104 LEU B C 1
ATOM 2699 O O . LEU B 1 24 ? -60.784 56.092 51.405 1.00 52.46 104 LEU B O 1
ATOM 2704 N N . GLY B 1 25 ? -61.595 55.861 53.493 1.00 56.18 105 GLY B N 1
ATOM 2705 C CA . GLY B 1 25 ? -61.691 54.414 53.433 1.00 47.06 105 GLY B CA 1
ATOM 2706 C C . GLY B 1 25 ? -62.756 53.966 52.452 1.00 42.02 105 GLY B C 1
ATOM 2707 O O . GLY B 1 25 ? -62.607 52.950 51.779 1.00 45.25 105 GLY B O 1
ATOM 2708 N N . ARG B 1 26 ? -63.839 54.729 52.373 1.00 46.02 106 ARG B N 1
ATOM 2709 C CA . ARG B 1 26 ? -64.896 54.449 51.413 1.00 48.19 106 ARG B CA 1
ATOM 2710 C C . ARG B 1 26 ? -64.361 54.548 49.994 1.00 49.40 106 ARG B C 1
ATOM 2711 O O . ARG B 1 26 ? -64.758 53.789 49.112 1.00 53.22 106 ARG B O 1
ATOM 2719 N N . GLU B 1 27 ? -63.452 55.492 49.781 1.00 50.40 107 GLU B N 1
ATOM 2720 C CA . GLU B 1 27 ? -62.877 55.694 48.462 1.00 50.24 107 GLU B CA 1
ATOM 2721 C C . GLU B 1 27 ? -61.912 54.565 48.128 1.00 59.74 107 GLU B C 1
ATOM 2722 O O . GLU B 1 27 ? -61.813 54.136 46.976 1.00 65.47 107 GLU B O 1
ATOM 2728 N N . ARG B 1 28 ? -61.202 54.092 49.146 1.00 56.72 108 ARG B N 1
ATOM 2729 C CA . ARG B 1 28 ? -60.260 52.995 48.981 1.00 56.18 108 ARG B CA 1
ATOM 2730 C C . ARG B 1 28 ? -60.948 51.776 48.380 1.00 62.61 108 ARG B C 1
ATOM 2731 O O . ARG B 1 28 ? -60.477 51.210 47.394 1.00 66.84 108 ARG B O 1
ATOM 2739 N N . LEU B 1 29 ? -62.076 51.394 48.971 1.00 59.90 109 LEU B N 1
ATOM 2740 C CA . LEU B 1 29 ? -62.846 50.250 48.503 1.00 50.53 109 LEU B CA 1
ATOM 2741 C C . LEU B 1 29 ? -63.350 50.467 47.083 1.00 55.91 109 LEU B C 1
ATOM 2742 O O . LEU B 1 29 ? -63.364 49.548 46.271 1.00 67.09 109 LEU B O 1
ATOM 2747 N N . MET B 1 30 ? -63.759 51.695 46.792 1.00 62.88 110 MET B N 1
ATOM 2748 C CA . MET B 1 30 ? -64.215 52.058 45.460 1.00 68.08 110 MET B CA 1
ATOM 2749 C C . MET B 1 30 ? -63.135 51.827 44.406 1.00 75.73 110 MET B C 1
ATOM 2750 O O . MET B 1 30 ? -63.413 51.293 43.333 1.00 81.55 110 MET B O 1
ATOM 2755 N N . ARG B 1 31 ? -61.905 52.234 44.712 1.00 69.36 111 ARG B N 1
ATOM 2756 C CA . ARG B 1 31 ? -60.799 52.075 43.770 1.00 63.96 111 ARG B CA 1
ATOM 2757 C C . ARG B 1 31 ? -60.329 50.621 43.690 1.00 68.94 111 ARG B C 1
ATOM 2758 O O . ARG B 1 31 ? -59.771 50.198 42.674 1.00 71.92 111 ARG B O 1
ATOM 2766 N N . ILE B 1 32 ? -60.572 49.854 44.751 1.00 74.25 112 ILE B N 1
ATOM 2767 C CA . ILE B 1 32 ? -60.338 48.412 44.716 1.00 65.47 112 ILE B CA 1
ATOM 2768 C C . ILE B 1 32 ? -61.290 47.761 43.724 1.00 62.97 112 ILE B C 1
ATOM 2769 O O . ILE B 1 32 ? -60.888 46.922 42.919 1.00 81.25 112 ILE B O 1
ATOM 2774 N N . LEU B 1 33 ? -62.556 48.164 43.783 1.00 53.03 113 LEU B N 1
ATOM 2775 C CA . LEU B 1 33 ? -63.559 47.669 42.851 1.00 57.45 113 LEU B CA 1
ATOM 2776 C C . LEU B 1 33 ? -63.244 48.105 41.424 1.00 74.57 113 LEU B C 1
ATOM 2777 O O . LEU B 1 33 ? -63.526 47.383 40.467 1.00 80.96 113 LEU B O 1
ATOM 2782 N N . GLU B 1 34 ? -62.657 49.290 41.286 1.00 79.60 114 GLU B N 1
ATOM 2783 C CA . GLU B 1 34 ? -62.277 49.800 39.975 1.00 84.03 114 G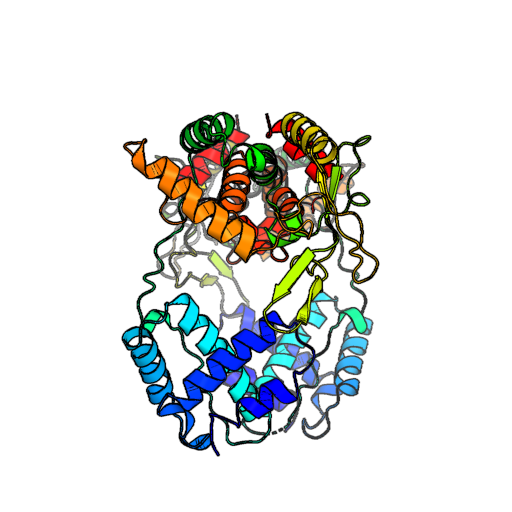LU B CA 1
ATOM 2784 C C . GLU B 1 34 ? -61.106 49.011 39.405 1.00 83.47 114 GLU B C 1
ATOM 2785 O O . GLU B 1 34 ? -60.954 48.899 38.189 1.00 90.55 114 GLU B O 1
ATOM 2791 N N . GLN B 1 35 ? -60.284 48.462 40.291 1.00 71.72 115 GLN B N 1
ATOM 2792 C CA . GLN B 1 35 ? -59.144 47.661 39.869 1.00 70.74 115 GLN B CA 1
ATOM 2793 C C . GLN B 1 35 ? -59.530 46.197 39.668 1.00 67.09 115 GLN B C 1
ATOM 2794 O O . GLN B 1 35 ? -59.040 45.542 38.751 1.00 71.90 115 GLN B O 1
ATOM 2800 N N . ASP B 1 36 ? -60.413 45.689 40.522 1.00 61.36 116 ASP B N 1
ATOM 2801 C CA . ASP B 1 36 ? -60.761 44.268 40.502 1.00 67.49 116 ASP B CA 1
ATOM 2802 C C . ASP B 1 36 ? -61.786 43.929 39.423 1.00 78.01 116 ASP B C 1
ATOM 2803 O O . ASP B 1 36 ? -62.646 44.744 39.086 1.00 94.38 116 ASP B O 1
ATOM 2808 N N . ARG B 1 37 ? -61.676 42.715 38.887 1.00 72.54 117 ARG B N 1
ATOM 2809 C CA . ARG B 1 37 ? -62.620 42.193 37.905 1.00 72.35 117 ARG B CA 1
ATOM 2810 C C . ARG B 1 37 ? -64.051 42.247 38.416 1.00 74.22 117 ARG B C 1
ATOM 2811 O O . ARG B 1 37 ? -64.985 42.522 37.661 1.00 77.61 117 ARG B O 1
ATOM 2819 N N . LEU B 1 38 ? -64.205 41.978 39.709 1.00 73.31 118 LEU B N 1
ATOM 2820 C CA . LEU B 1 38 ? -65.508 41.949 40.353 1.00 74.88 118 LEU B CA 1
ATOM 2821 C C . LEU B 1 38 ? -66.279 43.236 40.116 1.00 73.99 118 LEU B C 1
ATOM 2822 O O . LEU B 1 38 ? -67.496 43.210 39.943 1.00 87.50 118 LEU B O 1
ATOM 2827 N N . GLY B 1 39 ? -65.557 44.351 40.094 1.00 62.57 119 GLY B N 1
ATOM 2828 C CA . GLY B 1 39 ? -66.150 45.659 39.884 1.00 66.28 119 GLY B CA 1
ATOM 2829 C C . GLY B 1 39 ? -67.103 45.733 38.708 1.00 73.95 119 GLY B C 1
ATOM 2830 O O . GLY B 1 39 ? -68.224 46.216 38.845 1.00 83.33 119 GLY B O 1
ATOM 2831 N N . SER B 1 40 ? -66.669 45.230 37.557 1.00 69.58 120 SER B N 1
ATOM 2832 C CA . SER B 1 40 ? -67.453 45.346 36.334 1.00 79.10 120 SER B CA 1
ATOM 2833 C C . SER B 1 40 ? -68.537 44.277 36.191 1.00 94.76 120 SER B C 1
ATOM 2834 O O . SER B 1 40 ? -69.358 44.350 35.278 1.00 98.36 120 SER B O 1
ATOM 2837 N N . CYS B 1 41 ? -68.540 43.286 37.078 1.00 95.67 121 CYS B N 1
ATOM 2838 C CA . CYS B 1 41 ? -69.546 42.227 37.025 1.00 87.11 121 CYS B CA 1
ATOM 2839 C C . CYS B 1 41 ? -70.951 42.794 37.184 1.00 86.09 121 CYS B C 1
ATOM 2840 O O . CYS B 1 41 ? -71.169 43.680 38.005 1.00 89.88 121 CYS B O 1
ATOM 2843 N N . PRO B 1 42 ? -71.908 42.293 36.388 1.00 93.39 122 PRO B N 1
ATOM 2844 C CA . PRO B 1 42 ? -73.308 42.705 36.556 1.00 94.13 122 PRO B CA 1
ATOM 2845 C C . PRO B 1 42 ? -73.822 42.366 37.961 1.00 93.21 122 PRO B C 1
ATOM 2846 O O . PRO B 1 42 ? -73.414 41.349 38.520 1.00 96.30 122 PRO B O 1
ATOM 2850 N N . ILE B 1 43 ? -74.692 43.208 38.516 1.00 91.75 123 ILE B N 1
ATOM 2851 C CA . ILE B 1 43 ? -75.134 43.070 39.906 1.00 91.77 123 ILE B CA 1
ATOM 2852 C C . ILE B 1 43 ? -75.864 41.741 40.145 1.00 105.43 123 ILE B C 1
ATOM 2853 O O . ILE B 1 43 ? -75.658 41.091 41.171 1.00 104.38 123 ILE B O 1
ATOM 2858 N N . ASP B 1 44 ? -76.685 41.326 39.185 1.00 120.38 124 ASP B N 1
ATOM 2859 C CA . ASP B 1 44 ? -77.428 40.069 39.284 1.00 121.31 124 ASP B CA 1
ATOM 2860 C C . ASP B 1 44 ? -76.584 38.862 38.842 1.00 110.44 124 ASP B C 1
ATOM 2861 O O . ASP B 1 44 ? -76.975 37.711 39.052 1.00 109.79 124 ASP B O 1
ATOM 2866 N N . SER B 1 45 ? -75.428 39.132 38.238 1.00 99.86 125 SER B N 1
ATOM 2867 C CA . SER B 1 45 ? -74.506 38.079 37.800 1.00 96.81 125 SER B CA 1
ATOM 2868 C C . SER B 1 45 ? -73.561 37.571 38.901 1.00 88.45 125 SER B C 1
ATOM 2869 O O . SER B 1 45 ? -72.967 36.497 38.769 1.00 78.13 125 SER B O 1
ATOM 2872 N N . VAL B 1 46 ? -73.421 38.333 39.982 1.00 90.70 126 VAL B N 1
ATOM 2873 C CA . VAL B 1 46 ? -72.474 37.976 41.038 1.00 84.80 126 VAL B CA 1
ATOM 2874 C C . VAL B 1 46 ? -73.028 36.882 41.946 1.00 86.72 126 VAL B C 1
ATOM 2875 O O . VAL B 1 46 ? -74.048 37.076 42.613 1.00 81.79 126 VAL B O 1
ATOM 2879 N N . LYS B 1 47 ? -72.344 35.737 41.960 1.00 82.95 127 LYS B N 1
ATOM 2880 C CA . LYS B 1 47 ? -72.735 34.585 42.771 1.00 80.72 127 LYS B CA 1
ATOM 2881 C C . LYS B 1 47 ? -71.879 34.492 44.028 1.00 88.14 127 LYS B C 1
ATOM 2882 O O . LYS B 1 47 ? -70.933 35.257 44.200 1.00 99.80 127 LYS B O 1
ATOM 2888 N N . LEU B 1 48 ? -72.205 33.544 44.899 1.00 81.78 128 LEU B N 1
ATOM 2889 C CA . LEU B 1 48 ? -71.502 33.401 46.169 1.00 75.22 128 LEU B CA 1
ATOM 2890 C C . LEU B 1 48 ? -70.054 32.956 45.940 1.00 76.88 128 LEU B C 1
ATOM 2891 O O . LEU B 1 48 ? -69.154 33.357 46.676 1.00 79.85 128 LEU B O 1
ATOM 2896 N N . SER B 1 49 ? -69.832 32.141 44.914 1.00 78.62 129 SER B N 1
ATOM 2897 C CA . SER B 1 49 ? -68.486 31.678 44.588 1.00 73.09 129 SER B CA 1
ATOM 2898 C C . SER B 1 49 ? -67.585 32.846 44.202 1.00 77.42 129 SER B C 1
ATOM 2899 O O . SER B 1 49 ? -66.453 32.946 44.670 1.00 74.07 129 SER B O 1
ATOM 2902 N N . ASP B 1 50 ? -68.104 33.731 43.357 1.00 82.80 130 ASP B N 1
ATOM 2903 C CA . ASP B 1 50 ? -67.336 34.866 42.857 1.00 81.26 130 ASP B CA 1
ATOM 2904 C C . ASP B 1 50 ? -66.903 35.806 43.977 1.00 76.53 130 ASP B C 1
ATOM 2905 O O . ASP B 1 50 ? -65.854 36.445 43.891 1.00 76.71 130 ASP B O 1
ATOM 2910 N N . ALA B 1 51 ? -67.713 35.886 45.028 1.00 77.52 131 ALA B N 1
ATOM 2911 C CA . ALA B 1 51 ? -67.382 36.716 46.179 1.00 73.27 131 ALA B CA 1
ATOM 2912 C C . ALA B 1 51 ? -66.232 36.107 46.977 1.00 85.44 131 ALA B C 1
ATOM 2913 O O . ALA B 1 51 ? -65.361 36.822 47.470 1.00 89.46 131 ALA B O 1
ATOM 2915 N N . LYS B 1 52 ? -66.233 34.783 47.101 1.00 83.12 132 LYS B N 1
ATOM 2916 C CA . LYS B 1 52 ? -65.183 34.084 47.832 1.00 73.17 132 LYS B CA 1
ATOM 2917 C C . LYS B 1 52 ? -63.835 34.240 47.132 1.00 85.84 132 LYS B C 1
ATOM 2918 O O . LYS B 1 52 ? -62.809 34.439 47.783 1.00 92.92 132 LYS B O 1
ATOM 2924 N N . GLU B 1 53 ? -63.850 34.153 45.804 1.00 87.66 133 GLU B N 1
ATOM 2925 C CA . GLU B 1 53 ? -62.642 34.299 44.994 1.00 77.49 133 GLU B CA 1
ATOM 2926 C C . GLU B 1 53 ? -62.058 35.697 45.142 1.00 80.45 133 GLU B C 1
ATOM 2927 O O . GLU B 1 53 ? -60.840 35.884 45.118 1.00 90.32 133 GLU B O 1
ATOM 2933 N N . TRP B 1 54 ? -62.946 36.674 45.288 1.00 74.37 134 TRP B N 1
ATOM 2934 C CA . TRP B 1 54 ? -62.547 38.052 45.517 1.00 66.74 134 TRP B CA 1
ATOM 2935 C C . TRP B 1 54 ? -61.667 38.158 46.755 1.00 67.24 134 TRP B C 1
ATOM 2936 O O . TRP B 1 54 ? -60.601 38.769 46.716 1.00 73.38 134 TRP B O 1
ATOM 2947 N N . ALA B 1 55 ? -62.114 37.545 47.845 1.00 59.93 135 ALA B N 1
ATOM 2948 C CA . ALA B 1 55 ? -61.355 37.546 49.087 1.00 58.57 135 ALA B CA 1
ATOM 2949 C C . ALA B 1 55 ? -59.963 36.970 48.869 1.00 62.16 135 ALA B C 1
ATOM 2950 O O . ALA B 1 55 ? -58.975 37.502 49.373 1.00 70.90 135 ALA B O 1
ATOM 2952 N N . LEU B 1 56 ? -59.894 35.884 48.106 1.00 64.99 136 LEU B N 1
ATOM 2953 C CA . LEU B 1 56 ? -58.625 35.238 47.799 1.00 60.18 136 LEU B CA 1
ATOM 2954 C C . LEU B 1 56 ? -57.717 36.189 47.038 1.00 74.24 136 LEU B C 1
ATOM 2955 O O . LEU B 1 56 ? -56.522 36.282 47.317 1.00 87.03 136 LEU B O 1
ATOM 2960 N N . ARG B 1 57 ? -58.299 36.898 46.077 1.00 71.50 137 ARG B N 1
ATOM 2961 C CA . ARG B 1 57 ? -57.550 37.850 45.273 1.00 66.61 137 ARG B CA 1
ATOM 2962 C C . ARG B 1 57 ? -57.025 38.998 46.124 1.00 72.54 137 ARG B C 1
ATOM 2963 O O . ARG B 1 57 ? -55.935 39.509 45.880 1.00 83.81 137 ARG B O 1
ATOM 2971 N N . MET B 1 58 ? -57.801 39.395 47.127 1.00 69.70 138 MET B N 1
ATOM 2972 C CA . MET B 1 58 ? -57.387 40.463 48.031 1.00 55.15 138 MET B CA 1
ATOM 2973 C C . MET B 1 58 ? -56.193 40.030 48.869 1.00 57.60 138 MET B C 1
ATOM 2974 O O . MET B 1 58 ? -55.302 40.828 49.153 1.00 66.12 138 MET B O 1
ATOM 2979 N N . LYS B 1 59 ? -56.180 38.763 49.268 1.00 59.59 139 LYS B N 1
ATOM 2980 C CA . LYS B 1 59 ? -55.077 38.239 50.060 1.00 67.37 139 LYS B CA 1
ATOM 2981 C C . LYS B 1 59 ? -53.844 38.058 49.185 1.00 69.93 139 LYS B C 1
ATOM 2982 O O . LYS B 1 59 ? -52.718 38.239 49.646 1.00 68.62 139 LYS B O 1
ATOM 2988 N N . GLU B 1 60 ? -54.069 37.699 47.923 1.00 72.71 140 GLU B N 1
ATOM 2989 C CA . GLU B 1 60 ? -52.986 37.564 46.951 1.00 65.35 140 GLU B CA 1
ATOM 2990 C C . GLU B 1 60 ? -52.441 38.939 46.594 1.00 64.72 140 GLU B C 1
ATOM 2991 O O . GLU B 1 60 ? -51.241 39.112 46.378 1.00 73.06 140 GLU B O 1
ATOM 2997 N N . LYS B 1 61 ? -53.343 39.911 46.529 1.00 64.92 141 LYS B N 1
ATOM 2998 C CA . LYS B 1 61 ? -52.977 41.298 46.289 1.00 60.47 141 LYS B CA 1
ATOM 2999 C C . LYS B 1 61 ? -52.075 41.793 47.408 1.00 69.74 141 LYS B C 1
ATOM 3000 O O . LYS B 1 61 ? -51.146 42.563 47.173 1.00 84.69 141 LYS B O 1
ATOM 3006 N N . GLY B 1 62 ? -52.357 41.340 48.626 1.00 62.34 142 GLY B N 1
ATOM 3007 C CA . GLY B 1 62 ? -51.514 41.632 49.771 1.00 55.15 142 GLY B CA 1
ATOM 3008 C C . GLY B 1 62 ? -52.234 42.249 50.956 1.00 63.56 142 GLY B C 1
ATOM 3009 O O . GLY B 1 62 ? -51.596 42.676 51.918 1.00 76.89 142 GLY B O 1
ATOM 3010 N N . LEU B 1 63 ? -53.561 42.293 50.898 1.00 54.09 143 LEU B N 1
ATOM 3011 C CA . LEU B 1 63 ? -54.338 42.943 51.947 1.00 50.83 143 LEU B CA 1
ATOM 3012 C C . LEU B 1 63 ? -54.488 42.060 53.178 1.00 51.04 143 LEU B C 1
ATOM 3013 O O . LEU B 1 63 ? -54.491 40.838 53.075 1.00 54.05 143 LEU B O 1
ATOM 3018 N N . SER B 1 64 ? -54.614 42.692 54.340 1.00 57.97 144 SER B N 1
ATOM 3019 C CA . SER B 1 64 ? -54.731 41.974 55.606 1.00 66.88 144 SER B CA 1
ATOM 3020 C C . SER B 1 64 ? -56.062 41.256 55.740 1.00 65.77 144 SER B C 1
ATOM 3021 O O . SER B 1 64 ? -57.034 41.603 55.077 1.00 78.10 144 SER B O 1
ATOM 3024 N N . TYR B 1 65 ? -56.097 40.258 56.615 1.00 63.19 145 TYR B N 1
ATOM 3025 C CA . TYR B 1 65 ? -57.319 39.513 56.876 1.00 59.11 145 TYR B CA 1
ATOM 3026 C C . TYR B 1 65 ? -58.410 40.443 57.388 1.00 59.66 145 TYR B C 1
ATOM 3027 O O . TYR B 1 65 ? -59.526 40.450 56.870 1.00 61.98 145 TYR B O 1
ATOM 3036 N N . LYS B 1 66 ? -58.078 41.230 58.404 1.00 54.99 146 LYS B N 1
ATOM 3037 C CA . LYS B 1 66 ? -59.025 42.182 58.961 1.00 54.20 146 LYS B CA 1
ATOM 3038 C C . LYS B 1 66 ? -59.454 43.201 57.916 1.00 50.49 146 LYS B C 1
ATOM 3039 O O . LYS B 1 66 ? -60.607 43.621 57.896 1.00 57.07 146 LYS B O 1
ATOM 3045 N N . THR B 1 67 ? -58.528 43.584 57.043 1.00 50.48 147 THR B N 1
ATOM 3046 C CA . THR B 1 67 ? -58.835 44.537 55.980 1.00 42.25 147 THR B CA 1
ATOM 3047 C C . THR B 1 67 ? -59.888 43.980 55.035 1.00 53.40 147 THR B C 1
ATOM 3048 O O . THR B 1 67 ? -60.911 44.616 54.796 1.00 43.55 147 THR B O 1
ATOM 3052 N N . ILE B 1 68 ? -59.633 42.787 54.506 1.00 53.27 148 ILE B N 1
ATOM 3053 C CA . ILE B 1 68 ? -60.575 42.125 53.611 1.00 48.50 148 ILE B CA 1
ATOM 3054 C C . ILE B 1 68 ? -61.898 41.877 54.316 1.00 49.71 148 ILE B C 1
ATOM 3055 O O . ILE B 1 68 ? -62.967 42.022 53.728 1.00 58.50 148 ILE B O 1
ATOM 3060 N N . ASN B 1 69 ? -61.813 41.507 55.587 1.00 48.20 149 ASN B N 1
ATOM 3061 C CA . ASN B 1 69 ? -62.998 41.193 56.368 1.00 50.98 149 ASN B CA 1
ATOM 3062 C C . ASN B 1 69 ? -63.922 42.391 56.512 1.00 58.05 149 ASN B C 1
ATOM 3063 O O . ASN B 1 69 ? -65.142 42.261 56.427 1.00 70.32 149 ASN B O 1
ATOM 3068 N N . ASN B 1 70 ? -63.332 43.559 56.735 1.00 58.35 150 ASN B N 1
ATOM 3069 C CA . ASN B 1 70 ? -64.103 44.791 56.822 1.00 59.75 150 ASN B CA 1
ATOM 3070 C C . ASN B 1 70 ? -64.688 45.166 55.472 1.00 73.51 150 ASN B C 1
ATOM 3071 O O . ASN B 1 70 ? -65.730 45.816 55.391 1.00 88.43 150 ASN B O 1
ATOM 3076 N N . ASP B 1 71 ? -64.007 44.754 54.410 1.00 68.51 151 ASP B N 1
ATOM 3077 C CA . ASP B 1 71 ? -64.466 45.040 53.062 1.00 63.52 151 ASP B CA 1
ATOM 3078 C C . ASP B 1 71 ? -65.633 44.133 52.691 1.00 63.25 151 ASP B C 1
ATOM 3079 O O . ASP B 1 71 ? -66.524 44.537 51.946 1.00 68.80 151 ASP B O 1
ATOM 3084 N N . LYS B 1 72 ? -65.625 42.908 53.210 1.00 57.20 152 LYS B N 1
ATOM 3085 C CA . LYS B 1 72 ? -66.724 41.981 52.966 1.00 48.71 152 LYS B CA 1
ATOM 3086 C C . LYS B 1 72 ? -68.002 42.556 53.554 1.00 54.02 152 LYS B C 1
ATOM 3087 O O . LYS B 1 72 ? -69.062 42.497 52.933 1.00 55.68 152 LYS B O 1
ATOM 3093 N N . ARG B 1 73 ? -67.886 43.125 54.751 1.00 55.37 153 ARG B N 1
ATOM 3094 C CA . ARG B 1 73 ? -69.028 43.723 55.432 1.00 54.76 153 ARG B CA 1
ATOM 3095 C C . ARG B 1 73 ? -69.569 44.936 54.689 1.00 57.25 153 ARG B C 1
ATOM 3096 O O . ARG B 1 73 ? -70.782 45.128 54.595 1.00 62.90 153 ARG B O 1
ATOM 3104 N N . SER B 1 74 ? -68.665 45.763 54.177 1.00 52.27 154 SER B N 1
ATOM 3105 C CA . SER B 1 74 ? -69.064 46.925 53.401 1.00 55.93 154 SER B CA 1
ATOM 3106 C C . SER B 1 74 ? -69.811 46.475 52.153 1.00 63.15 154 SER B C 1
ATOM 3107 O O . SER B 1 74 ? -70.834 47.050 51.787 1.00 75.02 154 SER B O 1
ATOM 3110 N N . LEU B 1 75 ? -69.301 45.430 51.513 1.00 70.67 155 LEU B N 1
ATOM 3111 C CA . LEU B 1 75 ? -69.921 44.902 50.303 1.00 73.77 155 LEU B CA 1
ATOM 3112 C C . LEU B 1 75 ? -71.194 44.129 50.621 1.00 76.24 155 LEU B C 1
ATOM 3113 O O . LEU B 1 75 ? -72.136 44.115 49.829 1.00 82.48 155 LEU B O 1
ATOM 3118 N N . LYS B 1 76 ? -71.215 43.485 51.783 1.00 72.54 156 LYS B N 1
ATOM 3119 C CA . LYS B 1 76 ? -72.393 42.754 52.226 1.00 66.73 156 LYS B CA 1
ATOM 3120 C C . LYS B 1 76 ? -73.574 43.707 52.377 1.00 70.97 156 LYS B C 1
ATOM 3121 O O . LYS B 1 76 ? -74.678 43.410 51.931 1.00 79.25 156 LYS B O 1
ATOM 3127 N N . ALA B 1 77 ? -73.320 44.862 52.985 1.00 67.31 157 ALA B N 1
ATOM 3128 C CA . ALA B 1 77 ? -74.351 45.866 53.235 1.00 74.30 157 ALA B CA 1
ATOM 3129 C C . ALA B 1 77 ? -74.809 46.558 51.962 1.00 78.74 157 ALA B C 1
ATOM 3130 O O . ALA B 1 77 ? -75.994 46.832 51.788 1.00 73.59 157 ALA B O 1
ATOM 3132 N N . ALA B 1 78 ? -73.853 46.855 51.089 1.00 84.52 158 ALA B N 1
ATOM 3133 C CA . ALA B 1 78 ? -74.138 47.543 49.839 1.00 89.38 158 ALA B CA 1
ATOM 3134 C C . ALA B 1 78 ? -75.126 46.751 48.994 1.00 91.33 158 ALA B C 1
ATOM 3135 O O . ALA B 1 78 ? -76.099 47.304 48.485 1.00 107.88 158 ALA B O 1
ATOM 3137 N N . PHE B 1 79 ? -74.882 45.453 48.856 1.00 80.71 159 PHE B N 1
ATOM 3138 C CA . PHE B 1 79 ? -75.789 44.599 48.104 1.00 83.58 159 PHE B CA 1
ATOM 3139 C C . PHE B 1 79 ? -77.041 44.284 48.903 1.00 94.81 159 PHE B C 1
ATOM 3140 O O . PHE B 1 79 ? -78.133 44.205 48.343 1.00 103.24 159 PHE B O 1
ATOM 3148 N N . TYR B 1 80 ? -76.876 44.107 50.212 1.00 86.64 160 TYR B N 1
ATOM 3149 C CA . TYR B 1 80 ? -78.006 43.869 51.102 1.00 79.47 160 TYR B CA 1
ATOM 3150 C C . TYR B 1 80 ? -79.076 44.936 50.908 1.00 76.85 160 TYR B C 1
ATOM 3151 O O . TYR B 1 80 ? -80.266 44.622 50.910 1.00 84.63 160 TYR B O 1
ATOM 3160 N N . THR B 1 81 ? -78.651 46.187 50.724 1.00 79.11 161 THR B N 1
ATOM 3161 C CA . THR B 1 81 ? -79.573 47.253 50.340 1.00 81.08 161 THR B CA 1
ATOM 3162 C C . THR B 1 81 ? -80.303 46.822 49.063 1.00 79.81 161 THR B C 1
ATOM 3163 O O . THR B 1 81 ? -81.509 46.626 49.091 1.00 82.82 161 THR B O 1
ATOM 3167 N N . ALA B 1 82 ? -79.558 46.621 47.973 1.00 80.95 162 ALA B N 1
ATOM 3168 C CA . ALA B 1 82 ? -80.110 46.180 46.680 1.00 93.46 162 ALA B CA 1
ATOM 3169 C C . ALA B 1 82 ? -81.107 45.012 46.763 1.00 109.10 162 ALA B C 1
ATOM 3170 O O . ALA B 1 82 ? -82.104 44.984 46.034 1.00 114.68 162 ALA B O 1
ATOM 3172 N N . ILE B 1 83 ? -80.830 44.054 47.642 1.00 110.91 163 ILE B N 1
ATOM 3173 C CA . ILE B 1 83 ? -81.775 42.976 47.921 1.00 109.67 163 ILE B CA 1
ATOM 3174 C C . ILE B 1 83 ? -83.084 43.568 48.474 1.00 109.30 163 ILE B C 1
ATOM 3175 O O . ILE B 1 83 ? -84.172 43.233 48.006 1.00 108.73 163 ILE B O 1
ATOM 3180 N N . GLN B 1 84 ? -82.963 44.479 49.436 1.00 112.02 164 GLN B N 1
ATOM 3181 C CA . GLN B 1 84 ? -84.107 45.206 49.993 1.00 111.75 164 GLN B CA 1
ATOM 3182 C C . GLN B 1 84 ? -84.582 46.347 49.092 1.00 102.98 164 GLN B C 1
ATOM 3183 O O . GLN B 1 84 ? -85.676 46.882 49.281 1.00 101.62 164 GLN B O 1
ATOM 3189 N N . ASP B 1 85 ? -83.745 46.711 48.120 1.00 108.45 165 ASP B N 1
ATOM 3190 C CA . ASP B 1 85 ? -83.982 47.865 47.244 1.00 106.42 165 ASP B CA 1
ATOM 3191 C C . ASP B 1 85 ? -84.652 47.441 45.930 1.00 112.09 165 ASP B C 1
ATOM 3192 O O . ASP B 1 85 ? -84.441 48.062 44.889 1.00 117.82 165 ASP B O 1
ATOM 3197 N N . ASP B 1 86 ? -85.445 46.371 45.993 1.00 117.14 166 ASP B N 1
ATOM 3198 C CA . ASP B 1 86 ? -86.218 45.845 44.854 1.00 127.35 166 ASP B CA 1
ATOM 3199 C C . ASP B 1 86 ? -85.402 45.450 43.594 1.00 112.12 166 ASP B C 1
ATOM 3200 O O . ASP B 1 86 ? -85.988 45.020 42.596 1.00 105.21 166 ASP B O 1
ATOM 3205 N N . CYS B 1 87 ? -84.075 45.585 43.625 1.00 111.62 167 CYS B N 1
ATOM 3206 C CA . CYS B 1 87 ? -83.233 44.996 42.572 1.00 110.33 167 CYS B CA 1
ATOM 3207 C C . CYS B 1 87 ? -83.081 43.495 42.836 1.00 104.51 167 CYS B C 1
ATOM 3208 O O . CYS B 1 87 ? -83.329 43.058 43.953 1.00 106.86 167 CYS B O 1
ATOM 3211 N N . ILE B 1 88 ? -82.672 42.721 41.825 1.00 102.09 168 ILE B N 1
ATOM 3212 C CA . ILE B 1 88 ? -82.570 41.252 41.922 1.00 109.72 168 ILE B CA 1
ATOM 3213 C C . ILE B 1 88 ? -81.825 40.782 43.186 1.00 110.65 168 ILE B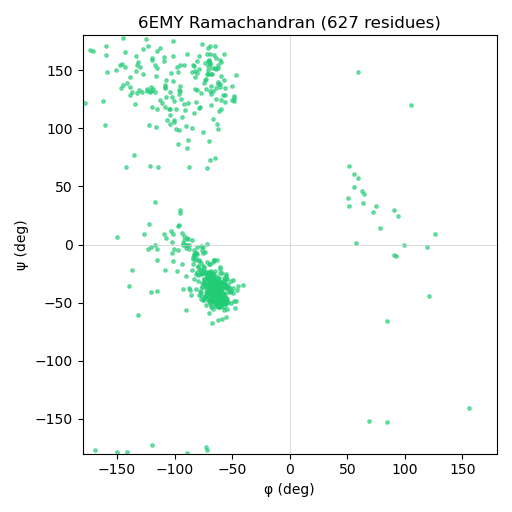 C 1
ATOM 3214 O O . ILE B 1 88 ? -80.713 41.236 43.473 1.00 105.50 168 ILE B O 1
ATOM 3219 N N . ARG B 1 89 ? -82.456 39.872 43.933 1.00 108.90 169 ARG B N 1
ATOM 3220 C CA . ARG B 1 89 ? -82.054 39.577 45.315 1.00 104.14 169 ARG B CA 1
ATOM 3221 C C . ARG B 1 89 ? -81.511 38.178 45.606 1.00 94.84 169 ARG B C 1
ATOM 3222 O O . ARG B 1 89 ? -82.221 37.180 45.479 1.00 89.07 169 ARG B O 1
ATOM 3230 N N . LYS B 1 90 ? -80.247 38.148 46.017 1.00 95.67 170 LYS B N 1
ATOM 3231 C CA . LYS B 1 90 ? -79.590 37.009 46.661 1.00 82.63 170 LYS B CA 1
ATOM 3232 C C . LYS B 1 90 ? -78.182 37.498 46.984 1.00 87.70 170 LYS B C 1
ATOM 3233 O O . LYS B 1 90 ? -77.461 37.923 46.082 1.00 92.96 170 LYS B O 1
ATOM 3235 N N . ASN B 1 91 ? -77.793 37.463 48.258 1.00 86.24 171 ASN B N 1
ATOM 3236 C CA . ASN B 1 91 ? -76.521 38.062 48.688 1.00 80.29 171 ASN B CA 1
ATOM 3237 C C . ASN B 1 91 ? -75.345 37.084 48.671 1.00 76.69 171 ASN B C 1
ATOM 3238 O O . ASN B 1 91 ? -75.375 36.066 49.359 1.00 83.51 171 ASN B O 1
ATOM 3243 N N . PRO B 1 92 ? -74.291 37.409 47.896 1.00 78.89 172 PRO B N 1
ATOM 3244 C CA . PRO B 1 92 ? -73.086 36.580 47.762 1.00 76.07 172 PRO B CA 1
ATOM 3245 C C . PRO B 1 92 ? -72.065 36.815 48.867 1.00 78.51 172 PRO B C 1
ATOM 3246 O O . PRO B 1 92 ? -71.123 36.034 49.003 1.00 76.50 172 PRO B O 1
ATOM 3250 N N . PHE B 1 93 ? -72.247 37.877 49.642 1.00 86.80 173 PHE B N 1
ATOM 3251 C CA . PHE B 1 93 ? -71.233 38.278 50.611 1.00 80.20 173 PHE B CA 1
ATOM 3252 C C . PHE B 1 93 ? -71.585 37.900 52.037 1.00 74.40 173 PHE B C 1
ATOM 3253 O O . PHE B 1 93 ? -70.930 38.343 52.980 1.00 78.60 173 PHE B O 1
ATOM 3261 N N . ASP B 1 94 ? -72.611 37.075 52.196 1.00 66.74 174 ASP B N 1
ATOM 3262 C CA . ASP B 1 94 ? -72.954 36.580 53.517 1.00 71.20 174 ASP B CA 1
ATOM 3263 C C . ASP B 1 94 ? -72.357 35.199 53.731 1.00 71.41 174 ASP B C 1
ATOM 3264 O O . ASP B 1 94 ? -73.001 34.182 53.474 1.00 67.77 174 ASP B O 1
ATOM 3269 N N . PHE B 1 95 ? -71.112 35.175 54.187 1.00 67.53 175 PHE B N 1
ATOM 3270 C CA . PHE B 1 95 ? -70.477 33.938 54.611 1.00 67.10 175 PHE B CA 1
ATOM 3271 C C . PHE B 1 95 ? -69.475 34.265 55.699 1.00 73.11 175 PHE B C 1
ATOM 3272 O O . PHE B 1 95 ? -69.346 35.420 56.104 1.00 85.03 175 PHE B O 1
ATOM 3280 N N . GLN B 1 96 ? -68.772 33.252 56.182 1.00 65.59 176 GLN B N 1
ATOM 3281 C CA . GLN B 1 96 ? -67.708 33.491 57.140 1.00 69.01 176 GLN B CA 1
ATOM 3282 C C . GLN B 1 96 ? -66.369 33.452 56.424 1.00 62.42 176 GLN B C 1
ATOM 3283 O O . GLN B 1 96 ? -66.035 32.473 55.764 1.00 75.71 176 GLN B O 1
ATOM 3289 N N . LEU B 1 97 ? -65.607 34.530 56.549 1.00 68.23 177 LEU B N 1
ATOM 3290 C CA . LEU B 1 97 ? -64.325 34.640 55.866 1.00 73.37 177 LEU B CA 1
ATOM 3291 C C . LEU B 1 97 ? -63.319 33.632 56.422 1.00 72.64 177 LEU B C 1
ATOM 3292 O O . LEU B 1 97 ? -62.284 33.371 55.809 1.00 74.71 177 LEU B O 1
ATOM 3297 N N . SER B 1 98 ? -63.634 33.067 57.585 1.00 76.45 178 SER B N 1
ATOM 3298 C CA . SER B 1 98 ? -62.765 32.095 58.242 1.00 74.93 178 SER B CA 1
ATOM 3299 C C . SER B 1 98 ? -62.654 30.796 57.444 1.00 86.20 178 SER B C 1
ATOM 3300 O O . SER B 1 98 ? -61.664 30.070 57.557 1.00 97.99 178 SER B O 1
ATOM 3303 N N . ASP B 1 99 ? -63.673 30.509 56.638 1.00 82.36 179 ASP B N 1
ATOM 3304 C CA . ASP B 1 99 ? -63.675 29.325 55.788 1.00 74.29 179 ASP B CA 1
ATOM 3305 C C . ASP B 1 99 ? -62.752 29.518 54.586 1.00 77.97 179 ASP B C 1
ATOM 3306 O O . ASP B 1 99 ? -61.936 28.651 54.272 1.00 90.82 179 ASP B O 1
ATOM 3311 N N . VAL B 1 100 ? -62.883 30.667 53.925 1.00 74.13 180 VAL B N 1
ATOM 3312 C CA . VAL B 1 100 ? -62.075 31.005 52.755 1.00 64.06 180 VAL B CA 1
ATOM 3313 C C . VAL B 1 100 ? -60.609 31.229 53.108 1.00 72.35 180 VAL B C 1
ATOM 3314 O O . VAL B 1 100 ? -59.718 30.618 52.522 1.00 75.84 180 VAL B O 1
ATOM 3318 N N . LEU B 1 101 ? -60.369 32.118 54.067 1.00 77.95 181 LEU B N 1
ATOM 3319 C CA . LEU B 1 101 ? -59.012 32.510 54.430 1.00 71.09 181 LEU B CA 1
ATOM 3320 C C . LEU B 1 101 ? -58.689 32.190 55.884 1.00 66.92 181 LEU B C 1
ATOM 3321 O O . LEU B 1 101 ? -59.584 32.036 56.716 1.00 65.29 181 LEU B O 1
ATOM 3326 N N . ASP B 1 102 ? -57.398 32.092 56.177 1.00 59.77 182 ASP B N 1
ATOM 3327 C CA . ASP B 1 102 ? -56.934 31.922 57.545 1.00 63.90 182 ASP B CA 1
ATOM 3328 C C . ASP B 1 102 ? -56.576 33.275 58.148 1.00 70.34 182 ASP B C 1
ATOM 3329 O O . ASP B 1 102 ? -55.942 34.112 57.500 1.00 79.87 182 ASP B O 1
ATOM 3334 N N . ASP B 1 103 ? -56.999 33.488 59.389 1.00 73.36 183 ASP B N 1
ATOM 3335 C CA . ASP B 1 103 ? -56.716 34.738 60.080 1.00 69.16 183 ASP B CA 1
ATOM 3336 C C . ASP B 1 103 ? -55.261 34.744 60.527 1.00 70.78 183 ASP B C 1
ATOM 3337 O O . ASP B 1 103 ? -54.912 34.177 61.561 1.00 77.33 183 ASP B O 1
ATOM 3342 N N . ASP B 1 104 ? -54.412 35.373 59.722 1.00 63.43 184 ASP B N 1
ATOM 3343 C CA . ASP B 1 104 ? -52.997 35.487 60.038 1.00 64.32 184 ASP B CA 1
ATOM 3344 C C . ASP B 1 104 ? -52.684 36.810 60.726 1.00 75.44 184 ASP B C 1
ATOM 3345 O O . ASP B 1 104 ? -51.565 37.321 60.632 1.00 92.04 184 ASP B O 1
ATOM 3350 N N . THR B 1 105 ? -53.680 37.362 61.416 1.00 67.47 185 THR B N 1
ATOM 3351 C CA . THR B 1 105 ? -53.476 38.580 62.191 1.00 67.05 185 THR B CA 1
ATOM 3352 C C . THR B 1 105 ? -52.456 38.340 63.302 1.00 77.80 185 THR B C 1
ATOM 3353 O O . THR B 1 105 ? -52.764 37.756 64.348 1.00 86.84 185 THR B O 1
ATOM 3357 N N . GLU B 1 106 ? -51.223 38.760 63.020 1.00 77.59 186 GLU B N 1
ATOM 3358 C CA . GLU B 1 106 ? -50.132 38.760 63.994 1.00 83.47 186 GLU B CA 1
ATOM 3359 C C . GLU B 1 106 ? -50.511 39.685 65.155 1.00 88.81 186 GLU B C 1
ATOM 3360 O O . GLU B 1 106 ? -50.664 40.895 64.971 1.00 90.97 186 GLU B O 1
ATOM 3366 N N . PRO B 1 107 ? -50.679 39.114 66.359 1.00 90.54 187 PRO B N 1
ATOM 3367 C CA . PRO B 1 107 ? -51.197 39.886 67.496 1.00 90.92 187 PRO B CA 1
ATOM 3368 C C . PRO B 1 107 ? -50.276 41.028 67.928 1.00 94.43 187 PRO B C 1
ATOM 3369 O O . PRO B 1 107 ? -49.093 41.039 67.587 1.00 96.45 187 PRO B O 1
ATOM 3373 N N . LYS B 1 108 ? -50.832 41.989 68.660 1.00 92.38 188 LYS B N 1
ATOM 3374 C CA . LYS B 1 108 ? -50.055 43.100 69.193 1.00 92.54 188 LYS B CA 1
ATOM 3375 C C . LYS B 1 108 ? -49.711 42.807 70.651 1.00 107.19 188 LYS B C 1
ATOM 3376 O O . LYS B 1 108 ? -50.605 42.689 71.486 1.00 115.76 188 LYS B O 1
ATOM 3382 N N . VAL B 1 109 ? -48.422 42.671 70.953 1.00 110.96 189 VAL B N 1
ATOM 3383 C CA . VAL B 1 109 ? -47.991 42.370 72.318 1.00 94.30 189 VAL B CA 1
ATOM 3384 C C . VAL B 1 109 ? -47.632 43.641 73.079 1.00 89.11 189 VAL B C 1
ATOM 3385 O O . VAL B 1 109 ? -46.800 44.427 72.626 1.00 91.74 189 VAL B O 1
ATOM 3389 N N . PRO B 1 110 ? -48.263 43.846 74.244 1.00 85.67 190 PRO B N 1
ATOM 3390 C CA . PRO B 1 110 ? -47.990 45.037 75.050 1.00 74.61 190 PRO B CA 1
ATOM 3391 C C . PRO B 1 110 ? -46.613 44.966 75.691 1.00 78.21 190 PRO B C 1
ATOM 3392 O O . PRO B 1 110 ? -45.965 43.918 75.671 1.00 81.64 190 PRO B O 1
ATOM 3396 N N . LEU B 1 111 ? -46.169 46.082 76.252 1.00 72.20 191 LEU B N 1
ATOM 3397 C CA . LEU B 1 111 ? -44.872 46.127 76.900 1.00 70.01 191 LEU B CA 1
ATOM 3398 C C . LEU B 1 111 ? -44.970 45.623 78.327 1.00 69.35 191 LEU B C 1
ATOM 3399 O O . LEU B 1 111 ? -46.029 45.680 78.949 1.00 77.04 191 LEU B O 1
ATOM 3404 N N . THR B 1 112 ? -43.854 45.127 78.840 1.00 68.90 192 THR B N 1
ATOM 3405 C CA . THR B 1 112 ? -43.797 44.632 80.203 1.00 67.81 192 THR B CA 1
ATOM 3406 C C . THR B 1 112 ? -43.272 45.749 81.105 1.00 67.27 192 THR B C 1
ATOM 3407 O O . THR B 1 112 ? -42.582 46.647 80.627 1.00 62.79 192 THR B O 1
ATOM 3411 N N . PRO B 1 113 ? -43.625 45.712 82.404 1.00 72.08 193 PRO B N 1
ATOM 3412 C CA . PRO B 1 113 ? -43.270 46.726 83.408 1.00 67.43 193 PRO B CA 1
ATOM 3413 C C . PRO B 1 113 ? -41.845 47.280 83.326 1.00 70.87 193 PRO B C 1
ATOM 3414 O O . PRO B 1 113 ? -41.636 48.460 83.614 1.00 84.63 193 PRO B O 1
ATOM 3418 N N . ALA B 1 114 ? -40.883 46.448 82.944 1.00 64.46 194 ALA B N 1
ATOM 3419 C CA . ALA B 1 114 ? -39.504 46.901 82.827 1.00 74.85 194 ALA B CA 1
ATOM 3420 C C . ALA B 1 114 ? -39.167 47.233 81.381 1.00 76.29 194 ALA B C 1
ATOM 3421 O O . ALA B 1 114 ? -38.238 47.992 81.106 1.00 83.37 194 ALA B O 1
ATOM 3423 N N . GLN B 1 115 ? -39.929 46.652 80.459 1.00 70.27 195 GLN B N 1
ATOM 3424 C CA . GLN B 1 115 ? -39.754 46.921 79.039 1.00 74.23 195 GLN B CA 1
ATOM 3425 C C . GLN B 1 115 ? -40.071 48.382 78.771 1.00 78.64 195 GLN B C 1
ATOM 3426 O O . GLN B 1 115 ? -39.360 49.060 78.031 1.00 84.15 195 GLN B O 1
ATOM 3432 N N . GLU B 1 116 ? -41.143 48.859 79.394 1.00 81.14 196 GLU B N 1
ATOM 3433 C CA . GLU B 1 116 ? -41.535 50.256 79.285 1.00 80.94 196 GLU B CA 1
ATOM 3434 C C . GLU B 1 116 ? -40.604 51.133 80.109 1.00 80.72 196 GLU B C 1
ATOM 3435 O O . GLU B 1 116 ? -40.375 52.293 79.777 1.00 92.27 196 GLU B O 1
ATOM 3441 N N . GLU B 1 117 ? -40.062 50.574 81.184 1.00 71.28 197 GLU B N 1
ATOM 3442 C CA . GLU B 1 117 ? -39.159 51.329 82.034 1.00 65.32 197 GLU B CA 1
ATOM 3443 C C . GLU B 1 117 ? -37.844 51.593 81.311 1.00 60.54 197 GLU B C 1
ATOM 3444 O O . GLU B 1 117 ? -37.299 52.692 81.391 1.00 63.96 197 GLU B O 1
ATOM 3450 N N . SER B 1 118 ? -37.345 50.588 80.597 1.00 57.34 198 SER B N 1
ATOM 3451 C CA . SER B 1 118 ? -36.138 50.751 79.792 1.00 63.00 198 SER B CA 1
ATOM 3452 C C . SER B 1 118 ? -36.373 51.765 78.680 1.00 77.11 198 SER B C 1
ATOM 3453 O O . SER B 1 118 ? -35.466 52.495 78.277 1.00 91.93 198 SER B O 1
ATOM 3456 N N . PHE B 1 119 ? -37.607 51.796 78.190 1.00 73.97 199 PHE B N 1
ATOM 3457 C CA . PHE B 1 119 ? -38.019 52.743 77.167 1.00 69.39 199 PHE B CA 1
ATOM 3458 C C . PHE B 1 119 ? -37.992 54.167 77.702 1.00 78.47 199 PHE B C 1
ATOM 3459 O O . PHE B 1 119 ? -37.346 55.044 77.132 1.00 86.99 199 PHE B O 1
ATOM 3467 N N . LEU B 1 120 ? -38.706 54.384 78.802 1.00 80.52 200 LEU B N 1
ATOM 3468 C CA . LEU B 1 120 ? -38.830 55.708 79.398 1.00 78.85 200 LEU B CA 1
ATOM 3469 C C . LEU B 1 120 ? -37.473 56.252 79.837 1.00 81.03 200 LEU B C 1
ATOM 3470 O O . LEU B 1 120 ? -37.181 57.433 79.643 1.00 82.80 200 LEU B O 1
ATOM 3475 N N . SER B 1 121 ? -36.645 55.387 80.416 1.00 74.45 201 SER B N 1
ATOM 3476 C CA . SER B 1 121 ? -35.316 55.789 80.866 1.00 72.02 201 SER B CA 1
ATOM 3477 C C . SER B 1 121 ? -34.444 56.207 79.693 1.00 75.78 201 SER B C 1
ATOM 3478 O O . SER B 1 121 ? -33.648 57.138 79.802 1.00 80.62 201 SER B O 1
ATOM 3481 N N . PHE B 1 122 ? -34.599 55.515 78.570 1.00 78.51 202 PHE B N 1
ATOM 3482 C CA . PHE B 1 122 ? -33.884 55.879 77.356 1.00 80.02 202 PHE B CA 1
ATOM 3483 C C . PHE B 1 122 ? -34.300 57.272 76.887 1.00 79.13 202 PHE B C 1
ATOM 3484 O O . PHE B 1 122 ? -33.455 58.119 76.606 1.00 86.17 202 PHE B O 1
ATOM 3492 N N . ILE B 1 123 ? -35.608 57.498 76.822 1.00 72.71 203 ILE B N 1
ATOM 3493 C CA . ILE B 1 123 ? -36.172 58.763 76.360 1.00 68.54 203 ILE B CA 1
ATOM 3494 C C . ILE B 1 123 ? -35.804 59.924 77.266 1.00 79.29 203 ILE B C 1
ATOM 3495 O O . ILE B 1 123 ? -35.403 60.992 76.798 1.00 87.58 203 ILE B O 1
ATOM 3500 N N . GLN B 1 124 ? -35.952 59.693 78.567 1.00 78.75 204 GLN B N 1
ATOM 3501 C CA . GLN B 1 124 ? -35.770 60.720 79.586 1.00 77.93 204 GLN B CA 1
ATOM 3502 C C . GLN B 1 124 ? -34.469 61.488 79.414 1.00 75.44 204 GLN B C 1
ATOM 3503 O O . GLN B 1 124 ? -34.423 62.699 79.620 1.00 76.46 204 GLN B O 1
ATOM 3509 N N . GLY B 1 125 ? -33.419 60.780 79.015 1.00 80.27 205 GLY B N 1
ATOM 3510 C CA . GLY B 1 125 ? -32.105 61.379 78.892 1.00 82.16 205 GLY B CA 1
ATOM 3511 C C . GLY B 1 125 ? -31.624 61.547 77.466 1.00 74.33 205 GLY B C 1
ATOM 3512 O O . GLY B 1 125 ? -30.464 61.887 77.238 1.00 83.88 205 GLY B O 1
ATOM 3513 N N . ASP B 1 126 ? -32.506 61.312 76.501 1.00 65.23 206 ASP B N 1
ATOM 3514 C CA . ASP B 1 126 ? -32.135 61.476 75.100 1.00 67.16 206 ASP B CA 1
ATOM 3515 C C . ASP B 1 126 ? -32.604 62.814 74.562 1.00 80.23 206 ASP B C 1
ATOM 3516 O O . ASP B 1 126 ? -33.760 62.958 74.178 1.00 84.58 206 ASP B O 1
ATOM 3521 N N . LYS B 1 127 ? -31.681 63.770 74.509 1.00 89.59 207 LYS B N 1
ATOM 3522 C CA . LYS B 1 127 ? -31.982 65.170 74.216 1.00 89.82 207 LYS B CA 1
ATOM 3523 C C . LYS B 1 127 ? -32.936 65.397 73.043 1.00 92.64 207 LYS B C 1
ATOM 3524 O O . LYS B 1 127 ? -33.754 66.317 73.081 1.00 104.55 207 LYS B O 1
ATOM 3530 N N . VAL B 1 128 ? -32.844 64.561 72.012 1.00 82.63 208 VAL B N 1
ATOM 3531 C CA . VAL B 1 128 ? -33.695 64.717 70.832 1.00 81.85 208 VAL B CA 1
ATOM 3532 C C . VAL B 1 128 ? -35.169 64.437 71.131 1.00 83.03 208 VAL B C 1
ATOM 3533 O O . VAL B 1 128 ? -36.049 65.220 70.770 1.00 71.42 208 VAL B O 1
ATOM 3537 N N . TYR B 1 129 ? -35.431 63.314 71.791 1.00 90.63 209 TYR B N 1
ATOM 3538 C CA . TYR B 1 129 ? -36.799 62.891 72.058 1.00 77.05 209 TYR B CA 1
ATOM 3539 C C . TYR B 1 129 ? -37.148 63.079 73.532 1.00 63.14 209 TYR B C 1
ATOM 3540 O O . TYR B 1 129 ? -38.226 62.709 73.986 1.00 65.48 209 TYR B O 1
ATOM 3549 N N . GLN B 1 130 ? -36.217 63.679 74.264 1.00 60.67 210 GLN B N 1
ATOM 3550 C CA . GLN B 1 130 ? -36.42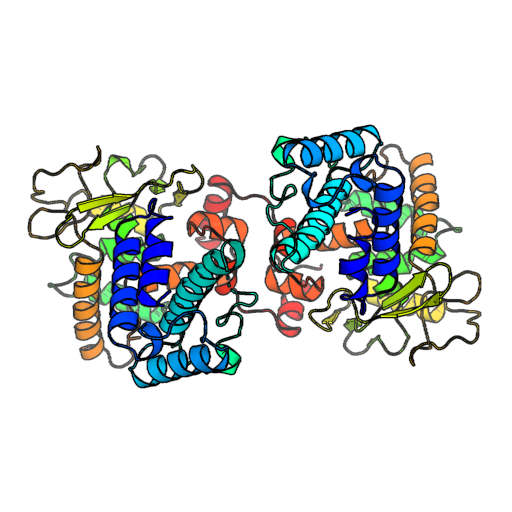1 64.062 75.653 1.00 67.17 210 GLN B CA 1
ATOM 3551 C C . GLN B 1 130 ? -37.678 64.906 75.828 1.00 80.16 210 GLN B C 1
ATOM 3552 O O . GLN B 1 130 ? -38.410 64.753 76.805 1.00 80.48 210 GLN B O 1
ATOM 3558 N N . LYS B 1 131 ? -37.920 65.793 74.869 1.00 81.56 211 LYS B N 1
ATOM 3559 C CA . LYS B 1 131 ? -39.058 66.703 74.923 1.00 74.97 211 LYS B CA 1
ATOM 3560 C C . LYS B 1 131 ? -40.390 65.961 74.988 1.00 75.86 211 LYS B C 1
ATOM 3561 O O . LYS B 1 131 ? -41.334 66.426 75.624 1.00 85.95 211 LYS B O 1
ATOM 3567 N N . HIS B 1 132 ? -40.463 64.805 74.341 1.00 67.98 212 HIS B N 1
ATOM 3568 C CA . HIS B 1 132 ? -41.729 64.095 74.219 1.00 68.08 212 HIS B CA 1
ATOM 3569 C C . HIS B 1 132 ? -41.973 63.148 75.386 1.00 79.31 212 HIS B C 1
ATOM 3570 O O . HIS B 1 132 ? -42.961 62.415 75.400 1.00 74.77 212 HIS B O 1
ATOM 3577 N N . TYR B 1 133 ? -41.072 63.174 76.363 1.00 80.77 213 TYR B N 1
ATOM 3578 C CA . TYR B 1 133 ? -41.160 62.301 77.527 1.00 66.51 213 TYR B CA 1
ATOM 3579 C C . TYR B 1 133 ? -42.497 62.423 78.260 1.00 64.76 213 TYR B C 1
ATOM 3580 O O . TYR B 1 133 ? -43.163 61.420 78.523 1.00 61.76 213 TYR B O 1
ATOM 3589 N N . ASP B 1 134 ? -42.883 63.654 78.582 1.00 64.67 214 ASP B N 1
ATOM 3590 C CA . ASP B 1 134 ? -44.071 63.898 79.394 1.00 64.35 214 ASP B CA 1
ATOM 3591 C C . ASP B 1 134 ? -45.360 63.515 78.685 1.00 72.67 214 ASP B C 1
ATOM 3592 O O . ASP B 1 134 ? -46.344 63.170 79.333 1.00 85.42 214 ASP B O 1
ATOM 3597 N N . ALA B 1 135 ? -45.357 63.580 77.359 1.00 74.00 215 ALA B N 1
ATOM 3598 C CA . ALA B 1 135 ? -46.514 63.153 76.582 1.00 70.57 215 ALA B CA 1
ATOM 3599 C C . ALA B 1 135 ? -46.683 61.644 76.674 1.00 65.57 215 ALA B C 1
ATOM 3600 O O . ALA B 1 135 ? -47.799 61.135 76.761 1.00 79.93 215 ALA B O 1
ATOM 3602 N N . ILE B 1 136 ? -45.561 60.935 76.661 1.00 55.11 216 ILE B N 1
ATOM 3603 C CA . ILE B 1 136 ? -45.570 59.479 76.681 1.00 50.29 216 ILE B CA 1
ATOM 3604 C C . ILE B 1 136 ? -46.038 58.952 78.026 1.00 55.98 216 ILE B C 1
ATOM 3605 O O . ILE B 1 136 ? -46.827 58.012 78.092 1.00 59.05 216 ILE B O 1
ATOM 3610 N N . VAL B 1 137 ? -45.547 59.568 79.094 1.00 63.26 217 VAL B N 1
ATOM 3611 C CA . VAL B 1 137 ? -45.979 59.238 80.445 1.00 67.32 217 VAL B CA 1
ATOM 3612 C C . VAL B 1 137 ? -47.489 59.358 80.572 1.00 70.31 217 VAL B C 1
ATOM 3613 O O . VAL B 1 137 ? -48.144 58.519 81.188 1.00 70.00 217 VAL B O 1
ATOM 3617 N N . ILE B 1 138 ? -48.033 60.412 79.976 1.00 74.28 218 ILE B N 1
ATOM 3618 C CA . ILE B 1 138 ? -49.467 60.653 80.000 1.00 76.09 218 ILE B CA 1
ATOM 3619 C C . ILE B 1 138 ? -50.210 59.536 79.271 1.00 82.95 218 ILE B C 1
ATOM 3620 O O . ILE B 1 138 ? -51.234 59.051 79.747 1.00 96.62 218 ILE B O 1
ATOM 3625 N N . LEU B 1 139 ? -49.677 59.112 78.130 1.00 66.68 219 LEU B N 1
ATOM 3626 C CA . LEU B 1 139 ? -50.287 58.035 77.355 1.00 59.52 219 LEU B CA 1
ATOM 3627 C C . LEU B 1 139 ? -50.394 56.738 78.150 1.00 58.56 219 LEU B C 1
ATOM 3628 O O . LEU B 1 139 ? -51.335 55.966 77.974 1.00 57.55 219 LEU B O 1
ATOM 3633 N N . LEU B 1 140 ? -49.421 56.517 79.027 1.00 62.42 220 LEU B N 1
ATOM 3634 C CA . LEU B 1 140 ? -49.353 55.313 79.846 1.00 56.25 220 LEU B CA 1
ATOM 3635 C C . LEU B 1 140 ? -50.100 55.464 81.161 1.00 59.57 220 LEU B C 1
ATOM 3636 O O . LEU B 1 140 ? -50.130 54.544 81.976 1.00 70.03 220 LEU B O 1
ATOM 3641 N N . GLY B 1 141 ? -50.687 56.633 81.374 1.00 56.09 221 GLY B N 1
ATOM 3642 C CA . GLY B 1 141 ? -51.398 56.902 82.608 1.00 55.11 221 GLY B CA 1
ATOM 3643 C C . GLY B 1 141 ? -52.810 57.374 82.348 1.00 56.45 221 GLY B C 1
ATOM 3644 O O . GLY B 1 141 ? -53.494 57.819 83.266 1.00 61.60 221 GLY B O 1
ATOM 3645 N N . THR B 1 142 ? -53.242 57.288 81.090 1.00 53.40 222 THR B N 1
ATOM 3646 C CA . THR B 1 142 ? -54.574 57.742 80.687 1.00 50.14 222 THR B CA 1
ATOM 3647 C C . THR B 1 142 ? -55.246 56.804 79.689 1.00 54.65 222 THR B C 1
ATOM 3648 O O . THR B 1 142 ? -56.463 56.632 79.710 1.00 54.96 222 THR B O 1
ATOM 3652 N N . GLY B 1 143 ? -54.453 56.213 78.803 1.00 47.46 223 GLY B N 1
ATOM 3653 C CA . GLY B 1 143 ? -54.995 55.336 77.783 1.00 46.65 223 GLY B CA 1
ATOM 3654 C C . GLY B 1 143 ? -55.746 56.120 76.728 1.00 55.53 223 GLY B C 1
ATOM 3655 O O . GLY B 1 143 ? -56.675 55.616 76.098 1.00 58.66 223 GLY B O 1
ATOM 3656 N N . LEU B 1 144 ? -55.338 57.369 76.546 1.00 50.67 224 LEU B N 1
ATOM 3657 C CA . LEU B 1 144 ? -55.934 58.236 75.543 1.00 46.42 224 LEU B CA 1
ATOM 3658 C C . LEU B 1 144 ? -55.630 57.752 74.137 1.00 58.00 224 LEU B C 1
ATOM 3659 O O . LEU B 1 144 ? -54.558 57.198 73.877 1.00 79.60 224 LEU B O 1
ATOM 3664 N N . ARG B 1 145 ? -56.579 57.959 73.231 1.00 53.51 225 ARG B N 1
ATOM 3665 C CA . ARG B 1 145 ? -56.305 57.802 71.814 1.00 61.22 225 ARG B CA 1
ATOM 3666 C C . ARG B 1 145 ? -55.381 58.943 71.405 1.00 75.04 225 ARG B C 1
ATOM 3667 O O . ARG B 1 145 ? -55.360 59.987 72.059 1.00 82.55 225 ARG B O 1
ATOM 3675 N N . ILE B 1 146 ? -54.613 58.750 70.338 1.00 75.26 226 ILE B N 1
ATOM 3676 C CA . ILE B 1 146 ? -53.577 59.714 69.987 1.00 68.24 226 ILE B CA 1
ATOM 3677 C C . ILE B 1 146 ? -54.175 61.083 69.651 1.00 64.40 226 ILE B C 1
ATOM 3678 O O . ILE B 1 146 ? -53.600 62.113 69.995 1.00 71.20 226 ILE B O 1
ATOM 3683 N N . SER B 1 147 ? -55.346 61.094 69.025 1.00 53.49 227 SER B N 1
ATOM 3684 C CA . SER B 1 147 ? -55.989 62.344 68.650 1.00 40.19 227 SER B CA 1
ATOM 3685 C C . SER B 1 147 ? -56.703 62.982 69.828 1.00 49.84 227 SER B C 1
ATOM 3686 O O . SER B 1 147 ? -57.006 64.173 69.811 1.00 68.97 227 SER B O 1
ATOM 3689 N N . GLU B 1 148 ? -56.975 62.186 70.853 1.00 45.81 228 GLU B N 1
ATOM 3690 C CA . GLU B 1 148 ? -57.586 62.712 72.062 1.00 42.28 228 GLU B CA 1
ATOM 3691 C C . GLU B 1 148 ? -56.542 63.461 72.880 1.00 54.31 228 GLU B C 1
ATOM 3692 O O . GLU B 1 148 ? -56.841 64.487 73.493 1.00 78.85 228 GLU B O 1
ATOM 3698 N N . LEU B 1 149 ? -55.313 62.953 72.877 1.00 49.62 229 LEU B N 1
ATOM 3699 C CA . LEU B 1 149 ? -54.204 63.659 73.506 1.00 54.31 229 LEU B CA 1
ATOM 3700 C C . LEU B 1 149 ? -53.892 64.931 72.732 1.00 56.40 229 LEU B C 1
ATOM 3701 O O . LEU B 1 149 ? -53.657 65.988 73.316 1.00 65.73 229 LEU B O 1
ATOM 3706 N N . CYS B 1 150 ? -53.893 64.810 71.408 1.00 54.42 230 CYS B N 1
ATOM 3707 C CA . CYS B 1 150 ? -53.645 65.935 70.519 1.00 43.47 230 CYS B CA 1
ATOM 3708 C C . CYS B 1 150 ? -54.667 67.036 70.731 1.00 52.17 230 CYS B C 1
ATOM 3709 O O . CYS B 1 150 ? -54.348 68.224 70.660 1.00 55.55 230 CYS B O 1
ATOM 3712 N N . GLY B 1 151 ? -55.900 66.624 70.998 1.00 53.61 231 GLY B N 1
ATOM 3713 C CA . GLY B 1 151 ? -57.015 67.544 71.089 1.00 51.92 231 GLY B CA 1
ATOM 3714 C C . GLY B 1 151 ? -57.161 68.218 72.436 1.00 54.22 231 GLY B C 1
ATOM 3715 O O . GLY B 1 151 ? -58.013 69.083 72.606 1.00 63.37 231 GLY B O 1
ATOM 3716 N N . LEU B 1 152 ? -56.334 67.827 73.397 1.00 49.49 232 LEU B N 1
ATOM 3717 C CA . LEU B 1 152 ? -56.374 68.439 74.719 1.00 50.55 232 LEU B CA 1
ATOM 3718 C C . LEU B 1 152 ? -56.023 69.922 74.681 1.00 49.97 232 LEU B C 1
ATOM 3719 O O . LEU B 1 152 ? -54.855 70.285 74.544 1.00 58.25 232 LEU B O 1
ATOM 3724 N N . THR B 1 153 ? -57.042 70.772 74.797 1.00 51.74 233 THR B N 1
ATOM 3725 C CA . THR B 1 153 ? -56.834 72.206 74.961 1.00 44.70 233 THR B CA 1
ATOM 3726 C C . THR B 1 153 ? -56.714 72.526 76.443 1.00 51.30 233 THR B C 1
ATOM 3727 O O . THR B 1 153 ? -57.105 71.720 77.286 1.00 58.33 233 THR B O 1
ATOM 3731 N N . ASP B 1 154 ? -56.192 73.710 76.750 1.00 59.36 234 ASP B N 1
ATOM 3732 C CA . ASP B 1 154 ? -55.931 74.121 78.126 1.00 63.53 234 ASP B CA 1
ATOM 3733 C C . ASP B 1 154 ? -57.192 74.161 78.994 1.00 66.15 234 ASP B C 1
ATOM 3734 O O . ASP B 1 154 ? -57.111 74.093 80.219 1.00 65.02 234 ASP B O 1
ATOM 3739 N N . LYS B 1 155 ? -58.354 74.258 78.358 1.00 73.31 235 LYS B N 1
ATOM 3740 C CA . LYS B 1 155 ? -59.617 74.301 79.082 1.00 66.52 235 LYS B CA 1
ATOM 3741 C C . LYS B 1 155 ? -60.054 72.913 79.536 1.00 70.58 235 LYS B C 1
ATOM 3742 O O . LYS B 1 155 ? -60.956 72.782 80.361 1.00 81.46 235 LYS B O 1
ATOM 3744 N N . ASP B 1 156 ? -59.406 71.882 79.002 1.00 69.48 236 ASP B N 1
ATOM 3745 C CA . ASP B 1 156 ? -59.818 70.501 79.247 1.00 60.24 236 ASP B CA 1
ATOM 3746 C C . ASP B 1 156 ? -59.094 69.843 80.416 1.00 62.21 236 ASP B C 1
ATOM 3747 O O . ASP B 1 156 ? -59.211 68.637 80.621 1.00 53.49 236 ASP B O 1
ATOM 3752 N N . LEU B 1 157 ? -58.352 70.630 81.183 1.00 74.77 237 LEU B N 1
ATOM 3753 C CA . LEU B 1 157 ? -57.629 70.087 82.325 1.00 73.99 237 LEU B CA 1
ATOM 3754 C C . LEU B 1 157 ? -58.056 70.748 83.628 1.00 73.17 237 LEU B C 1
ATOM 3755 O O . LEU B 1 157 ? -58.202 71.967 83.701 1.00 75.31 237 LEU B O 1
ATOM 3760 N N . ASP B 1 158 ? -58.260 69.931 84.653 1.00 73.66 238 ASP B N 1
ATOM 3761 C CA . ASP B 1 158 ? -58.577 70.431 85.982 1.00 70.55 238 ASP B CA 1
ATOM 3762 C C . ASP B 1 158 ? -57.529 69.918 86.960 1.00 75.22 238 ASP B C 1
ATOM 3763 O O . ASP B 1 158 ? -57.561 68.755 87.351 1.00 80.37 238 ASP B O 1
ATOM 3768 N N . PHE B 1 159 ? -56.597 70.782 87.349 1.00 67.99 239 PHE B N 1
ATOM 3769 C CA . PHE B 1 159 ? -55.511 70.369 88.233 1.00 71.99 239 PHE B CA 1
ATOM 3770 C C . PHE B 1 159 ? -55.944 70.367 89.692 1.00 83.19 239 PHE B C 1
ATOM 3771 O O . PHE B 1 159 ? -55.251 69.826 90.553 1.00 91.42 239 PHE B O 1
ATOM 3779 N N . GLU B 1 160 ? -57.093 70.976 89.964 1.00 91.01 240 GLU B N 1
ATOM 3780 C CA . GLU B 1 160 ? -57.648 71.004 91.312 1.00 98.18 240 GLU B CA 1
ATOM 3781 C C . GLU B 1 160 ? -58.124 69.610 91.713 1.00 90.60 240 GLU B C 1
ATOM 3782 O O . GLU B 1 160 ? -57.663 69.043 92.705 1.00 83.62 240 GLU B O 1
ATOM 3788 N N . ASN B 1 161 ? -59.049 69.067 90.928 1.00 90.95 241 ASN B N 1
ATOM 3789 C CA . ASN B 1 161 ? -59.564 67.719 91.141 1.00 89.56 241 ASN B CA 1
ATOM 3790 C C . ASN B 1 161 ? -58.632 66.656 90.562 1.00 92.41 241 ASN B C 1
ATOM 3791 O O . ASN B 1 161 ? -58.838 65.457 90.769 1.00 84.67 241 ASN B O 1
ATOM 3796 N N . ARG B 1 162 ? -57.608 67.116 89.843 1.00 90.03 242 ARG B N 1
ATOM 3797 C CA . ARG B 1 162 ? -56.670 66.254 89.129 1.00 75.09 242 ARG B CA 1
ATOM 3798 C C . ARG B 1 162 ? -57.419 65.265 88.241 1.00 67.90 242 ARG B C 1
ATOM 3799 O O . ARG B 1 162 ? -57.414 64.058 88.479 1.00 72.68 242 ARG B O 1
ATOM 3807 N N . VAL B 1 163 ? -58.069 65.803 87.216 1.00 60.15 243 VAL B N 1
ATOM 3808 C CA . VAL B 1 163 ? -58.938 65.032 86.339 1.00 52.69 243 VAL B CA 1
ATOM 3809 C C . VAL B 1 163 ? -58.844 65.554 84.910 1.00 61.37 243 VAL B C 1
ATOM 3810 O O . VAL B 1 163 ? -58.828 66.763 84.687 1.00 80.45 243 VAL B O 1
ATOM 3814 N N . ILE B 1 164 ? -58.773 64.646 83.944 1.00 66.74 244 ILE B N 1
ATOM 3815 C CA . ILE B 1 164 ? -58.822 65.031 82.540 1.00 63.64 244 ILE B CA 1
ATOM 3816 C C . ILE B 1 164 ? -60.234 64.901 81.998 1.00 73.49 244 ILE B C 1
ATOM 3817 O O . ILE B 1 164 ? -60.868 63.861 82.158 1.00 74.97 244 ILE B O 1
ATOM 3822 N N . ILE B 1 165 ? -60.723 65.954 81.353 1.00 69.86 245 ILE B N 1
ATOM 3823 C CA . ILE B 1 165 ? -62.022 65.901 80.698 1.00 53.99 245 ILE B CA 1
ATOM 3824 C C . ILE B 1 165 ? -61.832 65.685 79.204 1.00 58.01 245 ILE B C 1
ATOM 3825 O O . ILE B 1 165 ? -61.439 66.591 78.472 1.00 67.93 245 ILE B O 1
ATOM 3830 N N . VAL B 1 166 ? -62.103 64.467 78.760 1.00 65.16 246 VAL B N 1
ATOM 3831 C CA . VAL B 1 166 ? -61.928 64.111 77.363 1.00 61.49 246 VAL B CA 1
ATOM 3832 C C . VAL B 1 166 ? -63.253 64.230 76.631 1.00 55.12 246 VAL B C 1
ATOM 3833 O O . VAL B 1 166 ? -64.082 63.323 76.688 1.00 54.82 246 VAL B O 1
ATOM 3837 N N . SER B 1 167 ? -63.449 65.351 75.946 1.00 52.89 247 SER B N 1
ATOM 3838 C CA . SER B 1 167 ? -64.736 65.646 75.327 1.00 60.77 247 SER B CA 1
ATOM 3839 C C . SER B 1 167 ? -64.666 65.695 73.807 1.00 62.22 247 SER B C 1
ATOM 3840 O O . SER B 1 167 ? -65.692 65.850 73.144 1.00 69.53 247 SER B O 1
ATOM 3843 N N . HIS B 1 168 ? -63.464 65.544 73.258 1.00 49.97 248 HIS B N 1
ATOM 3844 C CA . HIS B 1 168 ? -63.270 65.665 71.818 1.00 52.22 248 HIS B CA 1
ATOM 3845 C C . HIS B 1 168 ? -61.895 65.199 71.380 1.00 50.86 248 HIS B C 1
ATOM 3846 O O . HIS B 1 168 ? -61.080 64.758 72.193 1.00 57.07 248 HIS B O 1
ATOM 3853 N N . GLN B 1 169 ? -61.635 65.346 70.084 1.00 49.63 249 GLN B N 1
ATOM 3854 C CA . GLN B 1 169 ? -60.330 65.042 69.519 1.00 44.69 249 GLN B CA 1
ATOM 3855 C C . GLN B 1 169 ? -59.984 65.996 68.373 1.00 49.03 249 GLN B C 1
ATOM 3856 O O . GLN B 1 169 ? -60.871 66.570 67.727 1.00 42.47 249 GLN B O 1
ATOM 3862 N N . LEU B 1 170 ? -58.687 66.160 68.133 1.00 44.17 250 LEU B N 1
ATOM 3863 C CA . LEU B 1 170 ? -58.202 66.993 67.042 1.00 50.72 250 LEU B CA 1
ATOM 3864 C C . LEU B 1 170 ? -57.649 66.127 65.914 1.00 56.29 250 LEU B C 1
ATOM 3865 O O . LEU B 1 170 ? -56.573 65.538 66.041 1.00 64.87 250 LEU B O 1
ATOM 3870 N N . LEU B 1 171 ? -58.391 66.047 64.815 1.00 53.04 251 LEU B N 1
ATOM 3871 C CA . LEU B 1 171 ? -57.973 65.255 63.663 1.00 53.41 251 LEU B CA 1
ATOM 3872 C C . LEU B 1 171 ? -57.435 66.146 62.549 1.00 61.18 251 LEU B C 1
ATOM 3873 O O . LEU B 1 171 ? -57.882 67.279 62.385 1.00 73.12 251 LEU B O 1
ATOM 3878 N N . ARG B 1 172 ? -56.470 65.634 61.790 1.00 66.94 252 ARG B N 1
ATOM 3879 C CA . ARG B 1 172 ? -56.035 66.292 60.560 1.00 59.67 252 ARG B CA 1
ATOM 3880 C C . ARG B 1 172 ? -55.838 65.277 59.442 1.00 53.44 252 ARG B C 1
ATOM 3881 O O . ARG B 1 172 ? -55.195 64.246 59.629 1.00 53.02 252 ARG B O 1
ATOM 3889 N N . ASN B 1 173 ? -56.406 65.580 58.283 1.00 47.33 253 ASN B N 1
ATOM 3890 C CA . ASN B 1 173 ? -56.208 64.775 57.091 1.00 44.39 253 ASN B CA 1
ATOM 3891 C C . ASN B 1 173 ? -55.849 65.649 55.901 1.00 55.60 253 ASN B C 1
ATOM 3892 O O . ASN B 1 173 ? -56.156 66.837 55.884 1.00 63.82 253 ASN B O 1
ATOM 3897 N N . THR B 1 174 ? -55.196 65.056 54.909 1.00 67.25 254 THR B N 1
ATOM 3898 C CA . THR B 1 174 ? -54.774 65.789 53.724 1.00 55.48 254 THR B CA 1
ATOM 3899 C C . THR B 1 174 ? -55.972 66.390 53.001 1.00 53.92 254 THR B C 1
ATOM 3900 O O . THR B 1 174 ? -56.843 65.665 52.521 1.00 80.14 254 THR B O 1
ATOM 3904 N N . GLY B 1 175 ? -56.015 67.717 52.941 1.00 53.74 255 GLY B N 1
ATOM 3905 C CA . GLY B 1 175 ? -57.072 68.417 52.235 1.00 55.55 255 GLY B CA 1
ATOM 3906 C C . GLY B 1 175 ? -57.899 69.376 53.075 1.00 61.21 255 GLY B C 1
ATOM 3907 O O . GLY B 1 175 ? -58.181 70.491 52.645 1.00 63.20 255 GLY B O 1
ATOM 3908 N N . VAL B 1 176 ? -58.292 68.940 54.268 1.00 67.89 256 VAL B N 1
ATOM 3909 C CA . VAL B 1 176 ? -59.154 69.728 55.147 1.00 55.71 256 VAL B CA 1
ATOM 3910 C C . VAL B 1 176 ? -58.344 70.392 56.256 1.00 46.23 256 VAL B C 1
ATOM 3911 O O . VAL B 1 176 ? -58.827 71.291 56.952 1.00 46.92 256 VAL B O 1
ATOM 3915 N N . GLY B 1 177 ? -57.110 69.930 56.423 1.00 42.78 257 GLY B N 1
ATOM 3916 C CA . GLY B 1 177 ? -56.272 70.380 57.516 1.00 59.52 257 GLY B CA 1
ATOM 3917 C C . GLY B 1 177 ? -56.814 69.882 58.839 1.00 71.61 257 GLY B C 1
ATOM 3918 O O . GLY B 1 177 ? -57.450 68.831 58.892 1.00 86.90 257 GLY B O 1
ATOM 3919 N N . TYR B 1 178 ? -56.561 70.627 59.910 1.00 69.96 258 TYR B N 1
ATOM 3920 C CA . TYR B 1 178 ? -57.104 70.272 61.213 1.00 62.71 258 TYR B CA 1
ATOM 3921 C C . TYR B 1 178 ? -58.619 70.373 61.205 1.00 63.19 258 TYR B C 1
ATOM 3922 O O . TYR B 1 178 ? -59.195 71.159 60.446 1.00 57.20 258 TYR B O 1
ATOM 3931 N N . TYR B 1 179 ? -59.253 69.564 62.049 1.00 54.59 259 TYR B N 1
ATOM 3932 C CA . TYR B 1 179 ? -60.681 69.676 62.301 1.00 48.59 259 TYR B CA 1
ATOM 3933 C C . TYR B 1 179 ? -61.037 69.007 63.622 1.00 49.50 259 TYR B C 1
ATOM 3934 O O . TYR B 1 179 ? -60.254 68.235 64.169 1.00 50.47 259 TYR B O 1
ATOM 3943 N N . ILE B 1 180 ? -62.216 69.325 64.139 1.00 51.83 260 ILE B N 1
ATOM 3944 C CA . ILE B 1 180 ? -62.629 68.844 65.449 1.00 52.57 260 ILE B CA 1
ATOM 3945 C C . ILE B 1 180 ? -63.717 67.792 65.334 1.00 50.45 260 ILE B C 1
ATOM 3946 O O . ILE B 1 180 ? -64.658 67.938 64.557 1.00 52.98 260 ILE B O 1
ATOM 3951 N N . ASP B 1 181 ? -63.572 66.721 66.104 1.00 54.81 261 ASP B N 1
ATOM 3952 C CA . ASP B 1 181 ? -64.600 65.699 66.176 1.00 63.59 261 ASP B CA 1
ATOM 3953 C C . ASP B 1 181 ? -64.883 65.309 67.615 1.00 68.91 261 ASP B C 1
ATOM 3954 O O . ASP B 1 181 ? -64.006 65.384 68.478 1.00 64.23 261 ASP B O 1
ATOM 3959 N N . GLU B 1 182 ? -66.125 64.912 67.869 1.00 70.60 262 GLU B N 1
ATOM 3960 C CA . GLU B 1 182 ? -66.470 64.263 69.119 1.00 65.93 262 GLU B CA 1
ATOM 3961 C C . GLU B 1 182 ? -65.671 62.970 69.162 1.00 55.18 262 GLU B C 1
ATOM 3962 O O . GLU B 1 182 ? -65.347 62.420 68.109 1.00 53.26 262 GLU B O 1
ATOM 3964 N N . PRO B 1 183 ? -65.337 62.484 70.369 1.00 53.38 263 PRO B N 1
ATOM 3965 C CA . PRO B 1 183 ? -64.465 61.310 70.478 1.00 56.79 263 PRO B CA 1
ATOM 3966 C C . PRO B 1 183 ? -65.056 60.083 69.789 1.00 71.55 263 PRO B C 1
ATOM 3967 O O . PRO B 1 183 ? -66.274 60.012 69.612 1.00 77.57 263 PRO B O 1
ATOM 3971 N N . LYS B 1 184 ? -64.209 59.128 69.411 1.00 61.69 264 LYS B N 1
ATOM 3972 C CA . LYS B 1 184 ? -64.700 57.883 68.834 1.00 61.44 264 LYS B CA 1
ATOM 3973 C C . LYS B 1 184 ? -65.486 57.124 69.904 1.00 78.44 264 LYS B C 1
ATOM 3974 O O . LYS B 1 184 ? -66.194 56.163 69.611 1.00 88.30 264 LYS B O 1
ATOM 3980 N N . THR B 1 185 ? -65.341 57.563 71.152 1.00 84.40 265 THR B N 1
ATOM 3981 C CA . THR B 1 185 ? -66.285 57.230 72.209 1.00 78.69 265 THR B CA 1
ATOM 3982 C C . THR B 1 185 ? -67.582 57.964 71.898 1.00 85.76 265 THR B C 1
ATOM 3983 O O . THR B 1 185 ? -67.921 58.956 72.543 1.00 89.27 265 THR B O 1
ATOM 3987 N N . GLN B 1 186 ? -68.301 57.490 70.888 1.00 89.26 266 GLN B N 1
ATOM 3988 C CA . GLN B 1 186 ? -69.501 58.176 70.439 1.00 94.83 266 GLN B CA 1
ATOM 3989 C C . GLN B 1 186 ? -70.619 57.951 71.445 1.00 100.28 266 GLN B C 1
ATOM 3990 O O . GLN B 1 186 ? -71.694 58.540 71.340 1.00 102.89 266 GLN B O 1
ATOM 3996 N N . SER B 1 187 ? -70.350 57.092 72.424 1.00 103.42 267 SER B N 1
ATOM 3997 C CA . SER B 1 187 ? -71.268 56.878 73.530 1.00 112.63 267 SER B CA 1
ATOM 3998 C C . SER B 1 1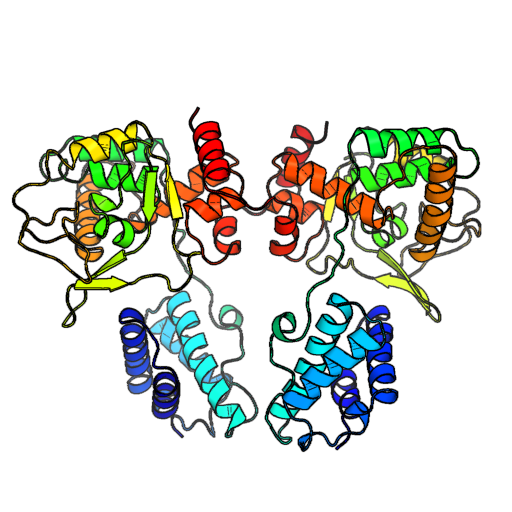87 ? -71.367 58.139 74.385 1.00 123.66 267 SER B C 1
ATOM 3999 O O . SER B 1 187 ? -72.383 58.372 75.040 1.00 131.45 267 SER B O 1
ATOM 4002 N N . GLY B 1 188 ? -70.311 58.951 74.378 1.00 118.96 268 GLY B N 1
ATOM 4003 C CA . GLY B 1 188 ? -70.342 60.225 75.077 1.00 110.88 268 GLY B CA 1
ATOM 4004 C C . GLY B 1 188 ? -69.005 60.802 75.508 1.00 98.66 268 GLY B C 1
ATOM 4005 O O . GLY B 1 188 ? -68.013 60.728 74.784 1.00 98.95 268 GLY B O 1
ATOM 4006 N N . VAL B 1 189 ? -68.994 61.389 76.702 1.00 93.75 269 VAL B N 1
ATOM 4007 C CA . VAL B 1 189 ? -67.825 62.071 77.250 1.00 81.29 269 VAL B CA 1
ATOM 4008 C C . VAL B 1 189 ? -67.361 61.368 78.526 1.00 83.45 269 VAL B C 1
ATOM 4009 O O . VAL B 1 189 ? -68.160 60.715 79.200 1.00 99.10 269 VAL B O 1
ATOM 4013 N N . ARG B 1 190 ? -66.078 61.490 78.860 1.00 60.06 270 ARG B N 1
ATOM 4014 C CA . ARG B 1 190 ? -65.570 60.873 80.080 1.00 51.43 270 ARG B CA 1
ATOM 4015 C C . ARG B 1 190 ? -64.515 61.715 80.787 1.00 48.81 270 ARG B C 1
ATOM 4016 O O . ARG B 1 190 ? -63.819 62.512 80.165 1.00 54.90 270 ARG B O 1
ATOM 4024 N N . LYS B 1 191 ? -64.415 61.537 82.099 1.00 53.45 271 LYS B N 1
ATOM 4025 C CA . LYS B 1 191 ? -63.366 62.175 82.881 1.00 50.38 271 LYS B CA 1
ATOM 4026 C C . LYS B 1 191 ? -62.354 61.130 83.323 1.00 50.26 271 LYS B C 1
ATOM 4027 O O . LYS B 1 191 ? -62.724 60.054 83.791 1.00 55.85 271 LYS B O 1
ATOM 4033 N N . ILE B 1 192 ? -61.076 61.446 83.178 1.00 52.54 272 ILE B N 1
ATOM 4034 C CA . ILE B 1 192 ? -60.034 60.528 83.603 1.00 53.62 272 ILE B CA 1
ATOM 4035 C C . ILE B 1 192 ? -59.168 61.177 84.663 1.00 54.07 272 ILE B C 1
ATOM 4036 O O . ILE B 1 192 ? -58.535 62.196 84.407 1.00 77.53 272 ILE B O 1
ATOM 4041 N N . PRO B 1 193 ? -59.138 60.590 85.863 1.00 47.93 273 PRO B N 1
ATOM 4042 C CA . PRO B 1 193 ? -58.330 61.142 86.951 1.00 53.88 273 PRO B CA 1
ATOM 4043 C C . PRO B 1 193 ? -56.833 61.068 86.670 1.00 63.82 273 PRO B C 1
ATOM 4044 O O . PRO B 1 193 ? -56.394 60.326 85.786 1.00 62.46 273 PRO B O 1
ATOM 4048 N N . MET B 1 194 ? -56.064 61.844 87.430 1.00 71.52 274 MET B N 1
ATOM 4049 C CA . MET B 1 194 ? -54.615 61.917 87.275 1.00 64.48 274 MET B CA 1
ATOM 4050 C C . MET B 1 194 ? -53.898 61.284 88.464 1.00 61.11 274 MET B C 1
ATOM 4051 O O . MET B 1 194 ? -54.088 61.718 89.604 1.00 65.02 274 MET B O 1
ATOM 4056 N N . ASN B 1 195 ? -53.060 60.279 88.210 1.00 59.52 275 ASN B N 1
ATOM 4057 C CA . ASN B 1 195 ? -52.133 59.830 89.243 1.00 67.68 275 ASN B CA 1
ATOM 4058 C C . ASN B 1 195 ? -51.110 60.954 89.424 1.00 83.73 275 ASN B C 1
ATOM 4059 O O . ASN B 1 195 ? -51.108 61.913 88.647 1.00 88.13 275 ASN B O 1
ATOM 4064 N N . GLU B 1 196 ? -50.260 60.860 90.446 1.00 98.19 276 GLU B N 1
ATOM 4065 C CA . GLU B 1 196 ? -49.321 61.943 90.766 1.00 85.68 276 GLU B CA 1
ATOM 4066 C C . GLU B 1 196 ? -48.338 62.214 89.628 1.00 84.91 276 GLU B C 1
ATOM 4067 O O . GLU B 1 196 ? -47.913 63.352 89.414 1.00 96.96 276 GLU B O 1
ATOM 4073 N N . GLU B 1 197 ? -47.991 61.164 88.893 1.00 76.83 277 GLU B N 1
ATOM 4074 C CA . GLU B 1 197 ? -46.923 61.240 87.903 1.00 70.71 277 GLU B CA 1
ATOM 4075 C C . GLU B 1 197 ? -47.357 61.913 86.604 1.00 67.44 277 GLU B C 1
ATOM 4076 O O . GLU B 1 197 ? -46.595 62.690 86.025 1.00 79.18 277 GLU B O 1
ATOM 4082 N N . VAL B 1 198 ? -48.570 61.620 86.142 1.00 64.41 278 VAL B N 1
ATOM 4083 C CA . VAL B 1 198 ? -49.100 62.318 84.975 1.00 62.54 278 VAL B CA 1
ATOM 4084 C C . VAL B 1 198 ? -49.395 63.770 85.343 1.00 71.01 278 VAL B C 1
ATOM 4085 O O . VAL B 1 198 ? -49.272 64.667 84.508 1.00 70.48 278 VAL B O 1
ATOM 4089 N N . TYR B 1 199 ? -49.769 63.991 86.600 1.00 75.28 279 TYR B N 1
ATOM 4090 C CA . TYR B 1 199 ? -49.968 65.334 87.126 1.00 68.84 279 TYR B CA 1
ATOM 4091 C C . TYR B 1 199 ? -48.700 66.163 86.959 1.00 70.91 279 TYR B C 1
ATOM 4092 O O . TYR B 1 199 ? -48.727 67.216 86.333 1.00 72.80 279 TYR B O 1
ATOM 4101 N N . GLN B 1 200 ? -47.592 65.671 87.507 1.00 70.64 280 GLN B N 1
ATOM 4102 C CA . GLN B 1 200 ? -46.289 66.311 87.343 1.00 65.23 280 GLN B CA 1
ATOM 4103 C C . GLN B 1 200 ? -45.923 66.496 85.876 1.00 70.91 280 GLN B C 1
ATOM 4104 O O . GLN B 1 200 ? -45.327 67.504 85.496 1.00 90.19 280 GLN B O 1
ATOM 4110 N N . ALA B 1 201 ? -46.288 65.518 85.055 1.00 67.67 281 ALA B N 1
ATOM 4111 C CA . ALA B 1 201 ? -46.023 65.588 83.624 1.00 72.20 281 ALA B CA 1
ATOM 4112 C C . ALA B 1 201 ? -46.805 66.723 82.971 1.00 81.89 281 ALA B C 1
ATOM 4113 O O . ALA B 1 201 ? -46.265 67.465 82.154 1.00 89.42 281 ALA B O 1
ATOM 4115 N N . PHE B 1 202 ? -48.076 66.856 83.334 1.00 85.62 282 PHE B N 1
ATOM 4116 C CA . PHE B 1 202 ? -48.918 67.901 82.766 1.00 75.60 282 PHE B CA 1
ATOM 4117 C C . PHE B 1 202 ? -48.437 69.295 83.142 1.00 71.81 282 PHE B C 1
ATOM 4118 O O . PHE B 1 202 ? -48.564 70.232 82.356 1.00 85.49 282 PHE B O 1
ATOM 4126 N N . GLN B 1 203 ? -47.893 69.433 84.345 1.00 61.70 283 GLN B N 1
ATOM 4127 C CA . GLN B 1 203 ? -47.359 70.715 84.780 1.00 62.33 283 GLN B CA 1
ATOM 4128 C C . GLN B 1 203 ? -46.223 71.139 83.863 1.00 64.19 283 GLN B C 1
ATOM 4129 O O . GLN B 1 203 ? -46.206 72.258 83.355 1.00 61.52 283 GLN B O 1
ATOM 4135 N N . ARG B 1 204 ? -45.285 70.224 83.641 1.00 73.60 284 ARG B N 1
ATOM 4136 C CA . ARG B 1 204 ? -44.091 70.516 82.859 1.00 70.97 284 ARG B CA 1
ATOM 4137 C C . ARG B 1 204 ? -44.420 70.824 81.400 1.00 74.74 284 ARG B C 1
ATOM 4138 O O . ARG B 1 204 ? -43.765 71.661 80.779 1.00 74.24 284 ARG B O 1
ATOM 4146 N N . VAL B 1 205 ? -45.434 70.151 80.862 1.00 76.38 285 VAL B N 1
ATOM 4147 C CA . VAL B 1 205 ? -45.861 70.378 79.484 1.00 64.70 285 VAL B CA 1
ATOM 4148 C C . VAL B 1 205 ? -46.235 71.839 79.261 1.00 71.28 285 VAL B C 1
ATOM 4149 O O . VAL B 1 205 ? -45.719 72.495 78.357 1.00 85.15 285 VAL B O 1
ATOM 4153 N N . ILE B 1 206 ? -47.131 72.339 80.104 1.00 55.10 286 ILE B N 1
ATOM 4154 C CA . ILE B 1 206 ? -47.613 73.705 80.003 1.00 51.21 286 ILE B CA 1
ATOM 4155 C C . ILE B 1 206 ? -46.479 74.704 80.156 1.00 65.80 286 ILE B C 1
ATOM 4156 O O . ILE B 1 206 ? -46.402 75.695 79.426 1.00 70.93 286 ILE B O 1
ATOM 4161 N N . LYS B 1 207 ? -45.600 74.431 81.113 1.00 66.82 287 LYS B N 1
ATOM 4162 C CA . LYS B 1 207 ? -44.448 75.282 81.363 1.00 68.46 287 LYS B CA 1
ATOM 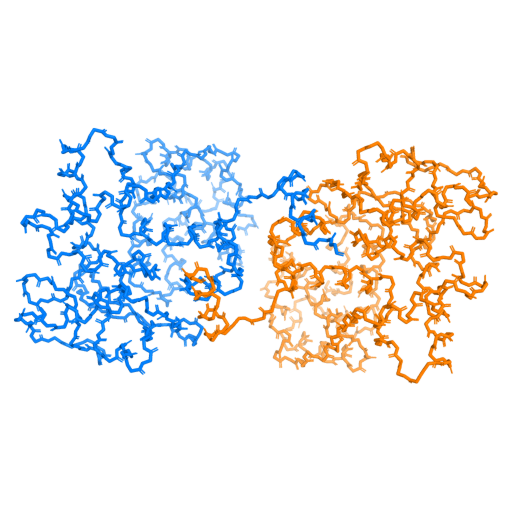4163 C C . LYS B 1 207 ? -43.513 75.305 80.160 1.00 81.21 287 LYS B C 1
ATOM 4164 O O . LYS B 1 207 ? -42.913 76.334 79.851 1.00 95.49 287 LYS B O 1
ATOM 4170 N N . ASN B 1 208 ? -43.399 74.172 79.476 1.00 77.59 288 ASN B N 1
ATOM 4171 C CA . ASN B 1 208 ? -42.486 74.061 78.346 1.00 80.09 288 ASN B CA 1
ATOM 4172 C C . ASN B 1 208 ? -43.133 74.425 77.017 1.00 81.70 288 ASN B C 1
ATOM 4173 O O . ASN B 1 208 ? -42.473 74.428 75.979 1.00 83.59 288 ASN B O 1
ATOM 4178 N N . ARG B 1 209 ? -44.424 74.733 77.052 1.00 79.38 289 ARG B N 1
ATOM 4179 C CA . ARG B 1 209 ? -45.118 75.193 75.858 1.00 75.58 289 ARG B CA 1
ATOM 4180 C C . ARG B 1 209 ? -44.524 76.520 75.405 1.00 74.45 289 ARG B C 1
ATOM 4181 O O . ARG B 1 209 ? -44.294 77.411 76.222 1.00 71.22 289 ARG B O 1
ATOM 4189 N N . LYS B 1 210 ? -44.277 76.648 74.106 1.00 72.26 290 LYS B N 1
ATOM 4190 C CA . LYS B 1 210 ? -43.644 77.847 73.574 1.00 75.79 290 LYS B CA 1
ATOM 4191 C C . LYS B 1 210 ? -43.909 78.019 72.086 1.00 72.10 290 LYS B C 1
ATOM 4192 O O . LYS B 1 210 ? -44.050 77.039 71.354 1.00 73.28 290 LYS B O 1
ATOM 4198 N N . GLY B 1 211 ? -43.971 79.273 71.648 1.00 64.17 291 GLY B N 1
ATOM 4199 C CA . GLY B 1 211 ? -44.107 79.593 70.239 1.00 59.06 291 GLY B CA 1
ATOM 4200 C C . GLY B 1 211 ? -45.386 79.086 69.605 1.00 60.01 291 GLY B C 1
ATOM 4201 O O . GLY B 1 211 ? -45.366 78.520 68.512 1.00 62.95 291 GLY B O 1
ATOM 4202 N N . ALA B 1 212 ? -46.505 79.294 70.290 1.00 59.22 292 ALA B N 1
ATOM 4203 C CA . ALA B 1 212 ? -47.797 78.837 69.792 1.00 68.01 292 ALA B CA 1
ATOM 4204 C C . ALA B 1 212 ? -48.396 79.829 68.797 1.00 77.68 292 ALA B C 1
ATOM 4205 O O . ALA B 1 212 ? -48.755 80.947 69.163 1.00 93.93 292 ALA B O 1
ATOM 4207 N N . LYS B 1 213 ? -48.499 79.413 67.539 1.00 68.15 293 LYS B N 1
ATOM 4208 C CA . LYS B 1 213 ? -49.113 80.238 66.503 1.00 58.99 293 LYS B CA 1
ATOM 4209 C C . LYS B 1 213 ? -50.615 80.384 66.724 1.00 69.23 293 LYS B C 1
ATOM 4210 O O . LYS B 1 213 ? -51.226 79.538 67.378 1.00 85.06 293 LYS B O 1
ATOM 4216 N N . PRO B 1 214 ? -51.215 81.463 66.187 1.00 59.45 294 PRO B N 1
ATOM 4217 C CA . PRO B 1 214 ? -52.669 81.636 66.260 1.00 58.06 294 PRO B CA 1
ATOM 4218 C C . PRO B 1 214 ? -53.399 80.448 65.657 1.00 76.94 294 PRO B C 1
ATOM 4219 O O . PRO B 1 214 ? -53.181 80.115 64.491 1.00 84.28 294 PRO B O 1
ATOM 4223 N N . PHE B 1 215 ? -54.250 79.814 66.455 1.00 70.92 295 PHE B N 1
ATOM 4224 C CA . PHE B 1 215 ? -54.907 78.586 66.044 1.00 58.70 295 PHE B CA 1
ATOM 4225 C C . PHE B 1 215 ? -56.142 78.315 66.884 1.00 60.16 295 PHE B C 1
ATOM 4226 O O . PHE B 1 215 ? -56.041 77.864 68.025 1.00 58.53 295 PHE B O 1
ATOM 4234 N N . ILE B 1 216 ? -57.310 78.588 66.318 1.00 52.64 296 ILE B N 1
ATOM 4235 C CA . ILE B 1 216 ? -58.552 78.199 66.962 1.00 54.21 296 ILE B CA 1
ATOM 4236 C C . ILE B 1 216 ? -59.459 77.520 65.948 1.00 51.45 296 ILE B C 1
ATOM 4237 O O . ILE B 1 216 ? -59.656 78.019 64.840 1.00 51.40 296 ILE B O 1
ATOM 4242 N N . ILE B 1 217 ? -59.987 76.359 66.322 1.00 56.29 297 ILE B N 1
ATOM 4243 C CA . ILE B 1 217 ? -60.832 75.587 65.420 1.00 49.26 297 ILE B CA 1
ATOM 4244 C C . ILE B 1 217 ? -62.024 74.991 66.168 1.00 52.56 297 ILE B C 1
ATOM 4245 O O . ILE B 1 217 ? -61.869 74.369 67.218 1.00 55.26 297 ILE B O 1
ATOM 4250 N N . ASP B 1 218 ? -63.217 75.220 65.623 1.00 61.39 298 ASP B N 1
ATOM 4251 C CA . ASP B 1 218 ? -64.479 74.817 66.247 1.00 66.06 298 ASP B CA 1
ATOM 4252 C C . ASP B 1 218 ? -64.595 75.275 67.701 1.00 64.50 298 ASP B C 1
ATOM 4253 O O . ASP B 1 218 ? -65.210 74.599 68.526 1.00 68.94 298 ASP B O 1
ATOM 4258 N N . GLY B 1 219 ? -64.008 76.429 68.004 1.00 54.73 299 GLY B N 1
ATOM 4259 C CA . GLY B 1 219 ? -64.081 76.996 69.336 1.00 45.83 299 GLY B CA 1
ATOM 4260 C C . GLY B 1 219 ? -62.944 76.571 70.242 1.00 55.73 299 GLY B C 1
ATOM 4261 O O . GLY B 1 219 ? -62.789 77.097 71.342 1.00 64.74 299 GLY B O 1
ATOM 4262 N N . TYR B 1 220 ? -62.144 75.616 69.782 1.00 58.85 300 TYR B N 1
ATOM 4263 C CA . TYR B 1 220 ? -61.031 75.100 70.571 1.00 58.87 300 TYR B CA 1
ATOM 4264 C C . TYR B 1 220 ? -59.732 75.806 70.191 1.00 53.37 300 TYR B C 1
ATOM 4265 O O . TYR B 1 220 ? -59.429 75.943 69.009 1.00 56.42 300 TYR B O 1
ATOM 4274 N N . ALA B 1 221 ? -58.963 76.249 71.185 1.00 48.85 301 ALA B N 1
ATOM 4275 C CA . ALA B 1 221 ? -57.842 77.146 70.909 1.00 61.49 301 ALA B CA 1
ATOM 4276 C C . ALA B 1 221 ? -56.511 76.766 71.562 1.00 87.24 301 ALA B C 1
ATOM 4277 O O . ALA B 1 221 ? -55.518 76.553 70.868 1.00 104.93 301 ALA B O 1
ATOM 4279 N N . ASN B 1 222 ? -56.479 76.704 72.889 1.00 78.84 302 ASN B N 1
ATOM 4280 C CA . ASN B 1 222 ? -55.206 76.613 73.602 1.00 64.06 302 ASN B CA 1
ATOM 4281 C C . ASN B 1 222 ? -54.710 75.195 73.837 1.00 59.62 302 ASN B C 1
ATOM 4282 O O . ASN B 1 222 ? -54.896 74.634 74.913 1.00 60.08 302 ASN B O 1
ATOM 4287 N N . PHE B 1 223 ? -54.049 74.632 72.832 1.00 61.44 303 PHE B N 1
ATOM 4288 C CA . PHE B 1 223 ? -53.565 73.259 72.905 1.00 56.34 303 PHE B CA 1
ATOM 4289 C C . PHE B 1 223 ? -52.221 73.166 73.622 1.00 67.97 303 PHE B C 1
ATOM 4290 O O . PHE B 1 223 ? -51.452 74.124 73.644 1.00 84.03 303 PHE B O 1
ATOM 4298 N N . LEU B 1 224 ? -51.951 72.004 74.211 1.00 78.55 304 LEU B N 1
ATOM 4299 C CA . LEU B 1 224 ? -50.724 71.787 74.973 1.00 72.85 304 LEU B CA 1
ATOM 4300 C C . LEU B 1 224 ? -49.610 71.192 74.125 1.00 73.07 304 LEU B C 1
ATOM 4301 O O . LEU B 1 224 ? -48.438 71.535 74.286 1.00 82.06 304 LEU B O 1
ATOM 4306 N N . PHE B 1 225 ? -49.982 70.288 73.227 1.00 66.77 305 PHE B N 1
ATOM 4307 C CA . PHE B 1 225 ? -48.998 69.532 72.469 1.00 61.09 305 PHE B CA 1
ATOM 4308 C C . PHE B 1 225 ? -48.888 70.047 71.044 1.00 56.76 305 PHE B C 1
ATOM 4309 O O . PHE B 1 225 ? -49.748 69.789 70.206 1.00 52.25 305 PHE B O 1
ATOM 4317 N N . LEU B 1 226 ? -47.813 70.783 70.787 1.00 58.44 306 LEU B N 1
ATOM 4318 C CA . LEU B 1 226 ? -47.623 71.449 69.509 1.00 55.38 306 LEU B CA 1
ATOM 4319 C C . LEU B 1 226 ? -46.419 70.904 68.762 1.00 57.00 306 LEU B C 1
ATOM 4320 O O . LEU B 1 226 ? -45.459 70.431 69.368 1.00 69.93 306 LEU B O 1
ATOM 4325 N N . LYS B 1 227 ? -46.473 70.991 67.440 1.00 53.42 307 LYS B N 1
ATOM 4326 C CA . LYS B 1 227 ? -45.361 70.584 66.596 1.00 52.87 307 LYS B CA 1
ATOM 4327 C C . LYS B 1 227 ? -44.230 71.595 66.688 1.00 59.03 307 LYS B C 1
ATOM 4328 O O . LYS B 1 227 ? -44.284 72.536 67.478 1.00 67.45 307 LYS B O 1
ATOM 4334 N N . GLN B 1 228 ? -43.205 71.397 65.867 1.00 68.45 308 GLN B N 1
ATOM 4335 C CA . GLN B 1 228 ? -42.115 72.355 65.759 1.00 72.17 308 GLN B CA 1
ATOM 4336 C C . GLN B 1 228 ? -42.619 73.621 65.075 1.00 81.30 308 GLN B C 1
ATOM 4337 O O . GLN B 1 228 ? -42.057 74.704 65.246 1.00 85.29 308 GLN B O 1
ATOM 4343 N N . ASN B 1 229 ? -43.690 73.466 64.302 1.00 79.58 309 ASN B N 1
ATOM 4344 C CA . ASN B 1 229 ? -44.352 74.580 63.634 1.00 76.29 309 ASN B CA 1
ATOM 4345 C C . ASN B 1 229 ? -44.883 75.614 64.611 1.00 72.12 309 ASN B C 1
ATOM 4346 O O . ASN B 1 229 ? -44.928 76.803 64.309 1.00 81.61 309 ASN B O 1
ATOM 4351 N N . GLY B 1 230 ? -45.286 75.149 65.786 1.00 59.17 310 GLY B N 1
ATOM 4352 C CA . GLY B 1 230 ? -46.030 75.977 66.709 1.00 55.98 310 GLY B CA 1
ATOM 4353 C C . GLY B 1 230 ? -47.496 75.629 66.561 1.00 71.39 310 GLY B C 1
ATOM 4354 O O . GLY B 1 230 ? -48.354 76.191 67.239 1.00 80.56 310 GLY B O 1
ATOM 4355 N N . TYR B 1 231 ? -47.775 74.698 65.652 1.00 72.69 311 TYR B N 1
ATOM 4356 C CA . TYR B 1 231 ? -49.118 74.152 65.466 1.00 62.93 311 TYR B CA 1
ATOM 4357 C C . TYR B 1 231 ? -49.252 72.820 66.212 1.00 66.77 311 TYR B C 1
ATOM 4358 O O . TYR B 1 231 ? -48.256 72.128 66.417 1.00 77.83 311 TYR B O 1
ATOM 4367 N N . PRO B 1 232 ? -50.480 72.458 66.630 1.00 62.39 312 PRO B N 1
ATOM 4368 C CA . PRO B 1 232 ? -50.670 71.257 67.456 1.00 50.95 312 PRO B CA 1
ATOM 4369 C C . PRO B 1 232 ? -50.253 69.962 66.768 1.00 55.81 312 PRO B C 1
ATOM 4370 O O . PRO B 1 232 ? -50.244 69.876 65.542 1.00 60.26 312 PRO B O 1
ATOM 4374 N N . MET B 1 233 ? -49.908 68.963 67.571 1.00 55.23 313 MET B N 1
ATOM 4375 C CA . MET B 1 233 ? -49.505 67.661 67.060 1.00 43.12 313 MET B CA 1
ATOM 4376 C C . MET B 1 233 ? -50.683 66.901 66.466 1.00 56.51 313 MET B C 1
ATOM 4377 O O . MET B 1 233 ? -51.828 67.117 66.854 1.00 78.76 313 MET B O 1
ATOM 4382 N N . THR B 1 234 ? -50.400 66.012 65.521 1.00 58.44 314 THR B N 1
ATOM 4383 C CA . THR B 1 234 ? -51.433 65.152 64.958 1.00 45.76 314 THR B CA 1
ATOM 4384 C C . THR B 1 234 ? -51.092 63.695 65.201 1.00 48.89 314 THR B C 1
ATOM 4385 O O . THR B 1 234 ? -50.139 63.381 65.911 1.00 54.32 314 THR B O 1
ATOM 4389 N N . ALA B 1 235 ? -51.879 62.809 64.604 1.00 60.26 315 ALA B N 1
ATOM 4390 C CA . ALA B 1 235 ? -51.663 61.380 64.747 1.00 63.40 315 ALA B CA 1
ATOM 4391 C C . ALA B 1 235 ? -50.393 60.953 64.028 1.00 60.67 315 ALA B C 1
ATOM 4392 O O . ALA B 1 235 ? -49.539 60.278 64.605 1.00 62.37 315 ALA B O 1
ATOM 4394 N N . VAL B 1 236 ? -50.275 61.357 62.767 1.00 56.89 316 VAL B N 1
ATOM 4395 C CA . VAL B 1 236 ? -49.150 60.948 61.934 1.00 56.84 316 VAL B CA 1
ATOM 4396 C C . VAL B 1 236 ? -47.839 61.554 62.422 1.00 56.48 316 VAL B C 1
ATOM 4397 O O . VAL B 1 236 ? -46.785 60.931 62.304 1.00 68.13 316 VAL B O 1
ATOM 4401 N N . ASP B 1 237 ? -47.912 62.760 62.980 1.00 62.47 317 ASP B N 1
ATOM 4402 C CA . ASP B 1 237 ? -46.732 63.438 63.502 1.00 60.76 317 ASP B CA 1
ATOM 4403 C C . ASP B 1 237 ? -46.140 62.678 64.692 1.00 69.98 317 ASP B C 1
ATOM 4404 O O . ASP B 1 237 ? -44.938 62.417 64.736 1.00 72.93 317 ASP B O 1
ATOM 4409 N N . TYR B 1 238 ? -46.988 62.317 65.651 1.00 62.37 318 TYR B N 1
ATOM 4410 C CA . TYR B 1 238 ? -46.541 61.552 66.811 1.00 60.83 318 TYR B CA 1
ATOM 4411 C C . TYR B 1 238 ? -46.217 60.113 66.432 1.00 69.75 318 TYR B C 1
ATOM 4412 O O . TYR B 1 238 ? -45.373 59.473 67.058 1.00 77.99 318 TYR B O 1
ATOM 4421 N N . GLY B 1 239 ? -46.889 59.608 65.403 1.00 74.16 319 GLY B N 1
ATOM 4422 C CA . GLY B 1 239 ? -46.618 58.273 64.907 1.00 67.29 319 GLY B CA 1
ATOM 4423 C C . GLY B 1 239 ? -45.194 58.162 64.398 1.00 61.59 319 GLY B C 1
ATOM 4424 O O . GLY B 1 239 ? -44.379 57.431 64.962 1.00 60.59 319 GLY B O 1
ATOM 4425 N N . GLY B 1 240 ? -44.894 58.908 63.336 1.00 68.79 320 GLY B N 1
ATOM 4426 C CA . GLY B 1 240 ? -43.567 58.924 62.741 1.00 74.87 320 GLY B CA 1
ATOM 4427 C C . GLY B 1 240 ? -42.472 59.314 63.720 1.00 78.35 320 GLY B C 1
ATOM 4428 O O . GLY B 1 240 ? -41.319 58.901 63.578 1.00 83.88 320 GLY B O 1
ATOM 4429 N N . MET B 1 241 ? -42.841 60.118 64.714 1.00 72.08 321 MET B N 1
ATOM 4430 C CA . MET B 1 241 ? -41.942 60.474 65.807 1.00 66.90 321 MET B CA 1
ATOM 4431 C C . MET B 1 241 ? -41.545 59.226 66.584 1.00 65.58 321 MET B C 1
ATOM 4432 O O . MET B 1 241 ? -40.377 59.042 66.939 1.00 72.01 321 MET B O 1
ATOM 4437 N N . PHE B 1 242 ? -42.529 58.373 66.849 1.00 57.31 322 PHE B N 1
ATOM 4438 C CA . PHE B 1 242 ? -42.288 57.128 67.568 1.00 59.06 322 PHE B CA 1
ATOM 4439 C C . PHE B 1 242 ? -41.414 56.185 66.748 1.00 67.42 322 PHE B C 1
ATOM 4440 O O . PHE B 1 242 ? -40.513 55.548 67.293 1.00 78.29 322 PHE B O 1
ATOM 4448 N N . GLY B 1 243 ? -41.675 56.104 65.445 1.00 67.49 323 GLY B N 1
ATOM 4449 C CA . GLY B 1 243 ? -40.914 55.235 64.561 1.00 58.51 323 GLY B CA 1
ATOM 4450 C C . GLY B 1 243 ? -39.424 55.513 64.572 1.00 61.85 323 GLY B C 1
ATOM 4451 O O . GLY B 1 243 ? -38.608 54.601 64.447 1.00 76.33 323 GLY B O 1
ATOM 4452 N N . ARG B 1 244 ? -39.067 56.781 64.726 1.00 61.46 324 ARG B N 1
ATOM 4453 C CA . ARG B 1 244 ? -37.670 57.164 64.814 1.00 59.58 324 ARG B CA 1
ATOM 4454 C C . ARG B 1 244 ? -37.109 56.843 66.193 1.00 56.91 324 ARG B C 1
ATOM 4455 O O . ARG B 1 244 ? -35.981 56.370 66.322 1.00 74.54 324 ARG B O 1
ATOM 4463 N N . LEU B 1 245 ? -37.908 57.104 67.220 1.00 55.33 325 LEU B N 1
ATOM 4464 C CA . LEU B 1 245 ? -37.479 56.922 68.600 1.00 62.91 325 LEU B CA 1
ATOM 4465 C C . LEU B 1 245 ? -37.229 55.461 68.952 1.00 76.90 325 LEU B C 1
ATOM 4466 O O . LEU B 1 245 ? -36.192 55.130 69.527 1.00 89.85 325 LEU B O 1
ATOM 4471 N N . VAL B 1 246 ? -38.177 54.588 68.622 1.00 70.94 326 VAL B N 1
ATOM 4472 C CA . VAL B 1 246 ? -38.034 53.176 68.958 1.00 72.21 326 VAL B CA 1
ATOM 4473 C C . VAL B 1 246 ? -36.898 52.573 68.144 1.00 73.36 326 VAL B C 1
ATOM 4474 O O . VAL B 1 246 ? -36.191 51.680 68.611 1.00 87.50 326 VAL B O 1
ATOM 4478 N N . LYS B 1 247 ? -36.715 53.081 66.932 1.00 64.55 327 LYS B N 1
ATOM 4479 C CA . LYS B 1 247 ? -35.580 52.696 66.114 1.00 67.98 327 LYS B CA 1
ATOM 4480 C C . LYS B 1 247 ? -34.299 53.139 66.805 1.00 77.22 327 LYS B C 1
ATOM 4481 O O . LYS B 1 247 ? -33.318 52.402 66.842 1.00 93.50 327 LYS B O 1
ATOM 4487 N N . LYS B 1 248 ? -34.327 54.343 67.367 1.00 70.30 328 LYS B N 1
ATOM 4488 C CA . LYS B 1 248 ? -33.198 54.878 68.120 1.00 74.63 328 LYS B CA 1
ATOM 4489 C C . LYS B 1 248 ? -32.924 54.011 69.346 1.00 85.78 328 LYS B C 1
ATOM 4490 O O . LYS B 1 248 ? -31.773 53.809 69.735 1.00 99.80 328 LYS B O 1
ATOM 4496 N N . TYR B 1 249 ? -33.994 53.501 69.946 1.00 74.31 329 TYR B N 1
ATOM 4497 C CA . TYR B 1 249 ? -33.884 52.599 71.083 1.00 63.57 329 TYR B CA 1
ATOM 4498 C C . TYR B 1 249 ? -33.261 51.284 70.650 1.00 67.25 329 TYR B C 1
ATOM 4499 O O . TYR B 1 249 ? -32.325 50.794 71.280 1.00 75.42 329 TYR B O 1
ATOM 4508 N N . ASN B 1 250 ? -33.792 50.729 69.564 1.00 66.53 330 ASN B N 1
ATOM 4509 C CA . ASN B 1 250 ? -33.382 49.426 69.048 1.00 72.51 330 ASN B CA 1
ATOM 4510 C C . ASN B 1 250 ? -31.889 49.293 68.781 1.00 85.57 330 ASN B C 1
ATOM 4511 O O . ASN B 1 250 ? -31.325 48.202 68.872 1.00 96.46 330 ASN B O 1
ATOM 4516 N N . LYS B 1 251 ? -31.255 50.409 68.448 1.00 91.11 331 LYS B N 1
ATOM 4517 C CA . LYS B 1 251 ? -29.849 50.405 68.075 1.00 83.59 331 LYS B CA 1
ATOM 4518 C C . LYS B 1 251 ? -28.946 50.191 69.289 1.00 75.84 331 LYS B C 1
ATOM 4519 O O . LYS B 1 251 ? -27.903 49.547 69.188 1.00 70.91 331 LYS B O 1
ATOM 4525 N N . SER B 1 252 ? -29.360 50.716 70.437 1.00 80.42 332 SER B N 1
ATOM 4526 C CA . SER B 1 252 ? -28.544 50.661 71.646 1.00 79.98 332 SER B CA 1
ATOM 4527 C C . SER B 1 252 ? -29.001 49.582 72.621 1.00 69.52 332 SER B C 1
ATOM 4528 O O . SER B 1 252 ? -28.342 49.330 73.631 1.00 71.81 332 SER B O 1
ATOM 4531 N N . HIS B 1 253 ? -30.132 48.952 72.322 1.00 72.89 333 HIS B N 1
ATOM 4532 C CA . HIS B 1 253 ? -30.701 47.954 73.217 1.00 62.10 333 HIS B CA 1
ATOM 4533 C C . HIS B 1 253 ? -30.834 46.598 72.535 1.00 90.17 333 HIS B C 1
ATOM 4534 O O . HIS B 1 253 ? -31.333 46.499 71.414 1.00 87.91 333 HIS B O 1
ATOM 4541 N N . GLU B 1 254 ? -30.383 45.562 73.236 1.00 93.27 334 GLU B N 1
ATOM 4542 C CA . GLU B 1 254 ? -30.321 44.203 72.708 1.00 87.83 334 GLU B CA 1
ATOM 4543 C C . GLU B 1 254 ? -31.678 43.674 72.264 1.00 87.88 334 GLU B C 1
ATOM 4544 O O . GLU B 1 254 ? -31.891 43.391 71.084 1.00 89.38 334 GLU B O 1
ATOM 4550 N N . GLU B 1 255 ? -32.591 43.525 73.216 1.00 82.38 335 GLU B N 1
ATOM 4551 C CA . GLU B 1 255 ? -33.936 43.075 72.897 1.00 77.93 335 GLU B CA 1
ATOM 4552 C C . GLU B 1 255 ? -34.764 44.253 72.408 1.00 85.63 335 GLU B C 1
ATOM 4553 O O . GLU B 1 255 ? -34.906 45.261 73.104 1.00 94.12 335 GLU B O 1
ATOM 4559 N N . ALA B 1 256 ? -35.302 44.123 71.202 1.00 80.18 336 ALA B N 1
ATOM 4560 C CA . ALA B 1 256 ? -36.104 45.179 70.609 1.00 54.82 336 ALA B CA 1
ATOM 4561 C C . ALA B 1 256 ? -37.442 45.315 71.323 1.00 52.81 336 ALA B C 1
ATOM 4562 O O . ALA B 1 256 ? -37.903 44.386 71.977 1.00 54.97 336 ALA B O 1
ATOM 4564 N N . LEU B 1 257 ? -38.055 46.486 71.197 1.00 75.21 337 LEU B N 1
ATOM 4565 C CA . LEU B 1 257 ? -39.403 46.716 71.704 1.00 65.82 337 LEU B CA 1
ATOM 4566 C C . LEU B 1 257 ? -40.408 45.947 70.846 1.00 71.38 337 LEU B C 1
ATOM 4567 O O . LEU B 1 257 ? -40.088 45.604 69.708 1.00 72.87 337 LEU B O 1
ATOM 4572 N N . PRO B 1 258 ? -41.615 45.659 71.387 1.00 75.23 338 PRO B N 1
ATOM 4573 C CA . PRO B 1 258 ? -42.642 44.935 70.623 1.00 64.12 338 PRO B CA 1
ATOM 4574 C C . PRO B 1 258 ? -42.816 45.482 69.211 1.00 56.43 338 PRO B C 1
ATOM 4575 O O . PRO B 1 258 ? -42.664 46.681 69.008 1.00 61.75 338 PRO B O 1
ATOM 4579 N N . LYS B 1 259 ? -43.121 44.606 68.258 1.00 63.97 339 LYS B N 1
ATOM 4580 C CA . LYS B 1 259 ? -43.091 44.948 66.837 1.00 63.42 339 LYS B CA 1
ATOM 4581 C C . LYS B 1 259 ? -43.896 46.199 66.495 1.00 69.04 339 LYS B C 1
ATOM 4582 O O . LYS B 1 259 ? -43.493 46.990 65.641 1.00 91.00 339 LYS B O 1
ATOM 4588 N N . THR B 1 260 ? -45.030 46.377 67.162 1.00 52.31 340 THR B N 1
ATOM 4589 C CA . THR B 1 260 ? -45.854 47.559 66.945 1.00 58.53 340 THR B CA 1
ATOM 4590 C C . THR B 1 260 ? -45.892 48.415 68.207 1.00 72.13 340 THR B C 1
ATOM 4591 O O . THR B 1 260 ? -46.932 48.550 68.854 1.00 78.37 340 THR B O 1
ATOM 4595 N N . THR B 1 261 ? -44.742 48.979 68.565 1.00 68.48 341 THR B N 1
ATOM 4596 C CA . THR B 1 261 ? -44.674 49.903 69.685 1.00 46.40 341 THR B CA 1
ATOM 4597 C C . THR B 1 261 ? -44.962 51.298 69.165 1.00 49.06 341 THR B C 1
ATOM 4598 O O . THR B 1 261 ? -44.069 52.031 68.737 1.00 50.52 341 THR B O 1
ATOM 4602 N N . THR B 1 262 ? -46.241 51.637 69.191 1.00 58.88 342 THR B N 1
ATOM 4603 C CA . THR B 1 262 ? -46.741 52.885 68.651 1.00 54.10 342 THR B CA 1
ATOM 4604 C C . THR B 1 262 ? -47.467 53.610 69.781 1.00 52.58 342 THR B C 1
ATOM 4605 O O . THR B 1 262 ? -47.644 53.032 70.852 1.00 54.97 342 THR B O 1
ATOM 4609 N N . PRO B 1 263 ? -47.857 54.881 69.571 1.00 53.32 343 PRO B N 1
ATOM 4610 C CA . PRO B 1 263 ? -48.669 55.539 70.603 1.00 58.51 343 PRO B CA 1
ATOM 4611 C C . PRO B 1 263 ? -49.881 54.688 70.991 1.00 60.06 343 PRO B C 1
ATOM 4612 O O . PRO B 1 263 ? -50.236 54.567 72.162 1.00 57.65 343 PRO B O 1
ATOM 4616 N N . HIS B 1 264 ? -50.501 54.093 69.979 1.00 56.88 344 HIS B N 1
ATOM 4617 C CA . HIS B 1 264 ? -51.610 53.149 70.144 1.00 47.43 344 HIS B CA 1
ATOM 4618 C C . HIS B 1 264 ? -51.273 51.992 71.096 1.00 52.75 344 HIS B C 1
ATOM 4619 O O . HIS B 1 264 ? -52.138 51.500 71.825 1.00 55.04 344 HIS B O 1
ATOM 4626 N N . ALA B 1 265 ? -50.019 51.559 71.087 1.00 67.92 345 ALA B N 1
ATOM 4627 C CA . ALA B 1 265 ? -49.590 50.475 71.958 1.00 62.22 345 ALA B CA 1
ATOM 4628 C C . ALA B 1 265 ? -49.547 50.918 73.417 1.00 64.53 345 ALA B C 1
ATOM 4629 O O . ALA B 1 265 ? -49.737 50.105 74.319 1.00 58.71 345 ALA B O 1
ATOM 4631 N N . MET B 1 266 ? -49.289 52.205 73.641 1.00 63.70 346 MET B N 1
ATOM 4632 C CA . MET B 1 266 ? -49.283 52.771 74.984 1.00 50.95 346 MET B CA 1
ATOM 4633 C C . MET B 1 266 ? -50.656 52.622 75.614 1.00 54.04 346 MET B C 1
ATOM 4634 O O . MET B 1 266 ? -50.787 52.242 76.776 1.00 54.88 346 MET B O 1
ATOM 4639 N N . ARG B 1 267 ? -51.678 52.926 74.824 1.00 52.19 347 ARG B N 1
ATOM 4640 C CA . ARG B 1 267 ? -53.059 52.769 75.244 1.00 50.86 347 ARG B CA 1
ATOM 4641 C C . ARG B 1 267 ? -53.344 51.306 75.552 1.00 63.91 347 ARG B C 1
ATOM 4642 O O . ARG B 1 267 ? -53.944 50.976 76.576 1.00 69.34 347 ARG B O 1
ATOM 4650 N N . HIS B 1 268 ? -52.906 50.432 74.654 1.00 61.72 348 HIS B N 1
ATOM 4651 C CA . HIS B 1 268 ? -53.054 48.989 74.840 1.00 51.07 348 HIS B CA 1
ATOM 4652 C C . HIS B 1 268 ? -52.427 48.519 76.155 1.00 55.12 348 HIS B C 1
ATOM 4653 O O . HIS B 1 268 ? -53.044 47.757 76.902 1.00 61.14 348 HIS B O 1
ATOM 4660 N N . THR B 1 269 ? -51.199 48.962 76.422 1.00 55.75 349 THR B N 1
ATOM 4661 C CA . THR B 1 269 ? -50.483 48.586 77.640 1.00 52.27 349 THR B CA 1
ATOM 4662 C C . THR B 1 269 ? -51.242 49.018 78.886 1.00 60.79 349 THR B C 1
ATOM 4663 O O . THR B 1 269 ? -51.463 48.217 79.790 1.00 70.56 349 THR B O 1
ATOM 4667 N N . PHE B 1 270 ? -51.641 50.286 78.916 1.00 66.37 350 PHE B N 1
ATOM 4668 C CA . PHE B 1 270 ? -52.396 50.850 80.028 1.00 67.57 350 PHE B CA 1
ATOM 4669 C C . PHE B 1 270 ? -53.610 49.995 80.382 1.00 69.41 350 PHE B C 1
ATOM 4670 O O . PHE B 1 270 ? -53.816 49.636 81.542 1.00 70.38 350 PHE B O 1
ATOM 4678 N N . CYS B 1 271 ? -54.398 49.658 79.369 1.00 68.35 351 CYS B N 1
ATOM 4679 C CA . CYS B 1 271 ? -55.608 48.868 79.563 1.00 54.75 351 CYS B CA 1
ATOM 4680 C C . CYS B 1 271 ? -55.291 47.471 80.065 1.00 58.15 351 CYS B C 1
ATOM 4681 O O . CYS B 1 271 ? -55.918 46.982 81.003 1.00 73.46 351 CYS B O 1
ATOM 4684 N N . THR B 1 272 ? -54.319 46.835 79.420 1.00 60.63 352 THR B N 1
ATOM 4685 C CA . THR B 1 272 ? -53.894 45.489 79.772 1.00 49.44 352 THR B CA 1
ATOM 4686 C C . THR B 1 272 ? -53.432 45.410 81.222 1.00 55.03 352 THR B C 1
ATOM 4687 O O . THR B 1 272 ? -53.771 44.466 81.932 1.00 58.92 352 THR B O 1
ATOM 4691 N N . ARG B 1 273 ? -52.674 46.410 81.662 1.00 54.72 353 ARG B N 1
ATOM 4692 C CA . ARG B 1 273 ? -52.220 46.466 83.047 1.00 55.80 353 ARG B CA 1
ATOM 4693 C C . ARG B 1 273 ? -53.399 46.445 84.013 1.00 67.63 353 ARG B C 1
ATOM 4694 O O . ARG B 1 273 ? -53.431 45.649 84.949 1.00 77.74 353 ARG B O 1
ATOM 4702 N N . LEU B 1 274 ? -54.371 47.319 83.770 1.00 54.87 354 LEU B N 1
ATOM 4703 C CA . LEU B 1 274 ? -55.518 47.465 84.659 1.00 47.96 354 LEU B CA 1
ATOM 4704 C C . LEU B 1 274 ? -56.427 46.246 84.634 1.00 53.14 354 LEU B C 1
ATOM 4705 O O . LEU B 1 274 ? -56.906 45.798 85.676 1.00 57.95 354 LEU B O 1
ATOM 4710 N N . ALA B 1 275 ? -56.672 45.726 83.436 1.00 52.26 355 ALA B N 1
ATOM 4711 C CA . ALA B 1 275 ? -57.509 44.549 83.267 1.00 53.72 355 ALA B CA 1
ATOM 4712 C C . ALA B 1 275 ? -56.905 43.356 83.995 1.00 58.57 355 ALA B C 1
ATOM 4713 O O . ALA B 1 275 ? -57.616 42.580 84.634 1.00 64.01 355 ALA B O 1
ATOM 4715 N N . ASN B 1 276 ? -55.586 43.222 83.901 1.00 62.28 356 ASN B N 1
ATOM 4716 C CA . ASN B 1 276 ? -54.875 42.146 84.580 1.00 64.04 356 ASN B CA 1
ATOM 4717 C C . ASN B 1 276 ? -54.634 42.455 86.055 1.00 60.84 356 ASN B C 1
ATOM 4718 O O . ASN B 1 276 ? -54.085 41.632 86.785 1.00 74.46 356 ASN B O 1
ATOM 4723 N N . ALA B 1 277 ? -55.046 43.643 86.488 1.00 52.39 357 ALA B N 1
ATOM 4724 C CA . ALA B 1 277 ? -54.893 44.040 87.882 1.00 49.77 357 ALA B CA 1
ATOM 4725 C C . ALA B 1 277 ? -56.178 43.805 88.664 1.00 60.50 357 ALA B C 1
ATOM 4726 O O . ALA B 1 277 ? -56.220 44.007 89.877 1.00 69.47 357 ALA B O 1
ATOM 4728 N N . GLY B 1 278 ? -57.225 43.382 87.965 1.00 63.05 358 GLY B N 1
ATOM 4729 C CA . GLY B 1 278 ? -58.493 43.085 88.606 1.00 71.78 358 GLY B CA 1
ATOM 4730 C C . GLY B 1 278 ? -59.431 44.274 88.669 1.00 78.26 358 GLY B C 1
ATOM 4731 O O . GLY B 1 278 ? -60.249 44.388 89.587 1.00 73.98 358 GLY B O 1
ATOM 4732 N N . MET B 1 279 ? -59.314 45.167 87.693 1.00 73.20 359 MET B N 1
ATOM 4733 C CA . MET B 1 279 ? -60.200 46.318 87.623 1.00 56.00 359 MET B CA 1
ATOM 4734 C C . MET B 1 279 ? -61.577 45.892 87.146 1.00 55.38 359 MET B C 1
ATOM 4735 O O . MET B 1 279 ? -61.697 45.046 86.259 1.00 56.66 359 MET B O 1
ATOM 4740 N N . ASN B 1 280 ? -62.607 46.464 87.765 1.00 61.44 360 ASN B N 1
ATOM 4741 C CA . ASN B 1 280 ? -63.985 46.285 87.329 1.00 56.91 360 ASN B CA 1
ATOM 4742 C C . ASN B 1 280 ? -64.089 46.525 85.830 1.00 58.71 360 ASN B C 1
ATOM 4743 O O . ASN B 1 280 ? -63.705 47.585 85.341 1.00 62.09 360 ASN B O 1
ATOM 4748 N N . PRO B 1 281 ? -64.599 45.528 85.097 1.00 64.74 361 PRO B N 1
ATOM 4749 C CA . PRO B 1 281 ? -64.680 45.571 83.633 1.00 64.11 361 PRO B CA 1
ATOM 4750 C C . PRO B 1 281 ? -65.494 46.757 83.115 1.00 66.33 361 PRO B C 1
ATOM 4751 O O . PRO B 1 281 ? -65.188 47.276 82.044 1.00 68.38 361 PRO B O 1
ATOM 4755 N N . LYS B 1 282 ? -66.509 47.182 83.861 1.00 71.50 362 LYS B N 1
ATOM 4756 C CA . LYS B 1 282 ? -67.309 48.330 83.446 1.00 67.33 362 LYS B CA 1
ATOM 4757 C C . LYS B 1 282 ? -66.666 49.638 83.896 1.00 77.43 362 LYS B C 1
ATOM 4758 O O . LYS B 1 282 ? -66.943 50.700 83.334 1.00 88.73 362 LYS B O 1
ATOM 4764 N N . ALA B 1 283 ? -65.808 49.560 84.909 1.00 60.95 363 ALA B N 1
ATOM 4765 C CA . ALA B 1 283 ? -65.044 50.726 85.332 1.00 55.55 363 ALA B CA 1
ATOM 4766 C C . ALA B 1 283 ? -63.972 51.026 84.300 1.00 61.73 363 ALA B C 1
ATOM 4767 O O . ALA B 1 283 ? -63.736 52.180 83.945 1.00 76.97 363 ALA B O 1
ATOM 4769 N N . LEU B 1 284 ? -63.334 49.970 83.810 1.00 55.99 364 LEU B N 1
ATOM 4770 C CA . LEU B 1 284 ? -62.286 50.107 82.816 1.00 53.83 364 LEU B CA 1
ATOM 4771 C C . LEU B 1 284 ? -62.873 50.543 81.479 1.00 53.92 364 LEU B C 1
ATOM 4772 O O . LEU B 1 284 ? -62.225 51.254 80.718 1.00 58.17 364 LEU B O 1
ATOM 4777 N N . GLN B 1 285 ? -64.104 50.123 81.203 1.00 57.68 365 GLN B N 1
ATOM 4778 C CA . GLN B 1 285 ? -64.775 50.483 79.957 1.00 56.92 365 GLN B CA 1
ATOM 4779 C C . GLN B 1 285 ? -65.000 51.987 79.875 1.00 52.51 365 GLN B C 1
ATOM 4780 O O . GLN B 1 285 ? -64.749 52.609 78.842 1.00 55.08 365 GLN B O 1
ATOM 4786 N N . TYR B 1 286 ? -65.480 52.561 80.973 1.00 52.04 366 TYR B N 1
ATOM 4787 C CA . TYR B 1 286 ? -65.706 53.996 81.064 1.00 51.96 366 TYR B CA 1
ATOM 4788 C C . TYR B 1 286 ? -64.408 54.767 80.870 1.00 60.28 366 TYR B C 1
ATOM 4789 O O . TYR B 1 286 ? -64.355 55.728 80.108 1.00 70.36 366 TYR B O 1
ATOM 4798 N N . ILE B 1 287 ? -63.365 54.332 81.569 1.00 56.61 367 ILE B N 1
ATOM 4799 C CA . ILE B 1 287 ? -62.052 54.966 81.500 1.00 48.39 367 ILE B CA 1
ATOM 4800 C C . ILE B 1 287 ? -61.441 54.909 80.099 1.00 44.25 367 ILE B C 1
ATOM 4801 O O . ILE B 1 287 ? -60.857 55.879 79.626 1.00 48.45 367 ILE B O 1
ATOM 4806 N N . MET B 1 288 ? -61.581 53.772 79.433 1.00 50.28 368 MET B N 1
ATOM 4807 C CA . MET B 1 288 ? -61.025 53.615 78.096 1.00 50.66 368 MET B CA 1
ATOM 4808 C C . MET B 1 288 ? -61.932 54.245 77.049 1.00 45.31 368 MET B C 1
ATOM 4809 O O . MET B 1 288 ? -61.565 54.340 75.880 1.00 42.59 368 MET B O 1
ATOM 4814 N N . GLY B 1 289 ? -63.118 54.669 77.473 1.00 46.36 369 GLY B N 1
ATOM 4815 C CA . GLY B 1 289 ? -64.093 55.232 76.559 1.00 48.87 369 GLY B CA 1
ATOM 4816 C C . GLY B 1 289 ? -64.548 54.214 75.534 1.00 60.98 369 GLY B C 1
ATOM 4817 O O . GLY B 1 289 ? -64.790 54.542 74.374 1.00 68.83 369 GLY B O 1
ATOM 4818 N N . HIS B 1 290 ? -64.655 52.963 75.963 1.00 63.62 370 HIS B N 1
ATOM 4819 C CA . HIS B 1 290 ? -65.083 51.895 75.073 1.00 62.23 370 HIS B CA 1
ATOM 4820 C C . HIS B 1 290 ? -66.591 51.921 74.880 1.00 72.40 370 HIS B C 1
ATOM 4821 O O . HIS B 1 290 ? -67.352 51.757 75.832 1.00 74.23 370 HIS B O 1
ATOM 4828 N N . SER B 1 291 ? -67.014 52.128 73.639 1.00 69.15 371 SER B N 1
ATOM 4829 C CA . SER B 1 291 ? -68.431 52.166 73.310 1.00 68.31 371 SER B CA 1
ATOM 4830 C C . SER B 1 291 ? -69.081 50.800 73.527 1.00 70.44 371 SER B C 1
ATOM 4831 O O . SER B 1 291 ? -70.272 50.706 73.815 1.00 85.06 371 SER B O 1
ATOM 4834 N N . ASN B 1 292 ? -68.288 49.742 73.395 1.00 78.11 372 ASN B N 1
ATOM 4835 C CA . ASN B 1 292 ? -68.787 48.383 73.573 1.00 84.43 372 ASN B CA 1
ATOM 4836 C C . ASN B 1 292 ? -68.074 47.680 74.724 1.00 86.56 372 ASN B C 1
ATOM 4837 O O . ASN B 1 292 ? -66.848 47.732 74.829 1.00 90.70 372 ASN B O 1
ATOM 4842 N N . ILE B 1 293 ? -68.843 47.022 75.584 1.00 69.65 373 ILE B N 1
ATOM 4843 C CA . ILE B 1 293 ? -68.270 46.309 76.718 1.00 60.58 373 ILE B CA 1
ATOM 4844 C C . ILE B 1 293 ? -67.511 45.066 76.255 1.00 67.74 373 ILE B C 1
ATOM 4845 O O . ILE B 1 293 ? -66.594 44.603 76.932 1.00 80.65 373 ILE B O 1
ATOM 4850 N N . THR B 1 294 ? -67.881 44.538 75.091 1.00 66.16 374 THR B N 1
ATOM 4851 C CA . THR B 1 294 ? -67.204 43.371 74.541 1.00 58.88 374 THR B CA 1
ATOM 4852 C C . THR B 1 294 ? -65.746 43.701 74.256 1.00 68.13 374 THR B C 1
ATOM 4853 O O . THR B 1 294 ? -64.861 42.873 74.467 1.00 81.83 374 THR B O 1
ATOM 4857 N N . MET B 1 295 ? -65.509 44.922 73.786 1.00 75.36 375 MET B N 1
ATOM 4858 C CA . MET B 1 295 ? -64.163 45.387 73.474 1.00 68.45 375 MET B CA 1
ATOM 4859 C C . MET B 1 295 ? -63.298 45.391 74.724 1.00 64.97 375 MET B C 1
ATOM 4860 O O . MET B 1 295 ? -62.125 45.024 74.686 1.00 75.97 375 MET B O 1
ATOM 4865 N N . THR B 1 296 ? -63.891 45.804 75.836 1.00 56.97 376 THR B N 1
ATOM 4866 C CA . THR B 1 296 ? -63.160 45.902 77.086 1.00 54.99 376 THR B CA 1
ATOM 4867 C C . THR B 1 296 ? -62.776 44.514 77.579 1.00 58.28 376 THR B C 1
ATOM 4868 O O . THR B 1 296 ? -61.704 44.320 78.151 1.00 69.70 376 THR B O 1
ATOM 4872 N N . LEU B 1 297 ? -63.652 43.546 77.334 1.00 51.45 377 LEU B N 1
ATOM 4873 C CA . LEU B 1 297 ? -63.444 42.185 77.811 1.00 50.40 377 LEU B CA 1
ATOM 4874 C C . LEU B 1 297 ? -62.305 41.472 77.106 1.00 62.12 377 LEU B C 1
ATOM 4875 O O . LEU B 1 297 ? -61.704 40.554 77.661 1.00 80.33 377 LEU B O 1
ATOM 4880 N N . ASN B 1 298 ? -62.010 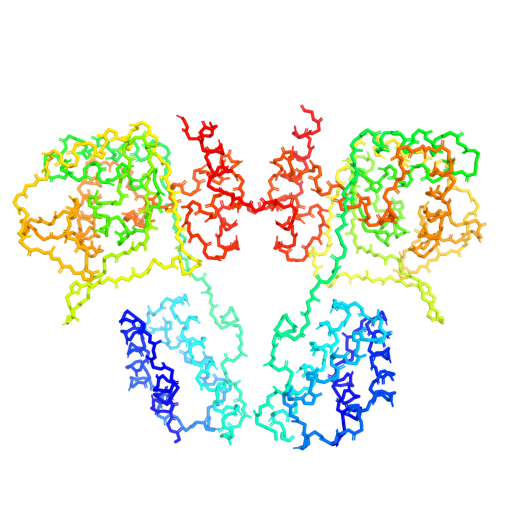41.893 75.882 1.00 58.23 378 ASN B N 1
ATOM 4881 C CA . ASN B 1 298 ? -60.949 41.271 75.105 1.00 50.70 378 ASN B CA 1
ATOM 4882 C C . ASN B 1 298 ? -59.586 41.445 75.763 1.00 61.47 378 ASN B C 1
ATOM 4883 O O . ASN B 1 298 ? -58.618 40.784 75.390 1.00 82.77 378 ASN B O 1
ATOM 4888 N N . PHE B 1 299 ? -59.523 42.334 76.750 1.00 50.80 379 PHE B N 1
ATOM 4889 C CA . PHE B 1 299 ? -58.296 42.576 77.495 1.00 51.62 379 PHE B CA 1
ATOM 4890 C C . PHE B 1 299 ? -58.249 41.699 78.737 1.00 64.16 379 PHE B C 1
ATOM 4891 O O . PHE B 1 299 ? -57.293 41.744 79.510 1.00 74.12 379 PHE B O 1
ATOM 4899 N N . TYR B 1 300 ? -59.297 40.904 78.922 1.00 64.92 380 TYR B N 1
ATOM 4900 C CA . TYR B 1 300 ? -59.322 39.903 79.980 1.00 59.72 380 TYR B CA 1
ATOM 4901 C C . TYR B 1 300 ? -59.019 38.532 79.384 1.00 72.28 380 TYR B C 1
ATOM 4902 O O . TYR B 1 300 ? -59.468 38.210 78.284 1.00 77.27 380 TYR B O 1
ATOM 4911 N N . ALA B 1 301 ? -58.250 37.732 80.113 1.00 73.56 381 ALA B N 1
ATOM 4912 C CA . ALA B 1 301 ? -57.757 36.464 79.591 1.00 74.28 381 ALA B CA 1
ATOM 4913 C C . ALA B 1 301 ? -58.860 35.422 79.454 1.00 70.39 381 ALA B C 1
ATOM 4914 O O . ALA B 1 301 ? -59.837 35.435 80.202 1.00 67.14 381 ALA B O 1
ATOM 4916 N N . HIS B 1 302 ? -58.691 34.527 78.485 1.00 70.08 382 HIS B N 1
ATOM 4917 C CA . HIS B 1 302 ? -59.585 33.391 78.312 1.00 71.15 382 HIS B CA 1
ATOM 4918 C C . HIS B 1 302 ? -59.634 32.595 79.610 1.00 77.60 382 HIS B C 1
ATOM 4919 O O . HIS B 1 302 ? -58.600 32.346 80.224 1.00 93.14 382 HIS B O 1
ATOM 4926 N N . ALA B 1 303 ? -60.832 32.209 80.034 1.00 81.09 383 ALA B N 1
ATOM 4927 C CA . ALA B 1 303 ? -60.993 31.490 81.294 1.00 75.66 383 ALA B CA 1
ATOM 4928 C C . ALA B 1 303 ? -61.069 29.979 81.091 1.00 80.15 383 ALA B C 1
ATOM 4929 O O . ALA B 1 303 ? -61.563 29.502 80.069 1.00 86.19 383 ALA B O 1
ATOM 4931 N N . THR B 1 304 ? -60.568 29.239 82.076 1.00 82.54 384 THR B N 1
ATOM 4932 C CA . THR B 1 304 ? -60.660 27.782 82.098 1.00 80.40 384 THR B CA 1
ATOM 4933 C C . THR B 1 304 ? -61.324 27.331 83.393 1.00 79.48 384 THR B C 1
ATOM 4934 O O . THR B 1 304 ? -61.629 28.156 84.254 1.00 88.69 384 THR B O 1
ATOM 4938 N N . PHE B 1 305 ? -61.543 26.026 83.533 1.00 74.39 385 PHE B N 1
ATOM 4939 C CA . PHE B 1 305 ? -62.097 25.490 84.769 1.00 63.08 385 PHE B CA 1
ATOM 4940 C C . PHE B 1 305 ? -61.173 25.786 85.935 1.00 66.44 385 PHE B C 1
ATOM 4941 O O . PHE B 1 305 ? -61.618 26.218 86.993 1.00 77.84 385 PHE B O 1
ATOM 4949 N N . ASP B 1 306 ? -59.883 25.550 85.730 1.00 60.98 386 ASP B N 1
ATOM 4950 C CA . ASP B 1 306 ? -58.895 25.774 86.773 1.00 58.00 386 ASP B CA 1
ATOM 4951 C C . ASP B 1 306 ? -58.867 27.233 87.214 1.00 63.15 386 ASP B C 1
ATOM 4952 O O . ASP B 1 306 ? -58.854 27.519 88.409 1.00 69.22 386 ASP B O 1
ATOM 4957 N N . SER B 1 307 ? -58.870 28.151 86.251 1.00 67.43 387 SER B N 1
ATOM 4958 C CA . SER B 1 307 ? -58.806 29.576 86.563 1.00 64.65 387 SER B CA 1
ATOM 4959 C C . SER B 1 307 ? -60.068 30.025 87.286 1.00 67.12 387 SER B C 1
ATOM 4960 O O . SER B 1 307 ? -60.004 30.794 88.246 1.00 79.79 387 SER B O 1
ATOM 4963 N N . ALA B 1 308 ? -61.211 29.533 86.818 1.00 60.64 388 ALA B N 1
ATOM 4964 C CA . ALA B 1 308 ? -62.495 29.835 87.438 1.00 58.19 388 ALA B CA 1
ATOM 4965 C C . ALA B 1 308 ? -62.551 29.272 88.852 1.00 59.77 388 ALA B C 1
ATOM 4966 O O . ALA B 1 308 ? -62.937 29.965 89.794 1.00 61.16 388 ALA B O 1
ATOM 4968 N N . ARG B 1 309 ? -62.152 28.010 88.980 1.00 59.13 389 ARG B N 1
ATOM 4969 C CA . ARG B 1 309 ? -62.113 27.310 90.260 1.00 55.13 389 ARG B CA 1
ATOM 4970 C C . ARG B 1 309 ? -61.170 27.977 91.249 1.00 65.43 389 ARG B C 1
ATOM 4971 O O . ARG B 1 309 ? -61.525 28.196 92.408 1.00 73.07 389 ARG B O 1
ATOM 4979 N N . ALA B 1 310 ? -59.962 28.286 90.786 1.00 73.43 390 ALA B N 1
ATOM 4980 C CA . ALA B 1 310 ? -58.973 28.962 91.615 1.00 80.48 390 ALA B CA 1
ATOM 4981 C C . ALA B 1 310 ? -59.523 30.297 92.090 1.00 79.45 390 ALA B C 1
ATOM 4982 O O . ALA B 1 310 ? -59.329 30.688 93.242 1.00 81.64 390 ALA B O 1
ATOM 4984 N N . GLU B 1 311 ? -60.217 30.987 91.190 1.00 68.46 391 GLU B N 1
ATOM 4985 C CA . GLU B 1 311 ? -60.869 32.240 91.533 1.00 70.64 391 GLU B CA 1
ATOM 4986 C C . GLU B 1 311 ? -61.946 32.017 92.578 1.00 68.53 391 GLU B C 1
ATOM 4987 O O . GLU B 1 311 ? -62.080 32.796 93.515 1.00 71.48 391 GLU B O 1
ATOM 4993 N N . MET B 1 312 ? -62.703 30.939 92.419 1.00 70.56 392 MET B N 1
ATOM 4994 C CA . MET B 1 312 ? -63.811 30.656 93.318 1.00 73.77 392 MET B CA 1
ATOM 4995 C C . MET B 1 312 ? -63.328 30.398 94.738 1.00 80.57 392 MET B C 1
ATOM 4996 O O . MET B 1 312 ? -64.029 30.706 95.700 1.00 82.58 392 MET B O 1
ATOM 5001 N N . GLU B 1 313 ? -62.131 29.838 94.872 1.00 82.84 393 GLU B N 1
ATOM 5002 C CA . GLU B 1 313 ? -61.573 29.603 96.196 1.00 86.08 393 GLU B CA 1
ATOM 5003 C C . GLU B 1 313 ? -60.981 30.890 96.759 1.00 84.83 393 GLU B C 1
ATOM 5004 O O . GLU B 1 313 ? -60.981 31.105 97.973 1.00 88.16 393 GLU B O 1
ATOM 5010 N N . ARG B 1 314 ? -60.481 31.744 95.870 1.00 73.23 394 ARG B N 1
ATOM 5011 C CA . ARG B 1 314 ? -59.932 33.034 96.271 1.00 70.94 394 ARG B CA 1
ATOM 5012 C C . ARG B 1 314 ? -60.969 33.856 97.026 1.00 84.69 394 ARG B C 1
ATOM 5013 O O . ARG B 1 314 ? -60.671 34.447 98.063 1.00 91.54 394 ARG B O 1
ATOM 5021 N N . LEU B 1 315 ? -62.190 33.878 96.501 1.00 90.04 395 LEU B N 1
ATOM 5022 C CA . LEU B 1 315 ? -63.285 34.625 97.114 1.00 84.15 395 LEU B CA 1
ATOM 5023 C C . LEU B 1 315 ? -63.903 33.856 98.285 1.00 79.96 395 LEU B C 1
ATOM 5024 O O . LEU B 1 315 ? -64.514 34.447 99.177 1.00 79.20 395 LEU B O 1
ATOM 5029 N N . ALA B 1 316 ? -63.744 32.537 98.280 1.00 72.39 396 ALA B N 1
ATOM 5030 C CA . ALA B 1 316 ? -64.261 31.710 99.363 1.00 70.53 396 ALA B CA 1
ATOM 5031 C C . ALA B 1 316 ? -63.477 31.964 100.642 1.00 81.01 396 ALA B C 1
ATOM 5032 O O . ALA B 1 316 ? -64.057 32.161 101.711 1.00 79.78 396 ALA B O 1
ATOM 5034 N N . ALA B 1 317 ? -62.153 31.961 100.521 1.00 87.90 397 ALA B N 1
ATOM 5035 C CA . ALA B 1 317 ? -61.267 32.192 101.657 1.00 82.71 397 ALA B CA 1
ATOM 5036 C C . ALA B 1 317 ? -59.905 32.698 101.188 1.00 87.36 397 ALA B C 1
ATOM 5037 O O . ALA B 1 317 ? -59.206 33.400 101.919 1.00 92.78 397 ALA B O 1
#

Nearest PDB structures (foldseek):
  6emy-assembly1_A  TM=1.003E+00  e=2.212E-55  Enterococcus faecalis
  6en1-assembly1_A  TM=9.963E-01  e=1.811E-49  Enterococcus faecalis
  6en0-assembly1_B  TM=9.922E-01  e=2.357E-49  Enterococcus faecalis
  6en2-assembly1_B  TM=9.871E-01  e=1.946E-48  Enterococcus faecalis
  6emy-assembly1_B  TM=9.874E-01  e=2.723E-47  Enterococcus faecalis

B-factor: mean 76.64, std 25.03, range [20.77, 194.47]

Organism: Enterococcus faecalis (NCBI:txid1351)

Radius of gyration: 30.11 Å; Cα contacts (8 Å, |Δi|>4): 823; chains: 2; bounding box: 79×79×75 Å

Sequence (631 aa):
MTVCQLYAKQIRHRGNVKHNTKLGRERLMRILEQDRLGSCPIDSVKLSDAKEWALRMKEKGLSYKTINNDKRSLKAAFYTAIQDDIRKNPFDFQLSDVLDDDTEPKVPLTPAQEESFLSFIQGDKVYQKHYDAIVILLGTGLRISELCGLTDKDLDFENRVIIVSHQLLRNTGVGYYIDEPKTQSGVRKIPMNEEVYQAFQRVIKNRKGAKPFIIDGYANFLFLKQNGYPMTAVDYGGMFGRLVKKYNKSHEEALPKTTTPHAMRHTFCTRLANAGMNPKALQYIMGHSNITMTLNFYAHATFDSARAEMERLAAMTVCQLYAKQIRHRGNVKHNTKLGRERLMRILEQDRLGSCPIDSVKLSDAKEWALRMKEKGLSYKTINNDKRSLKAAFYTAIQDDCIRKNPFDFQLSDVLDDDTEPKVPLTPAQEESFLSFIQGDKVYQKHYDAIVILLGTGLRISELCGLTDKDLDFENRVIIVSHQLLRNTGVGYYIDEPKTQSGVRKIPMNEEVYQAFQRVIKNRKGAKPFIIDGYANFLFLKQNGYPMTAVDYGGMFGRLVKKYNKSHEEALPKTTTPHAMRHTFCTRLANAGMNPKALQYIMGHSNITMTLNFYAHATFDSARAEMERLAA